Protein AF-A0A1F6R7C8-F1 (afdb_monomer_lite)

Structure (mmCIF, N/CA/C/O backbone):
data_AF-A0A1F6R7C8-F1
#
_entry.id   AF-A0A1F6R7C8-F1
#
loop_
_atom_site.group_PDB
_atom_site.id
_atom_site.type_symbol
_atom_site.label_atom_id
_atom_site.label_alt_id
_atom_site.label_comp_id
_atom_site.label_asym_id
_atom_site.label_entity_id
_atom_site.label_seq_id
_atom_site.pdbx_PDB_ins_code
_atom_site.Cartn_x
_atom_site.Cartn_y
_atom_site.Cartn_z
_atom_site.occupancy
_atom_site.B_iso_or_equiv
_atom_site.auth_seq_id
_atom_site.auth_comp_id
_atom_site.auth_asym_id
_atom_site.auth_atom_id
_atom_site.pdbx_PDB_model_num
ATOM 1 N N . MET A 1 1 ? 16.970 -2.599 -56.575 1.00 34.81 1 MET A N 1
ATOM 2 C CA . MET A 1 1 ? 16.380 -3.506 -55.554 1.00 34.81 1 MET A CA 1
ATOM 3 C C . MET A 1 1 ? 17.234 -3.767 -54.294 1.00 34.81 1 MET A C 1
ATOM 5 O O . MET A 1 1 ? 16.655 -4.199 -53.307 1.00 34.81 1 MET A O 1
ATOM 9 N N . LYS A 1 2 ? 18.556 -3.491 -54.240 1.00 45.31 2 LYS A N 1
ATOM 10 C CA . LYS A 1 2 ? 19.384 -3.733 -53.025 1.00 45.31 2 LYS A CA 1
ATOM 11 C C . LYS A 1 2 ? 19.257 -2.685 -51.891 1.00 45.31 2 LYS A C 1
ATOM 13 O O . LYS A 1 2 ? 19.550 -3.031 -50.755 1.00 45.31 2 LYS A O 1
ATOM 18 N N . ASN A 1 3 ? 18.783 -1.458 -52.154 1.00 55.34 3 ASN A N 1
ATOM 19 C CA . ASN A 1 3 ? 18.704 -0.394 -51.128 1.00 55.34 3 ASN A CA 1
ATOM 20 C C . ASN A 1 3 ? 17.418 -0.420 -50.272 1.00 55.34 3 ASN A C 1
ATOM 22 O O . ASN A 1 3 ? 17.473 -0.060 -49.101 1.00 55.34 3 ASN A O 1
ATOM 26 N N . GLY A 1 4 ? 16.285 -0.903 -50.800 1.00 58.88 4 GLY A N 1
ATOM 27 C CA . GLY A 1 4 ? 14.993 -0.869 -50.088 1.00 58.88 4 GLY A CA 1
ATOM 28 C C . GLY A 1 4 ? 14.919 -1.769 -48.846 1.00 58.88 4 GLY A C 1
ATOM 29 O O . GLY A 1 4 ? 14.375 -1.360 -47.825 1.00 58.88 4 GLY A O 1
ATOM 30 N N . LYS A 1 5 ? 15.539 -2.961 -48.884 1.00 62.66 5 LYS A N 1
ATOM 31 C CA . LYS A 1 5 ? 15.574 -3.886 -47.730 1.00 62.66 5 LYS A CA 1
ATOM 32 C C . LYS A 1 5 ? 16.331 -3.306 -46.528 1.00 62.66 5 LYS A C 1
ATOM 34 O O . LYS A 1 5 ? 15.938 -3.544 -45.393 1.00 62.66 5 LYS A O 1
ATOM 39 N N . ASN A 1 6 ? 17.377 -2.515 -46.773 1.00 72.88 6 ASN A N 1
ATOM 40 C CA . ASN A 1 6 ? 18.147 -1.873 -45.705 1.00 72.88 6 ASN A CA 1
ATOM 41 C C . ASN A 1 6 ? 17.373 -0.713 -45.059 1.00 72.88 6 ASN A C 1
ATOM 43 O O . ASN A 1 6 ? 17.533 -0.483 -43.867 1.00 72.88 6 ASN A O 1
ATOM 47 N N . ILE A 1 7 ? 16.526 -0.007 -45.819 1.00 78.56 7 ILE A N 1
ATOM 48 C CA . ILE A 1 7 ? 15.705 1.101 -45.305 1.00 78.56 7 ILE A CA 1
ATOM 49 C C . ILE A 1 7 ? 14.616 0.573 -44.368 1.00 78.56 7 ILE A C 1
ATOM 51 O O . ILE A 1 7 ? 14.528 1.035 -43.238 1.00 78.56 7 ILE A O 1
ATOM 55 N N . ILE A 1 8 ? 13.861 -0.450 -44.789 1.00 81.56 8 ILE A N 1
ATOM 56 C CA . ILE A 1 8 ? 12.821 -1.071 -43.946 1.00 81.56 8 ILE A CA 1
ATOM 57 C C . ILE A 1 8 ? 13.423 -1.610 -42.642 1.00 81.56 8 ILE A C 1
ATOM 59 O O . ILE A 1 8 ? 12.839 -1.471 -41.572 1.00 81.56 8 ILE A O 1
ATOM 63 N N . PHE A 1 9 ? 14.615 -2.202 -42.715 1.00 81.62 9 PHE A N 1
ATOM 64 C CA . PHE A 1 9 ? 15.298 -2.716 -41.534 1.00 81.62 9 PHE A CA 1
ATOM 65 C C . PHE A 1 9 ? 15.759 -1.601 -40.578 1.00 81.62 9 PHE A C 1
ATOM 67 O O . PHE A 1 9 ? 15.599 -1.734 -39.367 1.00 81.62 9 PHE A O 1
ATOM 74 N N . LEU A 1 10 ? 16.282 -0.484 -41.101 1.00 80.62 10 LEU A N 1
ATOM 75 C CA . LEU A 1 10 ? 16.611 0.698 -40.292 1.00 80.62 10 LEU A CA 1
ATOM 76 C C . LEU A 1 10 ? 15.367 1.296 -39.621 1.00 80.62 10 LEU A C 1
ATOM 78 O O . LEU A 1 10 ? 15.449 1.701 -38.464 1.00 80.62 10 LEU A O 1
ATOM 82 N N . ASP A 1 11 ? 14.234 1.312 -40.326 1.00 86.75 11 ASP A N 1
ATOM 83 C CA . ASP A 1 11 ? 12.948 1.785 -39.805 1.00 86.75 11 ASP A CA 1
ATOM 84 C C . ASP A 1 11 ? 12.442 0.865 -38.674 1.00 86.75 11 ASP A C 1
ATOM 86 O O . ASP A 1 11 ? 12.014 1.349 -37.626 1.00 86.75 11 ASP A O 1
ATOM 90 N N . LEU A 1 12 ? 12.595 -0.459 -38.815 1.00 87.38 12 LEU A N 1
ATOM 91 C CA . LEU A 1 12 ? 12.278 -1.434 -37.763 1.00 87.38 12 LEU A CA 1
ATOM 92 C C . LEU A 1 12 ? 13.180 -1.284 -36.527 1.00 87.38 12 LEU A C 1
ATOM 94 O O . LEU A 1 12 ? 12.698 -1.329 -35.398 1.00 87.38 12 LEU A O 1
ATOM 98 N N . ILE A 1 13 ? 14.487 -1.084 -36.716 1.00 86.56 13 ILE A N 1
ATOM 99 C CA . ILE A 1 13 ? 15.416 -0.835 -35.601 1.00 86.56 13 ILE A CA 1
ATOM 100 C C . ILE A 1 13 ? 15.059 0.460 -34.882 1.00 86.56 13 ILE A C 1
ATOM 102 O O . ILE A 1 13 ? 15.081 0.504 -33.655 1.00 86.56 13 ILE A O 1
ATOM 106 N N . ALA A 1 14 ? 14.739 1.515 -35.633 1.00 87.50 14 ALA A N 1
ATOM 107 C CA . ALA A 1 14 ? 14.318 2.780 -35.053 1.00 87.50 14 ALA A CA 1
ATOM 108 C C . ALA A 1 14 ? 13.045 2.605 -34.217 1.00 87.50 14 ALA A C 1
ATOM 110 O O . ALA A 1 14 ? 12.989 3.122 -33.104 1.00 87.50 14 ALA A O 1
ATOM 111 N N . ALA A 1 15 ? 12.084 1.805 -34.694 1.00 91.06 15 ALA A N 1
ATOM 112 C CA . ALA A 1 15 ? 10.897 1.435 -33.930 1.00 91.06 15 ALA A CA 1
ATOM 113 C C . ALA A 1 15 ? 11.253 0.707 -32.620 1.00 91.06 15 ALA A C 1
ATOM 115 O O . ALA A 1 15 ? 10.794 1.119 -31.558 1.00 91.06 15 ALA A O 1
ATOM 116 N N . LEU A 1 16 ? 12.104 -0.326 -32.670 1.00 89.88 16 LEU A N 1
ATOM 117 C CA . LEU A 1 16 ? 12.508 -1.097 -31.484 1.00 89.88 16 LEU A CA 1
ATOM 118 C C . LEU A 1 16 ? 13.255 -0.244 -30.450 1.00 89.88 16 LEU A C 1
ATOM 120 O O . LEU A 1 16 ? 12.971 -0.327 -29.259 1.00 89.88 16 LEU A O 1
ATOM 124 N N . LEU A 1 17 ? 14.182 0.608 -30.894 1.00 88.50 17 LEU A N 1
ATOM 125 C CA . LEU A 1 17 ? 14.954 1.462 -29.989 1.00 88.50 17 LEU A CA 1
ATOM 126 C C . LEU A 1 17 ? 14.107 2.598 -29.407 1.00 88.50 17 LEU A C 1
ATOM 128 O O . LEU A 1 17 ? 14.253 2.906 -28.224 1.00 88.50 17 LEU A O 1
ATOM 132 N N . ALA A 1 18 ? 13.188 3.171 -30.193 1.00 90.00 18 ALA A N 1
ATOM 133 C CA . ALA A 1 18 ? 12.216 4.140 -29.695 1.00 90.00 18 ALA A CA 1
ATOM 134 C C . ALA A 1 18 ? 11.273 3.507 -28.658 1.00 90.00 18 ALA A C 1
ATOM 136 O O . ALA A 1 18 ? 11.035 4.110 -27.611 1.00 90.00 18 ALA A O 1
ATOM 137 N N . ALA A 1 19 ? 10.807 2.277 -28.910 1.00 90.94 19 ALA A N 1
ATOM 138 C CA . ALA A 1 19 ? 10.017 1.494 -27.963 1.00 90.94 19 ALA A CA 1
ATOM 139 C C . ALA A 1 19 ? 10.780 1.293 -26.648 1.00 90.94 19 ALA A C 1
ATOM 141 O O . ALA A 1 19 ? 10.290 1.656 -25.583 1.00 90.94 19 ALA A O 1
ATOM 142 N N . GLY A 1 20 ? 12.010 0.778 -26.725 1.00 88.12 20 GLY A N 1
ATOM 143 C CA . GLY A 1 20 ? 12.835 0.512 -25.552 1.00 88.12 20 GLY A CA 1
ATOM 144 C C . GLY A 1 20 ? 13.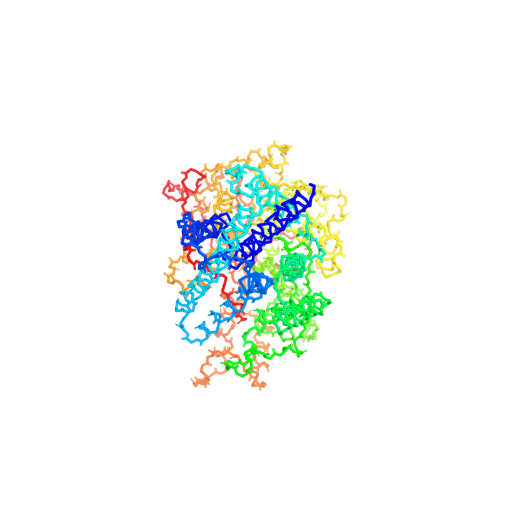146 1.770 -24.739 1.00 88.12 20 GLY A C 1
ATOM 145 O O . GLY A 1 20 ? 13.044 1.739 -23.518 1.00 88.12 20 GLY A O 1
ATOM 146 N N . GLY A 1 21 ? 13.453 2.893 -25.398 1.00 88.94 21 GLY A N 1
ATOM 147 C CA . GLY A 1 21 ? 13.678 4.172 -24.725 1.00 88.94 21 GLY A CA 1
ATOM 148 C C . GLY A 1 21 ? 12.482 4.615 -23.875 1.00 88.94 21 GLY A C 1
ATOM 149 O O . GLY A 1 21 ? 12.674 5.041 -22.737 1.00 88.94 21 GLY A O 1
ATOM 150 N N . LEU A 1 22 ? 11.262 4.489 -24.405 1.00 90.69 22 LEU A N 1
ATOM 151 C CA . LEU A 1 22 ? 10.054 4.859 -23.672 1.00 90.69 22 LEU A CA 1
ATOM 152 C C . LEU A 1 22 ? 9.699 3.835 -22.589 1.00 90.69 22 LEU A C 1
ATOM 154 O O . LEU A 1 22 ? 9.314 4.237 -21.496 1.00 90.69 22 LEU A O 1
ATOM 158 N N . ILE A 1 23 ? 9.891 2.536 -22.848 1.00 92.81 23 ILE A N 1
ATOM 159 C CA . ILE A 1 23 ? 9.735 1.483 -21.832 1.00 92.81 23 ILE A CA 1
ATOM 160 C C . ILE A 1 23 ? 10.614 1.794 -20.616 1.00 92.81 23 ILE A C 1
ATOM 162 O O . ILE A 1 23 ? 10.137 1.715 -19.491 1.00 92.81 23 ILE A O 1
ATOM 166 N N . TYR A 1 24 ? 11.868 2.212 -20.815 1.00 93.31 24 TYR A N 1
ATOM 167 C CA . TYR A 1 24 ? 12.746 2.581 -19.702 1.00 93.31 24 TYR A CA 1
ATOM 168 C C . TYR A 1 24 ? 12.238 3.782 -18.906 1.00 93.31 24 TYR A C 1
ATOM 170 O O . TYR A 1 24 ? 12.345 3.772 -17.681 1.00 93.31 24 TYR A O 1
ATOM 178 N N . ALA A 1 25 ? 11.680 4.794 -19.575 1.00 92.12 25 ALA A N 1
ATOM 179 C CA . ALA A 1 25 ? 11.094 5.952 -18.907 1.00 92.12 25 ALA A CA 1
ATOM 180 C C . ALA A 1 25 ? 9.835 5.575 -18.111 1.00 92.12 25 ALA A C 1
ATOM 182 O O . ALA A 1 25 ? 9.688 6.018 -16.977 1.00 92.12 25 ALA A O 1
ATOM 183 N N . LEU A 1 26 ? 8.966 4.723 -18.666 1.00 91.00 26 LEU A N 1
ATOM 184 C CA . LEU A 1 26 ? 7.762 4.230 -17.988 1.00 91.00 26 LEU A CA 1
ATOM 185 C C . LEU A 1 26 ? 8.093 3.305 -16.811 1.00 91.00 26 LEU A C 1
ATOM 187 O O . LEU A 1 26 ? 7.489 3.432 -15.751 1.00 91.00 26 LEU A O 1
ATOM 191 N N . LEU A 1 27 ? 9.090 2.428 -16.964 1.00 90.69 27 LEU A N 1
ATOM 192 C CA . LEU A 1 27 ? 9.627 1.607 -15.875 1.00 90.69 27 LEU A CA 1
ATOM 193 C C . LEU A 1 27 ? 10.150 2.473 -14.734 1.00 90.69 27 LEU A C 1
ATOM 195 O O . LEU A 1 27 ? 9.844 2.226 -13.570 1.00 90.69 27 LEU A O 1
ATOM 199 N N . PHE A 1 28 ? 10.937 3.494 -15.079 1.00 91.75 28 PHE A N 1
ATOM 200 C CA . PHE A 1 28 ? 11.466 4.433 -14.105 1.00 91.75 28 PHE A CA 1
ATOM 201 C C . PHE A 1 28 ? 10.329 5.194 -13.419 1.00 91.75 28 PHE A C 1
ATOM 203 O O . PHE A 1 28 ? 10.332 5.283 -12.200 1.00 91.75 28 PHE A O 1
ATOM 210 N N . ALA A 1 29 ? 9.332 5.664 -14.175 1.00 89.81 29 ALA A N 1
ATOM 211 C CA . ALA A 1 29 ? 8.160 6.361 -13.652 1.00 89.81 29 ALA A CA 1
ATOM 212 C C . ALA A 1 29 ? 7.364 5.503 -12.662 1.00 89.81 29 ALA A C 1
ATOM 214 O O . ALA A 1 29 ? 7.159 5.916 -11.525 1.00 89.81 29 ALA A O 1
ATOM 215 N N . GLY A 1 30 ? 7.005 4.275 -13.045 1.00 86.25 30 GLY A N 1
ATOM 216 C CA . GLY A 1 30 ? 6.262 3.360 -12.180 1.00 86.25 30 GLY A CA 1
ATOM 217 C C . GLY A 1 30 ? 7.023 2.999 -10.902 1.00 86.25 30 GLY A C 1
ATOM 218 O O . GLY A 1 30 ? 6.440 2.958 -9.820 1.00 86.25 30 GLY A O 1
ATOM 219 N N . ALA A 1 31 ? 8.336 2.780 -10.995 1.00 86.94 31 ALA A N 1
ATOM 220 C CA . ALA A 1 31 ? 9.156 2.505 -9.820 1.00 86.94 31 ALA A CA 1
ATOM 221 C C . ALA A 1 31 ? 9.351 3.755 -8.934 1.00 86.94 31 ALA A C 1
ATOM 223 O O . ALA A 1 31 ? 9.376 3.639 -7.710 1.00 86.94 31 ALA A O 1
ATOM 224 N N . PHE A 1 32 ? 9.456 4.948 -9.529 1.00 89.31 32 PHE A N 1
ATOM 225 C CA . PHE A 1 32 ? 9.627 6.227 -8.827 1.00 89.31 32 PHE A CA 1
ATOM 226 C C . PHE A 1 32 ? 8.377 6.620 -8.046 1.00 89.31 32 PHE A C 1
ATOM 228 O O . PHE A 1 32 ? 8.451 7.047 -6.893 1.00 89.31 32 PHE A O 1
ATOM 235 N N . SER A 1 33 ? 7.223 6.423 -8.668 1.00 83.38 33 SER A N 1
ATOM 236 C CA . SER A 1 33 ? 5.910 6.682 -8.096 1.00 83.38 33 SER A CA 1
ATOM 237 C C . SER A 1 33 ? 5.654 5.837 -6.844 1.00 83.38 33 SER A C 1
ATOM 239 O O . SER A 1 33 ? 5.277 6.387 -5.816 1.00 83.38 33 SER A O 1
ATOM 241 N N . ARG A 1 34 ? 6.044 4.551 -6.826 1.00 79.00 34 ARG A N 1
ATOM 242 C CA . ARG A 1 34 ? 5.927 3.710 -5.611 1.00 79.00 34 ARG A CA 1
ATOM 243 C C . ARG A 1 34 ? 6.709 4.226 -4.413 1.00 79.00 34 ARG A C 1
ATOM 245 O O . ARG A 1 34 ? 6.298 4.018 -3.274 1.00 79.00 34 ARG A O 1
ATOM 252 N N . VAL A 1 35 ? 7.836 4.871 -4.678 1.00 81.62 35 VAL A N 1
ATOM 253 C CA . VAL A 1 35 ? 8.726 5.408 -3.650 1.00 81.62 35 VAL A CA 1
ATOM 254 C C . VAL A 1 35 ? 8.255 6.781 -3.163 1.00 81.62 35 VAL A C 1
ATOM 256 O O . VAL A 1 35 ? 8.504 7.146 -2.018 1.00 81.62 35 VAL A O 1
ATOM 259 N N . THR A 1 36 ? 7.562 7.543 -4.007 1.00 79.69 36 THR A N 1
ATOM 260 C CA . THR A 1 36 ? 7.114 8.913 -3.708 1.00 79.69 36 THR A CA 1
ATOM 261 C C . THR A 1 36 ? 5.630 9.036 -3.360 1.00 79.69 36 THR A C 1
ATOM 263 O O . THR A 1 36 ? 5.227 10.068 -2.839 1.00 79.69 36 THR A O 1
ATOM 266 N N . GLY A 1 37 ? 4.814 8.014 -3.628 1.00 71.62 37 GLY A N 1
ATOM 267 C CA . GLY A 1 37 ? 3.376 7.978 -3.332 1.00 71.62 37 GLY A CA 1
ATOM 268 C C . GLY A 1 37 ? 2.500 8.882 -4.212 1.00 71.62 37 GLY A C 1
ATOM 269 O O . GLY A 1 37 ? 1.294 8.930 -4.008 1.00 71.62 37 GLY A O 1
ATOM 270 N N . LYS A 1 38 ? 3.070 9.613 -5.187 1.00 72.00 38 LYS A N 1
ATOM 271 C CA . LYS A 1 38 ? 2.341 10.561 -6.059 1.00 72.00 38 LYS A CA 1
ATOM 272 C C . LYS A 1 38 ? 2.381 10.141 -7.530 1.00 72.00 38 LYS A C 1
ATOM 274 O O . LYS A 1 38 ? 3.012 10.802 -8.358 1.00 72.00 38 LYS A O 1
ATOM 279 N N . ASP A 1 39 ? 1.672 9.060 -7.849 1.00 73.31 39 ASP A N 1
ATOM 280 C CA . ASP A 1 39 ? 1.712 8.388 -9.153 1.00 73.31 39 ASP A CA 1
ATOM 281 C C . ASP A 1 39 ? 1.445 9.317 -10.341 1.00 73.31 39 ASP A C 1
ATOM 283 O O . ASP A 1 39 ? 2.270 9.432 -11.249 1.00 73.31 39 ASP A O 1
ATOM 287 N N . PHE A 1 40 ? 0.313 10.024 -10.345 1.00 79.12 40 PHE A N 1
ATOM 288 C CA . PHE A 1 40 ? -0.070 10.870 -11.478 1.00 79.12 40 PHE A CA 1
ATOM 289 C C . PHE A 1 40 ? 0.930 12.010 -11.724 1.00 79.12 40 PHE A C 1
ATOM 291 O O . PHE A 1 40 ? 1.372 12.227 -12.855 1.00 79.12 40 PHE A O 1
ATOM 298 N N . PHE A 1 41 ? 1.321 12.715 -10.660 1.00 83.44 41 PHE A N 1
ATOM 299 C CA . PHE A 1 41 ? 2.213 13.868 -10.748 1.00 83.44 41 PHE A CA 1
ATOM 300 C C . PHE A 1 41 ? 3.603 13.472 -11.261 1.00 83.44 41 PHE A C 1
ATOM 302 O O . PHE A 1 41 ? 4.110 14.061 -12.221 1.00 83.44 41 PHE A O 1
ATOM 309 N N . TRP A 1 42 ? 4.213 12.442 -10.667 1.00 86.88 42 TRP A N 1
ATOM 310 C CA . TRP A 1 42 ? 5.568 12.042 -11.035 1.00 86.88 42 TRP A CA 1
ATOM 311 C C . TRP A 1 42 ? 5.644 11.357 -12.391 1.00 86.88 42 TRP A C 1
ATOM 313 O O . TRP A 1 42 ? 6.604 11.603 -13.125 1.00 86.88 42 TRP A O 1
ATOM 323 N N . ASN A 1 43 ? 4.616 10.601 -12.783 1.00 88.12 43 ASN A N 1
ATOM 324 C CA . ASN A 1 43 ? 4.540 10.040 -14.129 1.00 88.12 43 ASN A CA 1
ATOM 325 C C . ASN A 1 43 ? 4.597 11.144 -15.202 1.00 88.12 43 ASN A C 1
ATOM 327 O O . ASN A 1 43 ? 5.347 11.010 -16.172 1.00 88.12 43 ASN A O 1
ATOM 331 N N . ILE A 1 44 ? 3.890 12.267 -15.011 1.00 90.62 44 ILE A N 1
ATOM 332 C CA . ILE A 1 44 ? 3.924 13.407 -15.946 1.00 90.62 44 ILE A CA 1
ATOM 333 C C . ILE A 1 44 ? 5.317 14.034 -16.008 1.00 90.62 44 ILE A C 1
ATOM 335 O O . ILE A 1 44 ? 5.852 14.239 -17.101 1.00 90.62 44 ILE A O 1
ATOM 339 N N . ILE A 1 45 ? 5.920 14.337 -14.856 1.00 92.81 45 ILE A N 1
ATOM 340 C CA . ILE A 1 45 ? 7.235 14.991 -14.799 1.00 92.81 45 ILE A CA 1
ATOM 341 C C . ILE A 1 45 ? 8.319 14.106 -15.424 1.00 92.81 45 ILE A C 1
ATOM 343 O O . ILE A 1 45 ? 9.116 14.586 -16.231 1.00 92.81 45 ILE A O 1
ATOM 347 N N . ILE A 1 46 ? 8.325 12.809 -15.116 1.00 93.50 46 ILE A N 1
ATOM 348 C CA . ILE A 1 46 ? 9.318 11.857 -15.625 1.00 93.50 46 ILE A CA 1
ATOM 349 C C . ILE A 1 46 ? 9.201 11.713 -17.144 1.00 93.50 46 ILE A C 1
ATOM 351 O O . ILE A 1 46 ? 10.188 11.871 -17.869 1.00 93.50 46 ILE A O 1
ATOM 355 N N . VAL A 1 47 ? 7.990 11.504 -17.663 1.00 92.31 47 VAL A N 1
ATOM 356 C CA . VAL A 1 47 ? 7.780 11.440 -19.116 1.00 92.31 47 VAL A CA 1
ATOM 357 C C . VAL A 1 47 ? 8.175 12.764 -19.784 1.00 92.31 47 VAL A C 1
ATOM 359 O O . VAL A 1 47 ? 8.813 12.751 -20.837 1.00 92.31 47 VAL A O 1
ATOM 362 N N . SER A 1 48 ? 7.904 13.907 -19.148 1.00 95.31 48 SER A N 1
ATOM 363 C CA . SER A 1 48 ? 8.279 15.230 -19.669 1.00 95.31 48 SER A CA 1
ATOM 364 C C . SER A 1 48 ? 9.796 15.434 -19.741 1.00 95.31 48 SER A C 1
ATOM 366 O O . SER A 1 48 ? 10.299 15.879 -20.773 1.00 95.31 48 SER A O 1
ATOM 368 N N . ILE A 1 49 ? 10.551 15.063 -18.700 1.00 96.12 49 ILE A N 1
ATOM 369 C CA . ILE A 1 49 ? 12.027 15.127 -18.695 1.00 96.12 49 ILE A CA 1
ATOM 370 C C . ILE A 1 49 ? 12.607 14.222 -19.788 1.00 96.12 49 ILE A C 1
ATOM 372 O O . ILE A 1 49 ? 13.537 14.608 -20.507 1.00 96.12 49 ILE A O 1
ATOM 376 N N . TYR A 1 50 ? 12.048 13.023 -19.948 1.00 95.69 50 TYR A N 1
ATOM 377 C CA . TYR A 1 50 ? 12.457 12.091 -20.993 1.00 95.69 50 TYR A CA 1
ATOM 378 C C . TYR A 1 50 ? 12.210 12.654 -22.405 1.00 95.69 50 TYR A C 1
ATOM 380 O O . TYR A 1 50 ? 13.109 12.624 -23.251 1.00 95.69 50 TYR A O 1
ATOM 388 N N . ILE A 1 51 ? 11.026 13.218 -22.667 1.00 94.94 51 ILE A N 1
ATOM 389 C CA . ILE A 1 51 ? 10.695 13.830 -23.964 1.00 94.94 51 ILE A CA 1
ATOM 390 C C . ILE A 1 51 ? 11.588 15.047 -24.230 1.00 94.94 51 ILE A C 1
ATOM 392 O O . ILE A 1 51 ? 12.157 15.161 -25.317 1.00 94.94 51 ILE A O 1
ATOM 396 N N . LEU A 1 52 ? 11.766 15.924 -23.236 1.00 97.12 52 LEU A N 1
ATOM 397 C CA . LEU A 1 52 ? 12.604 17.118 -23.346 1.00 97.12 52 LEU A CA 1
ATOM 398 C C . LEU A 1 52 ? 14.055 16.756 -23.689 1.00 97.12 52 LEU A C 1
ATOM 400 O O . LEU A 1 52 ? 14.620 17.290 -24.642 1.00 97.12 52 LEU A O 1
ATOM 404 N N . SER A 1 53 ? 14.653 15.818 -22.953 1.00 96.81 53 SER A N 1
ATOM 405 C CA . SER A 1 53 ? 16.033 15.369 -23.193 1.00 96.81 53 SER A CA 1
ATOM 406 C C . S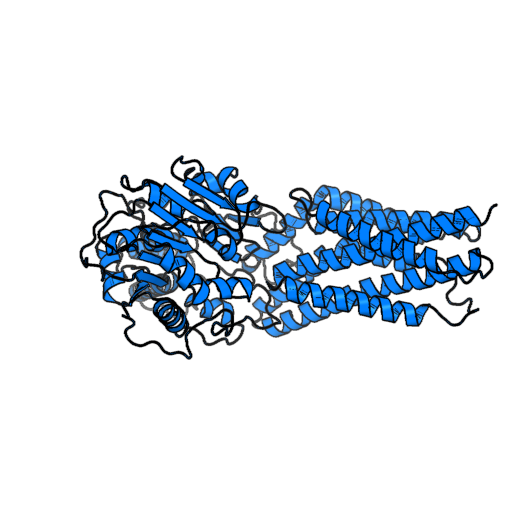ER A 1 53 ? 16.203 14.678 -24.549 1.00 96.81 53 SER A C 1
ATOM 408 O O . SER A 1 53 ? 17.206 14.903 -25.234 1.00 96.81 53 SER A O 1
ATOM 410 N N . THR A 1 54 ? 15.199 13.910 -24.986 1.00 94.38 54 THR A N 1
ATOM 411 C CA . THR A 1 54 ? 15.146 13.332 -26.337 1.00 94.38 54 THR A CA 1
ATOM 412 C C . THR A 1 54 ? 15.130 14.431 -27.402 1.00 94.38 54 THR A C 1
ATOM 414 O O . THR A 1 54 ? 15.906 14.366 -28.356 1.00 94.38 54 THR A O 1
ATOM 417 N N . GLY A 1 55 ? 14.305 15.468 -27.224 1.00 93.44 55 GLY A N 1
ATOM 418 C CA . GLY A 1 55 ? 14.224 16.625 -28.121 1.00 93.44 55 GLY A CA 1
ATOM 419 C C . GLY A 1 55 ? 15.536 17.408 -28.211 1.00 93.44 55 GLY A C 1
ATOM 420 O O . GLY A 1 55 ? 16.024 17.663 -29.310 1.00 93.44 55 GLY A O 1
ATOM 421 N N . ILE A 1 56 ? 16.162 17.706 -27.067 1.00 95.06 56 ILE A N 1
ATOM 422 C CA . ILE A 1 56 ? 17.468 18.384 -27.006 1.00 95.06 56 ILE A CA 1
ATOM 423 C C . ILE A 1 56 ? 18.533 17.580 -27.762 1.00 95.06 56 ILE A C 1
ATOM 425 O O . ILE A 1 56 ? 19.293 18.133 -28.556 1.00 95.06 56 ILE A O 1
ATOM 429 N N . ALA A 1 57 ? 18.594 16.263 -27.552 1.00 92.94 57 ALA A N 1
ATOM 430 C CA . ALA A 1 57 ? 19.551 15.420 -28.258 1.00 92.94 57 ALA A CA 1
ATOM 431 C C . ALA A 1 57 ? 19.272 15.341 -29.765 1.00 92.94 57 ALA A C 1
ATOM 433 O O . ALA A 1 57 ? 20.215 15.352 -30.560 1.00 92.94 57 ALA A O 1
ATOM 434 N N . LEU A 1 58 ? 18.002 15.276 -30.175 1.00 89.50 58 LEU A N 1
ATOM 435 C CA . LEU A 1 58 ? 17.631 15.329 -31.588 1.00 89.50 58 LEU A CA 1
ATOM 436 C C . LEU A 1 58 ? 18.143 16.616 -32.234 1.00 89.50 58 LEU A C 1
ATOM 438 O O . LEU A 1 58 ? 18.774 16.533 -33.285 1.00 89.50 58 LEU A O 1
ATOM 442 N N . GLU A 1 59 ? 17.957 17.770 -31.598 1.00 88.62 59 GLU A N 1
ATOM 443 C CA . GLU A 1 59 ? 18.444 19.052 -32.118 1.00 88.62 59 GLU A CA 1
ATOM 444 C C . GLU A 1 59 ? 19.978 19.069 -32.235 1.00 88.62 59 GLU A C 1
ATOM 446 O O . GLU A 1 59 ? 20.535 19.319 -33.305 1.00 88.62 59 GLU A O 1
ATOM 451 N N . LEU A 1 60 ? 20.680 18.682 -31.166 1.00 88.31 60 LEU A N 1
ATOM 452 C CA . LEU A 1 60 ? 22.146 18.702 -31.118 1.00 88.31 60 LEU A CA 1
ATOM 453 C C . LEU A 1 60 ? 22.813 17.728 -32.102 1.00 88.31 60 LEU A C 1
ATOM 455 O O . LEU A 1 60 ? 23.926 17.987 -32.567 1.00 88.31 60 LEU A O 1
ATOM 459 N N . PHE A 1 61 ? 22.178 16.591 -32.404 1.00 85.56 61 PHE A N 1
ATOM 460 C CA . PHE A 1 61 ? 22.776 15.528 -33.221 1.00 85.56 61 PHE A CA 1
ATOM 461 C C . PHE A 1 61 ? 22.153 15.357 -34.608 1.00 85.56 61 PHE A C 1
ATOM 463 O O . PHE A 1 61 ? 22.664 14.542 -35.384 1.00 85.56 61 PHE A O 1
ATOM 470 N N . SER A 1 62 ? 21.113 16.119 -34.961 1.00 75.19 62 SER A N 1
ATOM 471 C CA . SER A 1 62 ? 20.567 16.109 -36.326 1.00 75.19 62 SER A CA 1
ATOM 472 C C . SER A 1 62 ? 21.566 16.684 -37.338 1.00 75.19 62 SER A C 1
ATOM 474 O O . SER A 1 62 ? 21.682 16.157 -38.447 1.00 75.19 62 SER A O 1
ATOM 476 N N . GLY A 1 63 ? 22.378 17.668 -36.926 1.00 65.31 63 GLY A N 1
ATOM 477 C CA . GLY A 1 63 ? 23.416 18.310 -37.741 1.00 65.31 63 GLY A CA 1
ATOM 478 C C . GLY A 1 63 ? 22.874 19.027 -38.989 1.00 65.31 63 GLY A C 1
ATOM 479 O O . GLY A 1 63 ? 21.774 18.758 -39.470 1.00 65.31 63 GLY A O 1
ATOM 480 N N . LYS A 1 64 ? 23.664 19.934 -39.577 1.00 60.12 64 LYS A N 1
ATOM 481 C CA . LYS A 1 64 ? 23.329 20.496 -40.897 1.00 60.12 64 LYS A CA 1
ATOM 482 C C . LYS A 1 64 ? 23.509 19.426 -41.988 1.00 60.12 64 LYS A C 1
ATOM 484 O O . LYS A 1 64 ? 24.335 18.511 -41.863 1.00 60.12 64 LYS A O 1
ATOM 489 N N . HIS A 1 65 ? 22.714 19.523 -43.058 1.00 55.00 65 HIS A N 1
ATOM 490 C CA . HIS A 1 65 ? 22.781 18.605 -44.202 1.00 55.00 65 HIS A CA 1
ATOM 491 C C . HIS A 1 65 ? 24.230 18.526 -44.730 1.00 55.00 65 HIS A C 1
ATOM 493 O O . HIS A 1 65 ? 24.816 19.548 -45.067 1.00 55.00 65 HIS A O 1
ATOM 499 N N . GLY A 1 66 ? 24.812 17.319 -44.789 1.00 51.59 66 GLY A N 1
ATOM 500 C CA . GLY A 1 66 ? 26.140 17.071 -45.380 1.00 51.59 66 GLY A CA 1
ATOM 501 C C . GLY A 1 66 ? 27.307 16.801 -44.414 1.00 51.59 66 GLY A C 1
ATOM 502 O O . GLY A 1 66 ? 28.346 16.313 -44.855 1.00 51.59 66 GLY A O 1
ATOM 503 N N . GLU A 1 67 ? 27.171 17.021 -43.100 1.00 58.97 67 GLU A N 1
ATOM 504 C CA . GLU A 1 67 ? 28.295 16.784 -42.172 1.00 58.97 67 GLU A CA 1
ATOM 505 C C . GLU A 1 67 ? 28.587 15.289 -41.918 1.00 58.97 67 GLU A C 1
ATOM 507 O O . GLU A 1 67 ? 27.817 14.593 -41.248 1.00 58.97 67 GLU A O 1
ATOM 512 N N . LYS A 1 68 ? 29.755 14.797 -42.361 1.00 60.16 68 LYS A N 1
ATOM 513 C CA . LYS A 1 68 ? 30.228 13.416 -42.108 1.00 60.16 68 LYS A CA 1
ATOM 514 C C . LYS A 1 68 ? 30.554 13.116 -40.635 1.00 60.16 68 LYS A C 1
ATOM 516 O O . LYS A 1 68 ? 30.566 11.956 -40.239 1.00 60.16 68 LYS A O 1
ATOM 521 N N . LYS A 1 69 ? 30.768 14.132 -39.788 1.00 58.38 69 LYS A N 1
ATOM 522 C CA . LYS A 1 69 ? 31.136 13.963 -38.362 1.00 58.38 69 LYS A CA 1
ATOM 523 C C . LYS A 1 69 ? 30.101 13.166 -37.547 1.00 58.38 69 LYS A C 1
ATOM 525 O O . LYS A 1 69 ? 30.444 12.547 -36.544 1.00 58.38 69 LYS A O 1
ATOM 530 N N . TYR A 1 70 ? 28.847 13.153 -38.001 1.00 59.75 70 TYR A N 1
ATOM 531 C CA . TYR A 1 70 ? 27.726 12.480 -37.336 1.00 59.75 70 TYR A CA 1
ATOM 532 C C . TYR A 1 70 ? 27.125 11.328 -38.161 1.00 59.75 70 TYR A C 1
ATOM 534 O O . TYR A 1 70 ? 26.029 10.869 -37.849 1.00 59.75 70 TYR A O 1
ATOM 542 N N . SER A 1 71 ? 27.804 10.863 -39.218 1.00 60.03 71 SER A N 1
ATOM 543 C CA . SER A 1 71 ? 27.359 9.705 -40.008 1.00 60.03 71 SER A CA 1
ATOM 544 C C . SER A 1 71 ? 27.846 8.388 -39.397 1.00 60.03 71 SER A C 1
ATOM 546 O O . SER A 1 71 ? 29.028 8.267 -39.084 1.00 60.03 71 SER A O 1
ATOM 548 N N . GLY A 1 72 ? 26.957 7.399 -39.263 1.00 72.00 72 GLY A N 1
ATOM 549 C CA . GLY A 1 72 ? 27.286 6.051 -38.786 1.00 72.00 72 GLY A CA 1
ATOM 550 C C . GLY A 1 72 ? 26.342 5.545 -37.695 1.00 72.00 72 GLY A C 1
ATOM 551 O O . GLY A 1 72 ? 25.679 6.327 -37.009 1.00 72.00 72 GLY A O 1
ATOM 552 N N . PHE A 1 73 ? 26.297 4.220 -37.528 1.00 78.44 73 PHE A N 1
ATOM 553 C CA . PHE A 1 73 ? 25.442 3.586 -36.530 1.00 78.44 73 PHE A CA 1
ATOM 554 C C . PHE A 1 73 ? 25.883 3.968 -35.100 1.00 78.44 73 PHE A C 1
ATOM 556 O O . PHE A 1 73 ? 27.067 3.853 -34.764 1.00 78.44 73 PHE A O 1
ATOM 563 N N . PRO A 1 74 ? 24.970 4.440 -34.230 1.00 83.12 74 PRO A N 1
ATOM 564 C CA . PRO A 1 74 ? 25.289 4.885 -32.873 1.00 83.12 74 PRO A CA 1
ATOM 565 C C . PRO A 1 74 ? 25.533 3.735 -31.878 1.00 83.12 74 PRO A C 1
ATOM 567 O O . PRO A 1 74 ? 25.040 3.805 -30.757 1.00 83.12 74 PRO A O 1
ATOM 570 N N . PHE A 1 75 ? 26.333 2.720 -32.233 1.00 87.19 75 PHE A N 1
ATOM 571 C CA . PHE A 1 75 ? 26.504 1.487 -31.446 1.00 87.19 75 PHE A CA 1
ATOM 572 C C . PHE A 1 75 ? 26.737 1.732 -29.952 1.00 87.19 75 PHE A C 1
ATOM 574 O O . PHE A 1 75 ? 26.017 1.212 -29.112 1.00 87.19 75 PHE A O 1
ATOM 581 N N . SER A 1 76 ? 27.728 2.562 -29.608 1.00 88.06 76 SER A N 1
ATOM 582 C CA . SER A 1 76 ? 28.085 2.819 -28.208 1.00 88.06 76 SER A CA 1
ATOM 583 C C . SER A 1 76 ? 26.966 3.528 -27.444 1.00 88.06 76 SER A C 1
ATOM 585 O O . SER A 1 76 ? 26.720 3.198 -26.294 1.00 88.06 76 SER A O 1
ATOM 587 N N . SER A 1 77 ? 26.266 4.474 -28.077 1.00 89.50 77 SER A N 1
ATOM 588 C CA . SER A 1 77 ? 25.125 5.151 -27.449 1.00 89.50 77 SER A CA 1
ATOM 589 C C . SER A 1 77 ? 23.949 4.195 -27.267 1.00 89.50 77 SER A C 1
ATOM 591 O O . SER A 1 77 ? 23.326 4.218 -26.213 1.00 89.50 77 SER A O 1
ATOM 593 N N . GLY A 1 78 ? 23.711 3.319 -28.249 1.00 91.25 78 GLY A N 1
ATOM 594 C CA . GLY A 1 78 ? 22.755 2.222 -28.142 1.00 91.25 78 GLY A CA 1
ATOM 595 C C . GLY A 1 78 ? 23.072 1.315 -26.963 1.00 91.25 78 GLY A C 1
ATOM 596 O O . GLY A 1 78 ? 22.217 1.115 -26.109 1.00 91.25 78 GLY A O 1
ATOM 597 N N . LEU A 1 79 ? 24.298 0.790 -26.892 1.00 93.81 79 LEU A N 1
ATOM 598 C CA . LEU A 1 79 ? 24.683 -0.162 -25.850 1.00 93.81 79 LEU A CA 1
ATOM 599 C C . LEU A 1 79 ? 24.582 0.464 -24.454 1.00 93.81 79 LEU A C 1
ATOM 601 O O . LEU A 1 79 ? 24.041 -0.163 -23.550 1.00 93.81 79 LEU A O 1
ATOM 605 N N . ILE A 1 80 ? 25.033 1.713 -24.288 1.00 94.44 80 ILE A N 1
ATOM 606 C CA . ILE A 1 80 ? 24.898 2.434 -23.014 1.00 94.44 80 ILE A CA 1
ATOM 607 C C . ILE A 1 80 ? 23.420 2.626 -22.662 1.00 94.44 80 ILE A C 1
ATOM 609 O O . ILE A 1 80 ? 23.053 2.391 -21.519 1.00 94.44 80 ILE A O 1
ATOM 613 N N . MET A 1 81 ? 22.564 3.001 -23.619 1.00 94.50 81 MET A N 1
ATOM 614 C CA . MET A 1 81 ? 21.128 3.154 -23.366 1.00 94.50 81 MET A CA 1
ATOM 615 C C . MET A 1 81 ? 20.474 1.827 -22.979 1.00 94.50 81 MET A C 1
ATOM 617 O O . MET A 1 81 ? 19.669 1.802 -22.059 1.00 94.50 81 MET A O 1
ATOM 621 N N . ALA A 1 82 ? 20.823 0.731 -23.655 1.00 94.94 82 ALA A N 1
ATOM 622 C CA . ALA A 1 82 ? 20.266 -0.583 -23.365 1.00 94.94 82 ALA A CA 1
ATOM 623 C C . ALA A 1 82 ? 20.669 -1.078 -21.970 1.00 94.94 82 ALA A C 1
ATOM 625 O O . ALA A 1 82 ? 19.840 -1.622 -21.245 1.00 94.94 82 ALA A O 1
ATOM 626 N N . VAL A 1 83 ? 21.925 -0.841 -21.572 1.00 95.75 83 VAL A N 1
ATOM 627 C CA . VAL A 1 83 ? 22.424 -1.213 -20.243 1.00 95.75 83 VAL A CA 1
ATOM 628 C C . VAL A 1 83 ? 21.856 -0.298 -19.155 1.00 95.75 83 VAL A C 1
ATOM 630 O O . VAL A 1 83 ? 21.303 -0.791 -18.179 1.00 95.75 83 VAL A O 1
ATOM 633 N N . ALA A 1 84 ? 21.953 1.025 -19.321 1.00 94.75 84 ALA A N 1
ATOM 634 C CA . ALA A 1 84 ? 21.439 1.989 -18.347 1.00 94.75 84 ALA A CA 1
ATOM 635 C C . ALA A 1 84 ? 19.918 1.864 -18.200 1.00 94.75 84 ALA A C 1
ATOM 637 O O . ALA A 1 84 ? 19.405 1.740 -17.095 1.00 94.75 84 ALA A O 1
ATOM 638 N N . GLY A 1 85 ? 19.200 1.816 -19.318 1.00 93.56 85 GLY A N 1
ATOM 639 C CA . GLY A 1 85 ? 17.760 1.622 -19.336 1.00 93.56 85 GLY A CA 1
ATOM 640 C C . GLY A 1 85 ? 17.332 0.276 -18.759 1.00 93.56 85 GLY A C 1
ATOM 641 O O . GLY A 1 85 ? 16.397 0.231 -17.966 1.00 93.56 85 GLY A O 1
ATOM 642 N N . GLY A 1 86 ? 18.038 -0.813 -19.082 1.00 94.31 86 GLY A N 1
ATOM 643 C CA . GLY A 1 86 ? 17.714 -2.132 -18.537 1.00 94.31 86 GLY A CA 1
ATOM 644 C C . GLY A 1 86 ? 17.961 -2.267 -17.032 1.00 94.31 86 GLY A C 1
ATOM 645 O O . GLY A 1 86 ? 17.301 -3.062 -16.371 1.00 94.31 86 GLY A O 1
ATOM 646 N N . LEU A 1 87 ? 18.857 -1.447 -16.477 1.00 94.50 87 LEU A N 1
ATOM 647 C CA . LEU A 1 87 ? 19.126 -1.348 -15.041 1.00 94.50 87 LEU A CA 1
ATOM 648 C C . LEU A 1 87 ? 18.385 -0.179 -14.370 1.00 94.50 87 LEU A C 1
ATOM 650 O O . LEU A 1 87 ? 18.685 0.147 -13.224 1.00 94.50 87 LEU A O 1
ATOM 654 N N . SER A 1 88 ? 17.428 0.469 -15.039 1.00 92.94 88 SER A N 1
ATOM 655 C CA . SER A 1 88 ? 16.811 1.706 -14.542 1.00 92.94 88 SER A CA 1
ATOM 656 C C . SER A 1 88 ? 16.122 1.536 -13.184 1.00 92.94 88 SER A C 1
ATOM 658 O O . SER A 1 88 ? 16.349 2.336 -12.277 1.00 92.94 88 SER A O 1
ATOM 660 N N . ALA A 1 89 ? 15.358 0.455 -13.008 1.00 91.25 89 ALA A N 1
ATOM 661 C CA . ALA A 1 89 ? 14.707 0.118 -11.742 1.00 91.25 89 ALA A CA 1
ATOM 662 C C . ALA A 1 89 ? 15.722 -0.182 -10.622 1.00 91.25 89 ALA A C 1
ATOM 664 O O . ALA A 1 89 ? 15.515 0.205 -9.472 1.00 91.25 89 ALA A O 1
ATOM 665 N N . VAL A 1 90 ? 16.842 -0.828 -10.965 1.00 92.75 90 VAL A N 1
ATOM 666 C CA . VAL A 1 90 ? 17.941 -1.134 -10.034 1.00 92.75 90 VAL A CA 1
ATOM 667 C C . VAL A 1 90 ? 18.616 0.157 -9.571 1.00 92.75 90 VAL A C 1
ATOM 669 O O . VAL A 1 90 ? 18.810 0.349 -8.373 1.00 92.75 90 VAL A O 1
ATOM 672 N N . PHE A 1 91 ? 18.933 1.068 -10.497 1.00 93.19 91 PHE A N 1
ATOM 673 C CA . PHE A 1 91 ? 19.539 2.360 -10.169 1.00 93.19 91 PHE A CA 1
ATOM 674 C C . PHE A 1 91 ? 18.620 3.232 -9.325 1.00 93.19 91 PHE A C 1
ATOM 676 O O . PHE A 1 91 ? 19.084 3.828 -8.360 1.00 93.19 91 PHE A O 1
ATOM 683 N N . LEU A 1 92 ? 17.322 3.267 -9.627 1.00 92.94 92 LEU A N 1
ATOM 684 C CA . LEU A 1 92 ? 16.370 4.003 -8.806 1.00 92.94 92 LEU A CA 1
ATOM 685 C C . LEU A 1 92 ? 16.328 3.466 -7.367 1.00 92.94 92 LEU A C 1
ATOM 687 O O . LEU A 1 92 ? 16.438 4.247 -6.421 1.00 92.94 92 LEU A O 1
ATOM 691 N N . LYS A 1 93 ? 16.210 2.142 -7.195 1.00 90.00 93 LYS A N 1
ATOM 692 C CA . LYS A 1 93 ? 16.242 1.506 -5.869 1.00 90.00 93 LYS A CA 1
ATOM 693 C C . LYS A 1 93 ? 17.565 1.776 -5.149 1.00 90.00 93 LYS A C 1
ATOM 695 O O . LYS A 1 93 ? 17.561 2.035 -3.951 1.00 90.00 93 LYS A O 1
ATOM 700 N N . LEU A 1 94 ? 18.684 1.795 -5.874 1.00 90.19 94 LEU A N 1
ATOM 701 C CA . LEU A 1 94 ? 19.988 2.169 -5.330 1.00 90.19 94 LEU A CA 1
ATOM 702 C C . LEU A 1 94 ? 20.018 3.633 -4.866 1.00 90.19 94 LEU A C 1
ATOM 704 O O . LEU A 1 94 ? 20.475 3.898 -3.760 1.00 90.19 94 LEU A O 1
ATOM 708 N N . PHE A 1 95 ? 19.515 4.581 -5.662 1.00 91.44 95 PHE A N 1
ATOM 709 C CA . PHE A 1 95 ? 19.446 5.996 -5.275 1.00 91.44 95 PHE A CA 1
ATOM 710 C C . PHE A 1 95 ? 18.556 6.201 -4.049 1.00 91.44 95 PHE A C 1
ATOM 712 O O . PHE A 1 95 ? 18.908 6.974 -3.159 1.00 91.44 95 PHE A O 1
ATOM 719 N N . PHE A 1 96 ? 17.433 5.485 -3.975 1.00 87.81 96 PHE A N 1
ATOM 720 C CA . PHE A 1 96 ? 16.557 5.514 -2.808 1.00 87.81 96 PHE A CA 1
ATOM 721 C C . PHE A 1 96 ? 17.240 4.929 -1.564 1.00 87.81 96 PHE A C 1
ATOM 723 O O . PHE A 1 96 ? 17.209 5.534 -0.496 1.00 87.81 96 PHE A O 1
ATOM 730 N N . MET A 1 97 ? 17.950 3.809 -1.711 1.00 84.69 97 MET A N 1
ATOM 731 C CA . MET A 1 97 ? 18.744 3.214 -0.633 1.00 84.69 97 MET A CA 1
ATOM 732 C C . MET A 1 97 ? 19.862 4.153 -0.154 1.00 84.69 97 MET A C 1
ATOM 734 O O . MET A 1 97 ? 20.091 4.272 1.047 1.00 84.69 97 MET A O 1
ATOM 738 N N . ILE A 1 98 ? 20.526 4.870 -1.071 1.00 84.44 98 ILE A N 1
ATOM 739 C CA . ILE A 1 98 ? 21.515 5.904 -0.727 1.00 84.44 98 ILE A CA 1
ATOM 740 C C . ILE A 1 98 ? 20.846 7.026 0.069 1.00 84.44 98 ILE A C 1
ATOM 742 O O . ILE A 1 98 ? 21.366 7.397 1.115 1.00 84.44 98 ILE A O 1
ATOM 746 N N . ARG A 1 99 ? 19.683 7.537 -0.362 1.00 85.88 99 ARG A N 1
ATOM 747 C CA . ARG A 1 99 ? 18.915 8.529 0.413 1.00 85.88 99 ARG A CA 1
ATOM 748 C C . ARG A 1 99 ? 18.635 8.040 1.830 1.00 85.88 99 ARG A C 1
ATOM 750 O O . ARG A 1 99 ? 18.829 8.803 2.773 1.00 85.88 99 ARG A O 1
ATOM 757 N N . ASN A 1 100 ? 18.211 6.789 1.982 1.00 79.88 100 ASN A N 1
ATOM 758 C CA . ASN A 1 100 ? 17.891 6.217 3.289 1.00 79.88 100 ASN A CA 1
ATOM 759 C C . ASN A 1 100 ? 19.132 6.101 4.191 1.00 79.88 100 ASN A C 1
ATOM 761 O O . ASN A 1 100 ? 19.006 6.161 5.407 1.00 79.88 100 ASN A O 1
ATOM 765 N N . ASN A 1 101 ? 20.342 6.053 3.629 1.00 79.00 101 ASN A N 1
ATOM 766 C CA . ASN A 1 101 ? 21.580 6.149 4.403 1.00 79.00 101 ASN A CA 1
ATOM 767 C C . ASN A 1 101 ? 21.818 7.532 5.014 1.00 79.00 101 ASN A C 1
ATOM 769 O O . ASN A 1 101 ? 22.298 7.619 6.139 1.00 79.00 101 ASN A O 1
ATOM 773 N N . PHE A 1 102 ? 21.382 8.606 4.355 1.00 76.62 102 PHE A N 1
ATOM 774 C CA . PHE A 1 102 ? 21.430 9.953 4.935 1.00 76.62 102 PHE A CA 1
ATOM 775 C C . PHE A 1 102 ? 20.429 10.155 6.078 1.00 76.62 102 PHE A C 1
ATOM 777 O O . PHE A 1 102 ? 20.651 11.028 6.917 1.00 76.62 102 PHE A O 1
ATOM 784 N N . PHE A 1 103 ? 19.357 9.353 6.142 1.00 70.50 103 PHE A N 1
ATOM 785 C CA . PHE A 1 103 ? 18.440 9.350 7.287 1.00 70.50 103 PHE A CA 1
ATOM 786 C C . PHE A 1 103 ? 19.180 9.032 8.590 1.00 70.50 103 PHE A C 1
ATOM 788 O O . PHE A 1 103 ? 18.937 9.653 9.612 1.00 70.50 103 PHE A O 1
ATOM 795 N N . THR A 1 104 ? 20.149 8.116 8.532 1.00 63.22 104 THR A N 1
ATOM 796 C CA . THR A 1 104 ? 20.949 7.680 9.683 1.00 63.22 104 THR A CA 1
ATOM 797 C C . THR A 1 104 ? 21.870 8.770 10.252 1.00 63.22 104 THR A C 1
ATOM 799 O O . THR A 1 104 ? 22.356 8.628 11.369 1.00 63.22 104 THR A O 1
ATOM 802 N N . TYR A 1 105 ? 22.114 9.846 9.500 1.00 65.06 105 TYR A N 1
ATOM 803 C CA . TYR A 1 105 ? 22.984 10.964 9.883 1.00 65.06 105 TYR A CA 1
ATOM 804 C C . TYR A 1 105 ? 22.199 12.270 10.097 1.00 65.06 105 TYR A C 1
ATOM 806 O O . TYR A 1 105 ? 22.741 13.350 9.852 1.00 65.06 105 TYR A O 1
ATOM 814 N N . ASP A 1 106 ? 20.903 12.184 10.429 1.00 70.75 106 ASP A N 1
ATOM 815 C CA . ASP A 1 106 ? 19.983 13.327 10.586 1.00 70.75 106 ASP A CA 1
ATOM 816 C C . ASP A 1 106 ? 19.997 14.303 9.391 1.00 70.75 106 ASP A C 1
ATOM 818 O O . ASP A 1 106 ? 19.713 15.493 9.498 1.00 70.75 106 ASP A O 1
ATOM 822 N N . SER A 1 107 ? 20.335 13.786 8.204 1.00 78.38 107 SER A N 1
ATOM 823 C CA . SER A 1 107 ? 20.583 14.560 6.983 1.00 78.38 107 SER A CA 1
ATOM 824 C C . SER A 1 107 ? 19.639 14.148 5.848 1.00 78.38 107 SER A C 1
ATOM 826 O O . SER A 1 107 ? 19.983 14.239 4.665 1.00 78.38 107 SER A O 1
ATOM 828 N N . LEU A 1 108 ? 18.422 13.699 6.187 1.00 78.19 108 LEU A N 1
ATOM 829 C CA . LEU A 1 108 ? 17.430 13.190 5.229 1.00 78.19 108 LEU A CA 1
ATOM 830 C C . LEU A 1 108 ? 17.118 14.189 4.107 1.00 78.19 108 LEU A C 1
ATOM 832 O O . LEU A 1 108 ? 16.912 13.784 2.961 1.00 78.19 108 LEU A O 1
ATOM 836 N N . ALA A 1 109 ? 17.117 15.490 4.407 1.00 81.75 109 ALA A N 1
ATOM 837 C CA . ALA A 1 109 ? 16.909 16.537 3.411 1.00 81.75 109 ALA A CA 1
ATOM 838 C C . ALA A 1 109 ? 17.978 16.490 2.304 1.00 81.75 109 ALA A C 1
ATOM 840 O O . ALA A 1 109 ? 17.639 16.482 1.120 1.00 81.75 109 ALA A O 1
ATOM 841 N N . ALA A 1 110 ? 19.258 16.367 2.672 1.00 84.75 110 ALA A N 1
ATOM 842 C CA . ALA A 1 110 ? 20.360 16.258 1.715 1.00 84.75 110 ALA A CA 1
ATOM 843 C C . ALA A 1 110 ? 20.263 14.968 0.888 1.00 84.75 110 ALA A C 1
ATOM 845 O O . ALA A 1 110 ? 20.378 15.006 -0.339 1.00 84.75 110 ALA A O 1
ATOM 846 N N . GLY A 1 111 ? 19.963 13.839 1.540 1.00 86.88 111 GLY A N 1
ATOM 847 C CA . GLY A 1 111 ? 19.717 12.568 0.854 1.00 86.88 111 GLY A CA 1
ATOM 848 C C . GLY A 1 111 ? 18.557 12.648 -0.140 1.00 86.88 111 GLY A C 1
ATOM 849 O O . GLY A 1 111 ? 18.641 12.113 -1.243 1.00 86.88 111 GLY A O 1
ATOM 850 N N . THR A 1 112 ? 17.492 13.366 0.219 1.00 87.88 112 THR A N 1
ATOM 851 C CA . THR A 1 112 ? 16.322 13.579 -0.641 1.00 87.88 112 THR A CA 1
ATOM 852 C C . THR A 1 112 ? 16.687 14.417 -1.865 1.00 87.88 112 THR A C 1
ATOM 854 O O . THR A 1 112 ? 16.378 14.013 -2.984 1.00 87.88 112 THR A O 1
ATOM 857 N N . VAL A 1 113 ? 17.427 15.518 -1.696 1.00 90.31 113 VAL A N 1
ATOM 858 C CA . VAL A 1 113 ? 17.922 16.329 -2.825 1.00 90.31 113 VAL A CA 1
ATOM 859 C C . VAL A 1 113 ? 18.777 15.489 -3.778 1.00 90.31 113 VAL A C 1
ATOM 861 O O . VAL A 1 113 ? 18.562 15.532 -4.989 1.00 90.31 113 VAL A O 1
ATOM 864 N N . LEU A 1 114 ? 19.707 14.687 -3.248 1.00 91.38 114 LEU A N 1
ATOM 865 C CA . LEU A 1 114 ? 20.554 13.806 -4.058 1.00 91.38 114 LEU A CA 1
ATOM 866 C C . LEU A 1 114 ? 19.742 12.740 -4.800 1.00 91.38 114 LEU A C 1
ATOM 868 O O . LEU A 1 114 ? 20.009 12.485 -5.973 1.00 91.38 114 LEU A O 1
ATOM 872 N N . PHE A 1 115 ? 18.733 12.152 -4.155 1.00 92.88 115 PHE A N 1
ATOM 873 C CA . PHE A 1 115 ? 17.842 11.182 -4.787 1.00 92.88 115 PHE A CA 1
ATOM 874 C C . PHE A 1 115 ? 17.128 11.768 -6.007 1.00 92.88 115 PHE A C 1
ATOM 876 O O . PHE A 1 115 ? 17.201 11.181 -7.089 1.00 92.88 115 PHE A O 1
ATOM 883 N N . PHE A 1 116 ? 16.489 12.935 -5.866 1.00 93.81 116 PHE A N 1
ATOM 884 C CA . PHE A 1 116 ? 15.809 13.598 -6.982 1.00 93.81 116 PHE A CA 1
ATOM 885 C C . PHE A 1 116 ? 16.800 14.017 -8.075 1.00 93.81 116 PHE A C 1
ATOM 887 O O . PHE A 1 116 ? 16.566 13.751 -9.254 1.00 93.81 116 PHE A O 1
ATOM 894 N N . LEU A 1 117 ? 17.941 14.601 -7.693 1.00 94.81 117 LEU A N 1
ATOM 895 C CA . LEU A 1 117 ? 18.978 15.030 -8.629 1.00 94.81 117 LEU A CA 1
ATOM 896 C C . LEU A 1 117 ? 19.509 13.862 -9.471 1.00 94.81 117 LEU A C 1
ATOM 898 O O . LEU A 1 117 ? 19.503 13.938 -10.700 1.00 94.81 117 LEU A O 1
ATOM 902 N N . PHE A 1 118 ? 19.949 12.773 -8.834 1.00 95.56 118 PHE A N 1
ATOM 903 C CA . PHE A 1 118 ? 20.479 11.611 -9.548 1.00 95.56 118 PHE A CA 1
ATOM 904 C C . PHE A 1 118 ? 19.411 10.919 -10.387 1.00 95.56 118 PHE A C 1
ATOM 906 O O . PHE A 1 118 ? 19.696 10.530 -11.520 1.00 95.56 118 PHE A O 1
ATOM 913 N N . SER A 1 119 ? 18.175 10.845 -9.892 1.00 95.44 119 SER A N 1
ATOM 914 C CA . SER A 1 119 ? 17.052 10.285 -10.643 1.00 95.44 119 SER A CA 1
ATOM 915 C C . SER A 1 119 ? 16.776 11.063 -11.931 1.00 95.44 119 SER A C 1
ATOM 917 O O . SER A 1 119 ? 16.684 10.470 -13.007 1.00 95.44 119 SER A O 1
ATOM 919 N N . PHE A 1 120 ? 16.712 12.395 -11.860 1.00 96.06 120 PHE A N 1
ATOM 920 C CA . PHE A 1 120 ? 16.453 13.231 -13.033 1.00 96.06 120 PHE A CA 1
ATOM 921 C C . PHE A 1 120 ? 17.633 13.276 -14.002 1.00 96.06 120 PHE A C 1
ATOM 923 O O . PHE A 1 120 ? 17.416 13.232 -15.211 1.00 96.06 120 PHE A O 1
ATOM 930 N N . LEU A 1 121 ? 18.876 13.298 -13.509 1.00 96.31 121 LEU A N 1
ATOM 931 C CA . LEU A 1 121 ? 20.065 13.206 -14.363 1.00 96.31 121 LEU A CA 1
ATOM 932 C C . LEU A 1 121 ? 20.126 11.868 -15.105 1.00 96.31 121 LEU A C 1
ATOM 934 O O . LEU A 1 121 ? 20.445 11.831 -16.295 1.00 96.31 121 LEU A O 1
ATOM 938 N N . PHE A 1 122 ? 19.798 10.772 -14.423 1.00 96.00 122 PHE A N 1
ATOM 939 C CA . PHE A 1 122 ? 19.775 9.440 -15.015 1.00 96.00 122 PHE A CA 1
ATOM 940 C C . PHE A 1 122 ? 18.690 9.311 -16.091 1.00 96.00 122 PHE A C 1
ATOM 942 O O . PHE A 1 122 ? 18.937 8.808 -17.188 1.00 96.00 122 PHE A O 1
ATOM 949 N N . LEU A 1 123 ? 17.502 9.843 -15.820 1.00 95.38 123 LEU A N 1
ATOM 950 C CA . LEU A 1 123 ? 16.410 9.894 -16.783 1.00 95.38 123 LEU A CA 1
ATOM 951 C C . LEU A 1 123 ? 16.737 10.781 -17.992 1.00 95.38 123 LEU A C 1
ATOM 953 O O . LEU A 1 123 ? 16.500 10.386 -19.137 1.00 95.38 123 LEU A O 1
ATOM 957 N N . PHE A 1 124 ? 17.333 11.952 -17.748 1.00 96.75 124 PHE A N 1
ATOM 958 C CA . PHE A 1 124 ? 17.821 12.839 -18.799 1.00 96.75 124 PHE A CA 1
ATOM 959 C C . PHE A 1 124 ? 18.852 12.122 -19.676 1.00 96.75 124 PHE A C 1
ATOM 961 O O . PHE A 1 124 ? 18.790 12.224 -20.898 1.00 96.75 124 PHE A O 1
ATOM 968 N N . LEU A 1 125 ? 19.769 11.348 -19.083 1.00 95.56 125 LEU A N 1
ATOM 969 C CA . LEU A 1 125 ? 20.743 10.542 -19.820 1.00 95.56 125 LEU A CA 1
ATOM 970 C C . LEU A 1 125 ? 20.056 9.530 -20.750 1.00 95.56 125 LEU A C 1
ATOM 972 O O . LEU A 1 125 ? 20.449 9.427 -21.913 1.00 95.56 125 LEU A O 1
ATOM 976 N N . ILE A 1 126 ? 19.032 8.810 -20.277 1.00 95.06 126 ILE A N 1
ATOM 977 C CA . ILE A 1 126 ? 18.288 7.838 -21.097 1.00 95.06 126 ILE A CA 1
ATOM 978 C C . ILE A 1 126 ? 17.630 8.530 -22.297 1.00 95.06 126 ILE A C 1
ATOM 980 O O . ILE A 1 126 ? 17.835 8.098 -23.436 1.00 95.06 126 ILE A O 1
ATOM 984 N N . GLY A 1 127 ? 16.881 9.615 -22.072 1.00 95.38 127 GLY A N 1
ATOM 985 C CA . GLY A 1 127 ? 16.221 10.341 -23.161 1.00 95.38 127 GLY A CA 1
ATOM 986 C C . GLY A 1 127 ? 17.222 10.985 -24.123 1.00 95.38 127 GLY A C 1
ATOM 987 O O . GLY A 1 127 ? 17.096 10.854 -25.341 1.00 95.38 127 GLY A O 1
ATOM 988 N N . PHE A 1 128 ? 18.305 11.566 -23.605 1.00 95.50 128 PHE A N 1
ATOM 989 C CA . PHE A 1 128 ? 19.378 12.136 -24.419 1.00 95.50 128 PHE A CA 1
ATOM 990 C C . PHE A 1 128 ? 20.068 11.084 -25.304 1.00 95.50 128 PHE A C 1
ATOM 992 O O . PHE A 1 128 ? 20.332 11.322 -26.488 1.00 95.50 128 PHE A O 1
ATOM 999 N N . LEU A 1 129 ? 20.349 9.892 -24.766 1.00 94.19 129 LEU A N 1
ATOM 1000 C CA . LEU A 1 129 ? 20.903 8.785 -25.547 1.00 94.19 129 LEU A CA 1
ATOM 1001 C C . LEU A 1 129 ? 19.920 8.313 -26.620 1.00 94.19 129 LEU A C 1
ATOM 1003 O O . LEU A 1 129 ? 20.346 8.111 -27.761 1.00 94.19 129 LEU A O 1
ATOM 1007 N N . ASN A 1 130 ? 18.629 8.209 -26.294 1.00 92.94 130 ASN A N 1
ATOM 1008 C CA . ASN A 1 130 ? 17.598 7.835 -27.258 1.00 92.94 130 ASN A CA 1
ATOM 1009 C C . ASN A 1 130 ? 17.500 8.845 -28.411 1.00 92.94 130 ASN A C 1
ATOM 1011 O O . ASN A 1 130 ? 17.595 8.471 -29.580 1.00 92.94 130 ASN A O 1
ATOM 1015 N N . GLY A 1 131 ? 17.418 10.143 -28.104 1.00 92.31 131 GLY A N 1
ATOM 1016 C CA . GLY A 1 131 ? 17.368 11.195 -29.123 1.00 92.31 131 GLY A CA 1
ATOM 1017 C C . GLY A 1 131 ? 18.612 11.203 -30.014 1.00 92.31 131 GLY A C 1
ATOM 1018 O O . GLY A 1 131 ? 18.512 11.293 -31.239 1.00 92.31 131 GLY A O 1
ATOM 1019 N N . ARG A 1 132 ? 19.799 10.984 -29.432 1.00 91.12 132 ARG A N 1
ATOM 1020 C CA . ARG A 1 132 ? 21.051 10.837 -30.189 1.00 91.12 132 ARG A CA 1
ATOM 1021 C C . ARG A 1 132 ? 21.040 9.615 -31.113 1.00 91.12 132 ARG A C 1
ATOM 1023 O O . ARG A 1 132 ? 21.600 9.684 -32.212 1.00 91.12 132 ARG A O 1
ATOM 1030 N N . ILE A 1 133 ? 20.457 8.498 -30.678 1.00 89.62 133 ILE A N 1
ATOM 1031 C CA . ILE A 1 133 ? 20.321 7.285 -31.494 1.00 89.62 133 ILE A CA 1
ATOM 1032 C C . ILE A 1 133 ? 19.398 7.557 -32.681 1.00 89.62 133 ILE A C 1
ATOM 1034 O O . ILE A 1 133 ? 19.801 7.329 -33.825 1.00 89.62 133 ILE A O 1
ATOM 1038 N N . ILE A 1 134 ? 18.207 8.103 -32.422 1.00 89.44 134 ILE A N 1
ATOM 1039 C CA . ILE A 1 134 ? 17.203 8.412 -33.447 1.00 89.44 134 ILE A CA 1
ATOM 1040 C C . ILE A 1 134 ? 17.771 9.401 -34.475 1.00 89.44 134 ILE A C 1
ATOM 1042 O O . ILE A 1 134 ? 17.672 9.144 -35.675 1.00 89.44 134 ILE A O 1
ATOM 1046 N N . ALA A 1 135 ? 18.449 10.472 -34.041 1.00 88.19 135 ALA A N 1
ATOM 1047 C CA . ALA A 1 135 ? 19.073 11.449 -34.941 1.00 88.19 135 ALA A CA 1
ATOM 1048 C C . ALA A 1 135 ? 20.077 10.799 -35.910 1.00 88.19 135 ALA A C 1
ATOM 1050 O O . ALA A 1 135 ? 20.070 11.049 -37.119 1.00 88.19 135 ALA A O 1
ATOM 1051 N N . ARG A 1 136 ? 20.937 9.913 -35.394 1.00 86.00 136 ARG A N 1
ATOM 1052 C CA . ARG A 1 136 ? 21.964 9.235 -36.199 1.00 86.00 136 ARG A CA 1
ATOM 1053 C C . ARG A 1 136 ? 21.386 8.157 -37.108 1.00 86.00 136 ARG A C 1
ATOM 1055 O O . ARG A 1 136 ? 21.868 7.999 -38.233 1.00 86.00 136 ARG A O 1
ATOM 1062 N N . LEU A 1 137 ? 20.352 7.444 -36.665 1.00 85.19 137 LEU A N 1
ATOM 1063 C CA . LEU A 1 137 ? 19.618 6.495 -37.505 1.00 85.19 137 LEU A CA 1
ATOM 1064 C C . LEU A 1 137 ? 18.915 7.207 -38.654 1.00 85.19 137 LEU A C 1
ATOM 1066 O O . LEU A 1 137 ? 19.096 6.806 -39.803 1.00 85.19 137 LEU A O 1
ATOM 1070 N N . LYS A 1 138 ? 18.226 8.315 -38.368 1.00 85.62 138 LYS A N 1
ATOM 1071 C CA . LYS A 1 138 ? 17.593 9.169 -39.376 1.00 85.62 138 LYS A CA 1
ATOM 1072 C C . LYS A 1 138 ? 18.598 9.601 -40.444 1.00 85.62 138 LYS A C 1
ATOM 1074 O O . LYS A 1 138 ? 18.364 9.426 -41.637 1.00 85.62 138 LYS A O 1
ATOM 1079 N N . LYS A 1 139 ? 19.768 10.088 -40.024 1.00 81.12 139 LYS A N 1
ATOM 1080 C CA . LYS A 1 139 ? 20.840 10.489 -40.945 1.00 81.12 139 LYS A CA 1
ATOM 1081 C C . LYS A 1 139 ? 21.387 9.317 -41.763 1.00 81.12 139 LYS A C 1
ATOM 1083 O O . LYS A 1 139 ? 21.609 9.452 -42.963 1.00 81.12 139 LYS A O 1
ATOM 1088 N N . THR A 1 140 ? 21.589 8.162 -41.133 1.00 80.19 140 THR A N 1
ATOM 1089 C CA . THR A 1 140 ? 22.069 6.944 -41.809 1.00 80.19 140 THR A CA 1
ATOM 1090 C C . THR A 1 140 ? 21.063 6.460 -42.854 1.00 80.19 140 THR A C 1
ATOM 1092 O O . THR A 1 140 ? 21.454 6.093 -43.962 1.00 80.19 140 THR A O 1
ATOM 1095 N N . ARG A 1 141 ? 19.767 6.537 -42.541 1.00 81.19 141 ARG A N 1
ATOM 1096 C CA . ARG A 1 141 ? 18.671 6.237 -43.462 1.00 81.19 141 ARG A CA 1
ATOM 1097 C C . ARG A 1 141 ? 18.632 7.202 -44.646 1.00 81.19 141 ARG A C 1
ATOM 1099 O O . ARG A 1 141 ? 18.569 6.732 -45.775 1.00 81.19 141 ARG A O 1
ATOM 1106 N N . LEU A 1 142 ? 18.736 8.512 -44.408 1.00 79.81 142 LEU A N 1
ATOM 1107 C CA . LEU A 1 142 ? 18.785 9.534 -45.467 1.00 79.81 142 LEU A CA 1
ATOM 1108 C C . LEU A 1 142 ? 19.949 9.304 -46.445 1.00 79.81 142 LEU A C 1
ATOM 1110 O O . LEU A 1 142 ? 19.794 9.438 -47.658 1.00 79.81 142 LEU A O 1
ATOM 1114 N N . LEU A 1 143 ? 21.119 8.910 -45.931 1.00 76.94 143 LEU A N 1
ATOM 1115 C CA . LEU A 1 143 ? 22.266 8.545 -46.769 1.00 76.94 143 LEU A CA 1
ATOM 1116 C C . LEU A 1 143 ? 22.010 7.256 -47.571 1.00 76.94 143 LEU A C 1
ATOM 1118 O O . LEU A 1 143 ? 22.497 7.126 -48.693 1.00 76.94 143 LEU A O 1
ATOM 1122 N N . ALA A 1 144 ? 21.247 6.308 -47.020 1.00 76.25 144 ALA A N 1
ATOM 1123 C CA . ALA A 1 144 ? 20.882 5.062 -47.693 1.00 76.25 144 ALA A CA 1
ATOM 1124 C C . ALA A 1 144 ? 19.768 5.236 -48.745 1.00 76.25 144 ALA A C 1
ATOM 1126 O O . ALA A 1 144 ? 19.749 4.487 -49.724 1.00 76.25 144 ALA A O 1
ATOM 1127 N N . SER A 1 145 ? 18.880 6.224 -48.584 1.00 74.56 145 SER A N 1
ATOM 1128 C CA . SER A 1 145 ? 17.798 6.549 -49.527 1.00 74.56 145 SER A CA 1
ATOM 1129 C C . SER A 1 145 ? 18.232 7.466 -50.680 1.00 74.56 145 SER A C 1
ATOM 1131 O O . SER A 1 145 ? 17.389 8.014 -51.380 1.00 74.56 145 SER A O 1
ATOM 1133 N N . ALA A 1 146 ? 19.543 7.647 -50.894 1.00 71.25 146 ALA A N 1
ATOM 1134 C CA . ALA A 1 146 ? 20.100 8.580 -51.881 1.00 71.25 146 ALA A CA 1
ATOM 1135 C C . ALA A 1 146 ? 19.598 10.033 -51.712 1.00 71.25 146 ALA A C 1
ATOM 1137 O O . ALA A 1 146 ? 19.503 10.779 -52.683 1.00 71.25 146 ALA A O 1
ATOM 1138 N N . GLY A 1 147 ? 19.305 10.449 -50.474 1.00 63.53 147 GLY A N 1
ATOM 1139 C CA . GLY A 1 147 ? 18.872 11.813 -50.165 1.00 63.53 147 GLY A CA 1
ATOM 1140 C C . GLY A 1 147 ? 17.373 12.066 -50.337 1.00 63.53 147 GLY A C 1
ATOM 1141 O O . GLY A 1 147 ? 16.952 13.222 -50.276 1.00 63.53 147 GLY A O 1
ATOM 1142 N N . GLU A 1 148 ? 16.559 11.022 -50.525 1.00 65.81 148 GLU A N 1
ATOM 1143 C CA . GLU A 1 148 ? 15.103 11.148 -50.521 1.00 65.81 148 GLU A CA 1
ATOM 1144 C C . GLU A 1 148 ? 14.631 11.687 -49.159 1.00 65.81 148 GLU A C 1
ATOM 1146 O O . GLU A 1 148 ? 14.743 11.010 -48.136 1.00 65.81 148 GLU A O 1
ATOM 1151 N N . LYS A 1 149 ? 14.113 12.924 -49.151 1.00 62.22 149 LYS A N 1
ATOM 1152 C CA . LYS A 1 149 ? 13.749 13.689 -47.941 1.00 62.22 149 LYS A CA 1
ATOM 1153 C C . LYS A 1 149 ? 12.467 13.210 -47.247 1.00 62.22 149 LYS A C 1
ATOM 1155 O O . LYS A 1 149 ? 11.997 13.855 -46.311 1.00 62.22 149 LYS A O 1
ATOM 1160 N N . ASN A 1 150 ? 11.845 12.131 -47.723 1.00 68.75 150 ASN A N 1
ATOM 1161 C CA . ASN A 1 150 ? 10.588 11.659 -47.159 1.00 68.75 150 ASN A CA 1
ATOM 1162 C C . ASN A 1 150 ? 10.830 10.876 -45.855 1.00 68.75 150 ASN A C 1
ATOM 1164 O O . ASN A 1 150 ? 11.004 9.653 -45.841 1.00 68.75 150 ASN A O 1
ATOM 1168 N N . ASP A 1 151 ? 10.827 11.616 -44.748 1.00 73.00 151 ASP A N 1
ATOM 1169 C CA . ASP A 1 151 ? 11.019 11.099 -43.389 1.00 73.00 151 ASP A CA 1
ATOM 1170 C C . ASP A 1 151 ? 9.724 10.576 -42.746 1.00 73.00 151 ASP A C 1
ATOM 1172 O O . ASP A 1 151 ? 9.763 10.059 -41.628 1.00 73.00 151 ASP A O 1
ATOM 1176 N N . LYS A 1 152 ? 8.574 10.693 -43.429 1.00 81.50 152 LYS A N 1
ATOM 1177 C CA . LYS A 1 152 ? 7.258 10.350 -42.862 1.00 81.50 152 LYS A CA 1
ATOM 1178 C C . LYS A 1 152 ? 7.207 8.908 -42.361 1.00 81.50 152 LYS A C 1
ATOM 1180 O O . LYS A 1 152 ? 6.745 8.668 -41.253 1.00 81.50 152 LYS A O 1
ATOM 1185 N N . TYR A 1 153 ? 7.734 7.967 -43.143 1.00 82.00 153 TYR A N 1
ATOM 1186 C CA . TYR A 1 153 ? 7.744 6.548 -42.777 1.00 82.00 153 TYR A CA 1
ATOM 1187 C C . TYR A 1 153 ? 8.689 6.239 -41.613 1.00 82.00 153 TYR A C 1
ATOM 1189 O O . TYR A 1 153 ? 8.333 5.448 -40.750 1.00 82.00 153 TYR A O 1
ATOM 1197 N N . PHE A 1 154 ? 9.842 6.912 -41.532 1.00 86.69 154 PHE A N 1
ATOM 1198 C CA . PHE A 1 154 ? 10.765 6.752 -40.405 1.00 86.69 154 PHE A CA 1
ATOM 1199 C C . PHE A 1 154 ? 10.122 7.207 -39.092 1.00 86.69 154 PHE A C 1
ATOM 1201 O O . PHE A 1 154 ? 10.141 6.485 -38.099 1.00 86.69 154 PHE A O 1
ATOM 1208 N N . LEU A 1 155 ? 9.511 8.397 -39.100 1.00 85.81 155 LEU A N 1
ATOM 1209 C CA . LEU A 1 155 ? 8.803 8.925 -37.934 1.00 85.81 155 LEU A CA 1
ATOM 1210 C C . LEU A 1 155 ? 7.619 8.034 -37.553 1.00 85.81 155 LEU A C 1
ATOM 1212 O O . LEU A 1 155 ? 7.451 7.724 -36.376 1.00 85.81 155 LEU A O 1
ATOM 1216 N N . LEU A 1 156 ? 6.839 7.579 -38.538 1.00 88.81 156 LEU A N 1
ATOM 1217 C CA . LEU A 1 156 ? 5.731 6.655 -38.315 1.00 88.81 156 LEU A CA 1
ATOM 1218 C C . LEU A 1 156 ? 6.202 5.361 -37.640 1.00 88.81 156 LEU A C 1
ATOM 1220 O O . LEU A 1 156 ? 5.574 4.924 -36.681 1.00 88.81 156 LEU A O 1
ATOM 1224 N N . SER A 1 157 ? 7.322 4.781 -38.079 1.00 89.44 157 SER A N 1
ATOM 1225 C CA . SER A 1 157 ? 7.902 3.594 -37.443 1.00 89.44 157 SER A CA 1
ATOM 1226 C C . SER A 1 157 ? 8.323 3.854 -35.996 1.00 89.44 157 SER A C 1
ATOM 1228 O O . SER A 1 157 ? 8.042 3.022 -35.138 1.00 89.44 157 SER A O 1
ATOM 1230 N N . CYS A 1 158 ? 8.920 5.010 -35.687 1.00 91.00 158 CYS A N 1
ATOM 1231 C CA . CYS A 1 158 ? 9.239 5.382 -34.305 1.00 91.00 158 CYS A CA 1
ATOM 1232 C C . CYS A 1 158 ? 7.980 5.484 -33.427 1.00 91.00 158 CYS A C 1
ATOM 1234 O O . CYS A 1 158 ? 7.960 4.920 -32.335 1.00 91.00 158 CYS A O 1
ATOM 1236 N N . TYR A 1 159 ? 6.924 6.158 -33.900 1.00 92.69 159 TYR A N 1
ATOM 1237 C CA . TYR A 1 159 ? 5.658 6.270 -33.162 1.00 92.69 159 TYR A CA 1
ATOM 1238 C C . TYR A 1 159 ? 4.955 4.921 -32.994 1.00 92.69 159 TYR A C 1
ATOM 1240 O O . TYR A 1 159 ? 4.416 4.633 -31.929 1.00 92.69 159 TYR A O 1
ATOM 1248 N N . PHE A 1 160 ? 4.998 4.072 -34.019 1.00 92.94 160 PHE A N 1
ATOM 1249 C CA . PHE A 1 160 ? 4.451 2.723 -33.948 1.00 92.94 160 PHE A CA 1
ATOM 1250 C C . PHE A 1 160 ? 5.219 1.852 -32.947 1.00 92.94 160 PHE A C 1
ATOM 1252 O O . PHE A 1 160 ? 4.612 1.150 -32.145 1.00 92.94 160 PHE A O 1
ATOM 1259 N N . GLY A 1 161 ? 6.552 1.950 -32.938 1.00 91.75 161 GLY A N 1
ATOM 1260 C CA . GLY A 1 161 ? 7.395 1.310 -31.932 1.00 91.75 161 GLY A CA 1
ATOM 1261 C C . GLY A 1 161 ? 7.062 1.781 -30.519 1.00 91.75 161 GLY A C 1
ATOM 1262 O O . GLY A 1 161 ? 6.868 0.956 -29.635 1.00 91.75 161 GLY A O 1
ATOM 1263 N N . ILE A 1 162 ? 6.913 3.093 -30.320 1.00 91.88 162 ILE A N 1
ATOM 1264 C CA . ILE A 1 162 ? 6.465 3.690 -29.055 1.00 91.88 162 ILE A CA 1
ATOM 1265 C C . ILE A 1 162 ? 5.131 3.089 -28.594 1.00 91.88 162 ILE A C 1
ATOM 1267 O O . ILE A 1 162 ? 5.057 2.619 -27.464 1.00 91.88 162 ILE A O 1
ATOM 1271 N N . LEU A 1 163 ? 4.117 3.042 -29.464 1.00 92.69 163 LEU A N 1
ATOM 1272 C CA . LEU A 1 163 ? 2.803 2.472 -29.146 1.00 92.69 163 LEU A CA 1
ATOM 1273 C C . LEU A 1 163 ? 2.890 0.989 -28.763 1.00 92.69 163 LEU A C 1
ATOM 1275 O O . LEU A 1 163 ? 2.307 0.564 -27.770 1.00 92.69 163 LEU A O 1
ATOM 1279 N N . LEU A 1 164 ? 3.625 0.188 -29.538 1.00 90.06 164 LEU A N 1
ATOM 1280 C CA . LEU A 1 164 ? 3.822 -1.224 -29.214 1.00 90.06 164 LEU A CA 1
ATOM 1281 C C . LEU A 1 164 ? 4.592 -1.401 -27.906 1.00 90.06 164 LEU A C 1
ATOM 1283 O O . LEU A 1 164 ? 4.276 -2.296 -27.130 1.00 90.06 164 LEU A O 1
ATOM 1287 N N . GLY A 1 165 ? 5.583 -0.547 -27.654 1.00 88.38 165 GLY A N 1
ATOM 1288 C CA . GLY A 1 165 ? 6.372 -0.563 -26.433 1.00 88.38 165 GLY A CA 1
ATOM 1289 C C . GLY A 1 165 ? 5.544 -0.231 -25.197 1.00 88.38 165 GLY A C 1
ATOM 1290 O O . GLY A 1 165 ? 5.665 -0.929 -24.194 1.00 88.38 165 GLY A O 1
ATOM 1291 N N . THR A 1 166 ? 4.673 0.780 -25.265 1.00 88.19 166 THR A N 1
ATOM 1292 C CA . THR A 1 166 ? 3.785 1.127 -24.145 1.00 88.19 166 THR A CA 1
ATOM 1293 C C . THR A 1 166 ? 2.760 0.033 -23.873 1.00 88.19 166 THR A C 1
ATOM 1295 O O . THR A 1 166 ? 2.591 -0.352 -22.721 1.00 88.19 166 THR A O 1
ATOM 1298 N N . LEU A 1 167 ? 2.140 -0.530 -24.914 1.00 88.62 167 LEU A N 1
ATOM 1299 C CA . LEU A 1 167 ? 1.210 -1.655 -24.775 1.00 88.62 167 LEU A CA 1
ATOM 1300 C C . LEU A 1 167 ? 1.906 -2.893 -24.198 1.00 88.62 167 LEU A C 1
ATOM 1302 O O . LEU A 1 167 ? 1.395 -3.512 -23.268 1.00 88.62 167 LEU A O 1
ATOM 1306 N N . ALA A 1 168 ? 3.090 -3.233 -24.714 1.00 84.06 168 ALA A N 1
ATOM 1307 C CA . ALA A 1 168 ? 3.881 -4.346 -24.205 1.00 84.06 168 ALA A CA 1
ATOM 1308 C C . ALA A 1 168 ? 4.281 -4.123 -22.745 1.00 84.06 168 ALA A C 1
ATOM 1310 O O . ALA A 1 168 ? 4.178 -5.052 -21.957 1.00 84.06 168 ALA A O 1
ATOM 1311 N N . PHE A 1 169 ? 4.686 -2.909 -22.362 1.00 84.25 169 PHE A N 1
ATOM 1312 C CA . PHE A 1 169 ? 4.975 -2.573 -20.969 1.00 84.25 169 PHE A CA 1
ATOM 1313 C C . PHE A 1 169 ? 3.757 -2.804 -20.068 1.00 84.25 169 PHE A C 1
ATOM 1315 O O . PHE A 1 169 ? 3.885 -3.498 -19.064 1.00 84.25 169 PHE A O 1
ATOM 1322 N N . SER A 1 170 ? 2.579 -2.303 -20.451 1.00 79.31 170 SER A N 1
ATOM 1323 C CA . SER A 1 170 ? 1.346 -2.492 -19.678 1.00 79.31 170 SER A CA 1
ATOM 1324 C C . SER A 1 170 ? 0.943 -3.962 -19.538 1.00 79.31 170 SER A C 1
ATOM 1326 O O . SER A 1 170 ? 0.479 -4.356 -18.477 1.00 79.31 170 SER A O 1
ATOM 1328 N N . ILE A 1 171 ? 1.135 -4.782 -20.578 1.00 81.31 171 ILE A N 1
ATOM 1329 C CA . ILE A 1 171 ? 0.804 -6.218 -20.547 1.00 81.31 171 ILE A CA 1
ATOM 1330 C C . ILE A 1 171 ? 1.846 -7.019 -19.756 1.00 81.31 171 ILE A C 1
ATOM 1332 O O . ILE A 1 171 ? 1.501 -7.936 -19.012 1.00 81.31 171 ILE A O 1
ATOM 1336 N N . LEU A 1 172 ? 3.133 -6.707 -19.937 1.00 79.25 172 LEU A N 1
ATOM 1337 C CA . LEU A 1 172 ? 4.229 -7.407 -19.267 1.00 79.25 172 LEU A CA 1
ATOM 1338 C C . LEU A 1 172 ? 4.264 -7.106 -17.772 1.00 79.25 172 LEU A C 1
ATOM 1340 O O . LEU A 1 172 ? 4.636 -7.994 -17.004 1.00 79.25 172 LEU A O 1
ATOM 1344 N N . LEU A 1 173 ? 3.845 -5.901 -17.370 1.00 73.62 173 LEU A N 1
ATOM 1345 C CA . LEU A 1 173 ? 3.613 -5.524 -15.979 1.00 73.62 173 LEU A CA 1
ATOM 1346 C C . LEU A 1 173 ? 2.386 -6.271 -15.438 1.00 73.62 173 LEU A C 1
ATOM 1348 O O . LEU A 1 173 ? 1.298 -5.734 -15.272 1.00 73.62 173 LEU A O 1
ATOM 1352 N N . SER A 1 174 ? 2.593 -7.558 -15.199 1.00 67.44 174 SER A N 1
ATOM 1353 C CA . SER A 1 174 ? 1.614 -8.526 -14.720 1.00 67.44 174 SER A CA 1
ATOM 1354 C C . SER A 1 174 ? 2.087 -9.116 -13.390 1.00 67.44 174 SER A C 1
ATOM 1356 O O . SER A 1 174 ? 3.174 -8.794 -12.904 1.00 67.44 174 SER A O 1
ATOM 1358 N N . LYS A 1 175 ? 1.308 -10.035 -12.808 1.00 61.50 175 LYS A N 1
ATOM 1359 C CA . LYS A 1 175 ? 1.684 -10.797 -11.600 1.00 61.50 175 LYS A CA 1
ATOM 1360 C C . LYS A 1 175 ? 3.051 -11.503 -11.722 1.00 61.50 175 LYS A C 1
ATOM 1362 O O . LYS A 1 175 ? 3.688 -11.763 -10.711 1.00 61.50 175 LYS A O 1
ATOM 1367 N N . ASN A 1 176 ? 3.525 -11.771 -12.944 1.00 68.38 176 ASN A N 1
ATOM 1368 C CA . ASN A 1 176 ? 4.686 -12.634 -13.192 1.00 68.38 176 ASN A CA 1
ATOM 1369 C C . ASN A 1 176 ? 6.026 -11.903 -13.368 1.00 68.38 176 ASN A C 1
ATOM 1371 O O . ASN A 1 176 ? 7.069 -12.528 -13.190 1.00 68.38 176 ASN A O 1
ATOM 1375 N N . PHE A 1 177 ? 6.028 -10.618 -13.744 1.00 81.25 177 PHE A N 1
ATOM 1376 C CA . PHE A 1 177 ? 7.268 -9.880 -14.011 1.00 81.25 177 PHE A CA 1
ATOM 1377 C C . PHE A 1 177 ? 7.276 -8.522 -13.319 1.00 81.25 177 PHE A C 1
ATOM 1379 O O . PHE A 1 177 ? 6.418 -7.677 -13.577 1.00 81.25 177 PHE A O 1
ATOM 1386 N N . GLY A 1 178 ? 8.285 -8.306 -12.476 1.00 84.44 178 GLY A N 1
ATOM 1387 C CA . GLY A 1 178 ? 8.519 -7.025 -11.828 1.00 84.44 178 GLY A CA 1
ATOM 1388 C C . GLY A 1 178 ? 9.325 -6.052 -12.670 1.00 84.44 178 GLY A C 1
ATOM 1389 O O . GLY A 1 178 ? 9.808 -6.362 -13.763 1.00 84.44 178 GLY A O 1
ATOM 1390 N N . TYR A 1 179 ? 9.493 -4.836 -12.149 1.00 88.81 179 TYR A N 1
ATOM 1391 C CA . TYR A 1 179 ? 10.188 -3.762 -12.861 1.00 88.81 179 TYR A CA 1
ATOM 1392 C C . TYR A 1 179 ? 11.637 -4.118 -13.220 1.00 88.81 179 TYR A C 1
ATOM 1394 O O . TYR A 1 179 ? 12.123 -3.703 -14.273 1.00 88.81 179 TYR A O 1
ATOM 1402 N N . ILE A 1 180 ? 12.325 -4.906 -12.383 1.00 91.94 180 ILE A N 1
ATOM 1403 C CA . ILE A 1 180 ? 13.695 -5.355 -12.668 1.00 91.94 180 ILE A CA 1
ATOM 1404 C C . ILE A 1 180 ? 13.687 -6.323 -13.856 1.00 91.94 180 ILE A C 1
ATOM 1406 O O . ILE A 1 180 ? 14.434 -6.120 -14.812 1.00 91.94 180 ILE A O 1
ATOM 1410 N N . ALA A 1 181 ? 12.809 -7.331 -13.840 1.00 92.56 181 ALA A N 1
ATOM 1411 C CA . ALA A 1 181 ? 12.696 -8.305 -14.924 1.00 92.56 181 ALA A CA 1
ATOM 1412 C C . ALA A 1 181 ? 12.350 -7.637 -16.267 1.00 92.56 181 ALA A C 1
ATOM 1414 O O . ALA A 1 181 ? 13.027 -7.874 -17.268 1.00 92.56 181 ALA A O 1
ATOM 1415 N N . ILE A 1 182 ? 11.358 -6.739 -16.283 1.00 91.62 182 ILE A N 1
ATOM 1416 C CA . ILE A 1 182 ? 10.939 -6.027 -17.502 1.00 91.62 182 ILE A CA 1
ATOM 1417 C C . ILE A 1 182 ? 12.068 -5.129 -18.026 1.00 91.62 182 ILE A C 1
ATOM 1419 O O . ILE A 1 182 ? 12.323 -5.102 -19.233 1.00 91.62 182 ILE A O 1
ATOM 1423 N N . GLY A 1 183 ? 12.791 -4.440 -17.134 1.00 93.25 183 GLY A N 1
ATOM 1424 C CA . GLY A 1 183 ? 13.981 -3.669 -17.494 1.00 93.25 183 GLY A CA 1
ATOM 1425 C C . GLY A 1 183 ? 15.034 -4.532 -18.186 1.00 93.25 183 GLY A C 1
ATOM 1426 O O . GLY A 1 183 ? 15.462 -4.214 -19.298 1.00 93.25 183 GLY A O 1
ATOM 1427 N N . LEU A 1 184 ? 15.387 -5.672 -17.590 1.00 95.12 184 LEU A N 1
ATOM 1428 C CA . LEU A 1 184 ? 16.361 -6.608 -18.155 1.00 95.12 184 LEU A CA 1
ATOM 1429 C C . LEU A 1 184 ? 15.902 -7.175 -19.508 1.00 95.12 184 LEU A C 1
ATOM 1431 O O . LEU A 1 184 ? 16.698 -7.207 -20.447 1.00 95.12 184 LEU A O 1
ATOM 1435 N N . MET A 1 185 ? 14.624 -7.544 -19.654 1.00 93.00 185 MET A N 1
ATOM 1436 C CA . MET A 1 185 ? 14.045 -8.007 -20.925 1.00 93.00 185 MET A CA 1
ATOM 1437 C C . MET A 1 185 ? 14.149 -6.942 -22.023 1.00 93.00 185 MET A C 1
ATOM 1439 O O . MET A 1 185 ? 14.628 -7.230 -23.123 1.00 93.00 185 MET A O 1
ATOM 1443 N N . ALA A 1 186 ? 13.761 -5.699 -21.723 1.00 92.69 186 ALA A N 1
ATOM 1444 C CA . ALA A 1 186 ? 13.882 -4.580 -22.655 1.00 92.69 186 ALA A CA 1
ATOM 1445 C C . ALA A 1 186 ? 15.355 -4.274 -22.985 1.00 92.69 186 ALA A C 1
ATOM 1447 O O . ALA A 1 186 ? 15.695 -3.979 -24.130 1.00 92.69 186 ALA A O 1
ATOM 1448 N N . GLY A 1 187 ? 16.251 -4.391 -22.000 1.00 95.00 187 GLY A N 1
ATOM 1449 C CA . GLY A 1 187 ? 17.707 -4.349 -22.160 1.00 95.00 187 GLY A CA 1
ATOM 1450 C C . GLY A 1 187 ? 18.226 -5.365 -23.175 1.00 95.00 187 GLY A C 1
ATOM 1451 O O . GLY A 1 187 ? 18.896 -4.986 -24.136 1.00 95.00 187 GLY A O 1
ATOM 1452 N N . ILE A 1 188 ? 17.873 -6.641 -23.005 1.00 95.06 188 ILE A N 1
ATOM 1453 C CA . ILE A 1 188 ? 18.256 -7.734 -23.912 1.00 95.06 188 ILE A CA 1
ATOM 1454 C C . ILE A 1 188 ? 17.726 -7.468 -25.324 1.00 95.06 188 ILE A C 1
ATOM 1456 O O . ILE A 1 188 ? 18.492 -7.535 -26.287 1.00 95.06 188 ILE A O 1
ATOM 1460 N N . ALA A 1 189 ? 16.444 -7.114 -25.454 1.00 92.19 189 ALA A N 1
ATOM 1461 C CA . ALA A 1 189 ? 15.826 -6.815 -26.744 1.00 92.19 189 ALA A CA 1
ATOM 1462 C C . ALA A 1 189 ? 16.550 -5.670 -27.474 1.00 92.19 189 ALA A C 1
ATOM 1464 O O . ALA A 1 189 ? 16.867 -5.786 -28.661 1.00 92.19 189 ALA A O 1
ATOM 1465 N N . ASN A 1 190 ? 16.898 -4.600 -26.755 1.00 93.06 190 ASN A N 1
ATOM 1466 C CA . ASN A 1 190 ? 17.655 -3.487 -27.318 1.00 93.06 190 ASN A CA 1
ATOM 1467 C C . ASN A 1 190 ? 19.085 -3.882 -27.697 1.00 93.06 190 ASN A C 1
ATOM 1469 O O . ASN A 1 190 ? 19.540 -3.505 -28.776 1.00 93.06 190 ASN A O 1
ATOM 1473 N N . ILE A 1 191 ? 19.791 -4.664 -26.872 1.00 94.44 191 ILE A N 1
ATOM 1474 C CA . ILE A 1 191 ? 21.132 -5.178 -27.201 1.00 94.44 191 ILE A CA 1
ATOM 1475 C C . ILE A 1 191 ? 21.088 -5.990 -28.502 1.00 94.44 191 ILE A C 1
ATOM 1477 O O . ILE A 1 191 ? 21.914 -5.764 -29.389 1.00 94.44 191 ILE A O 1
ATOM 1481 N N . ILE A 1 192 ? 20.096 -6.872 -28.661 1.00 91.88 192 ILE A N 1
ATOM 1482 C CA . ILE A 1 192 ? 19.888 -7.651 -29.891 1.00 91.88 192 ILE A CA 1
ATOM 1483 C C . ILE A 1 192 ? 19.633 -6.720 -31.083 1.00 91.88 192 ILE A C 1
ATOM 1485 O O . ILE A 1 192 ? 20.261 -6.887 -32.132 1.00 91.88 192 ILE A O 1
ATOM 1489 N N . ALA A 1 193 ? 18.772 -5.710 -30.925 1.00 89.25 193 ALA A N 1
ATOM 1490 C CA . ALA A 1 193 ? 18.489 -4.733 -31.976 1.00 89.25 193 ALA A CA 1
ATOM 1491 C C . ALA A 1 193 ? 19.752 -3.961 -32.399 1.00 89.25 193 ALA A C 1
ATOM 1493 O O . ALA A 1 193 ? 19.995 -3.772 -33.591 1.00 89.25 193 ALA A O 1
ATOM 1494 N N . ILE A 1 194 ? 20.593 -3.566 -31.439 1.00 90.00 194 ILE A N 1
ATOM 1495 C CA . ILE A 1 194 ? 21.847 -2.840 -31.680 1.00 90.00 194 ILE A CA 1
ATOM 1496 C C . ILE A 1 194 ? 22.862 -3.718 -32.409 1.00 90.00 194 ILE A C 1
ATOM 1498 O O . ILE A 1 194 ? 23.482 -3.264 -33.370 1.00 90.00 194 ILE A O 1
ATOM 1502 N N . ILE A 1 195 ? 23.020 -4.972 -31.983 1.00 88.38 195 ILE A N 1
ATOM 1503 C CA . ILE A 1 195 ? 23.910 -5.935 -32.637 1.00 88.38 195 ILE A CA 1
ATOM 1504 C C . ILE A 1 195 ? 23.445 -6.199 -34.075 1.00 88.38 195 ILE A C 1
ATOM 1506 O O . ILE A 1 195 ? 24.247 -6.123 -35.006 1.00 88.38 195 ILE A O 1
ATOM 1510 N N . GLY A 1 196 ? 22.151 -6.468 -34.272 1.00 83.88 196 GLY A N 1
ATOM 1511 C CA . GLY A 1 196 ? 21.577 -6.711 -35.596 1.00 83.88 196 GLY A CA 1
ATOM 1512 C C . GLY A 1 196 ? 21.751 -5.516 -36.536 1.00 83.88 196 GLY A C 1
ATOM 1513 O O . GLY A 1 196 ? 22.124 -5.683 -37.699 1.00 83.88 196 GLY A O 1
ATOM 1514 N N . ALA A 1 197 ? 21.553 -4.304 -36.017 1.00 81.25 197 ALA A N 1
ATOM 1515 C CA . ALA A 1 197 ? 21.786 -3.064 -36.744 1.00 81.25 197 ALA A CA 1
ATOM 1516 C C . ALA A 1 197 ? 23.245 -2.894 -37.167 1.00 81.25 197 ALA A C 1
ATOM 1518 O O . ALA A 1 197 ? 23.513 -2.615 -38.338 1.00 81.25 197 ALA A O 1
ATOM 1519 N N . ASP A 1 198 ? 24.184 -3.106 -36.244 1.00 81.19 198 ASP A N 1
ATOM 1520 C CA . ASP A 1 198 ? 25.610 -2.984 -36.531 1.00 81.19 198 ASP A CA 1
ATOM 1521 C C . ASP A 1 198 ? 26.044 -3.992 -37.590 1.00 81.19 198 ASP A C 1
ATOM 1523 O O . ASP A 1 198 ? 26.642 -3.596 -38.578 1.00 81.19 198 ASP A O 1
ATOM 1527 N N . LEU A 1 199 ? 25.655 -5.266 -37.477 1.00 79.56 199 LEU A N 1
ATOM 1528 C CA . LEU A 1 199 ? 26.016 -6.304 -38.452 1.00 79.56 199 LEU A CA 1
ATOM 1529 C C . LEU A 1 199 ? 25.519 -6.003 -39.873 1.00 79.56 199 LEU A C 1
ATOM 1531 O O . LEU A 1 199 ? 26.179 -6.357 -40.853 1.00 79.56 199 LEU A O 1
ATOM 1535 N N . ILE A 1 200 ? 24.360 -5.358 -40.006 1.00 74.75 200 ILE A N 1
ATOM 1536 C CA . ILE A 1 200 ? 23.771 -5.037 -41.310 1.00 74.75 200 ILE A CA 1
ATOM 1537 C C . ILE A 1 200 ? 24.374 -3.756 -41.897 1.00 74.75 200 ILE A C 1
ATOM 1539 O O . ILE A 1 200 ? 24.650 -3.709 -43.099 1.00 74.75 200 ILE A O 1
ATOM 1543 N N . ILE A 1 201 ? 24.659 -2.751 -41.065 1.00 71.38 201 ILE A N 1
ATOM 1544 C CA . ILE A 1 201 ? 25.271 -1.481 -41.488 1.00 71.38 201 ILE A CA 1
ATOM 1545 C C . ILE A 1 201 ? 26.784 -1.650 -41.738 1.00 71.38 201 ILE A C 1
ATOM 1547 O O . ILE A 1 201 ? 27.317 -1.132 -42.723 1.00 71.38 201 ILE A O 1
ATOM 1551 N N . ALA A 1 202 ? 27.471 -2.438 -40.908 1.00 62.75 202 ALA A N 1
ATOM 1552 C CA . ALA A 1 202 ? 28.904 -2.734 -40.967 1.00 62.75 202 ALA A CA 1
ATOM 1553 C C . ALA A 1 202 ? 29.305 -3.645 -42.139 1.00 62.75 202 ALA A C 1
ATOM 1555 O O . ALA A 1 202 ? 30.492 -3.841 -42.384 1.00 62.75 202 ALA A O 1
ATOM 1556 N N . ARG A 1 203 ? 28.376 -4.113 -42.986 1.00 57.22 203 ARG A N 1
ATOM 1557 C CA . ARG A 1 203 ? 28.744 -4.757 -44.268 1.00 57.22 203 ARG A CA 1
ATOM 1558 C C . ARG A 1 203 ? 29.606 -3.862 -45.185 1.00 57.22 203 ARG A C 1
ATOM 1560 O O . ARG A 1 203 ? 30.119 -4.353 -46.185 1.00 57.22 203 ARG A O 1
ATOM 1567 N N . LYS A 1 204 ? 29.795 -2.575 -44.847 1.00 52.97 204 LYS A N 1
ATOM 1568 C CA . LYS A 1 204 ? 30.737 -1.638 -45.491 1.00 52.97 204 LYS A CA 1
ATOM 1569 C C . LYS A 1 204 ? 31.945 -1.202 -44.629 1.00 52.97 204 LYS A C 1
ATOM 1571 O O . LYS A 1 204 ? 32.839 -0.562 -45.172 1.00 52.97 204 LYS A O 1
ATOM 1576 N N . SER A 1 205 ? 32.017 -1.530 -43.333 1.00 54.75 205 SER A N 1
ATOM 1577 C CA . SER A 1 205 ? 33.145 -1.190 -42.438 1.00 54.75 205 SER A CA 1
ATOM 1578 C C . SER A 1 205 ? 33.394 -2.307 -41.423 1.00 54.75 205 SER A C 1
ATOM 1580 O O . SER A 1 205 ? 32.437 -2.770 -40.820 1.00 54.75 205 SER A O 1
ATOM 1582 N N . LYS A 1 206 ? 34.647 -2.710 -41.168 1.00 66.00 206 LYS A N 1
ATOM 1583 C CA . LYS A 1 206 ? 34.963 -3.782 -40.198 1.00 66.00 206 LYS A CA 1
ATOM 1584 C C . LYS A 1 206 ? 34.228 -3.574 -38.859 1.00 66.00 206 LYS A C 1
ATOM 1586 O O . LYS A 1 206 ? 34.375 -2.519 -38.242 1.00 66.00 206 LYS A O 1
ATOM 1591 N N . VAL A 1 207 ? 33.465 -4.584 -38.424 1.00 70.25 207 VAL A N 1
ATOM 1592 C CA . VAL A 1 207 ? 32.825 -4.623 -37.097 1.00 70.25 207 VAL A CA 1
ATOM 1593 C C . VAL A 1 207 ? 33.905 -4.458 -36.033 1.00 70.25 207 VAL A C 1
ATOM 1595 O O . VAL A 1 207 ? 34.959 -5.096 -36.097 1.00 70.25 207 VAL A O 1
ATOM 1598 N N . ASN A 1 208 ? 33.656 -3.606 -35.042 1.00 81.19 208 ASN A N 1
ATOM 1599 C CA . ASN A 1 208 ? 34.562 -3.485 -33.910 1.00 81.19 208 ASN A CA 1
ATOM 1600 C C . ASN A 1 208 ? 34.329 -4.669 -32.958 1.00 81.19 208 ASN A C 1
ATOM 1602 O O . ASN A 1 208 ? 33.382 -4.662 -32.173 1.00 81.19 208 ASN A O 1
ATOM 1606 N N . ILE A 1 209 ? 35.204 -5.673 -33.041 1.00 83.88 209 ILE A N 1
ATOM 1607 C CA . ILE A 1 209 ? 35.106 -6.930 -32.282 1.00 83.88 209 ILE A CA 1
ATOM 1608 C C . ILE A 1 209 ? 34.995 -6.673 -30.775 1.00 83.88 209 ILE A C 1
ATOM 1610 O O . ILE A 1 209 ? 34.185 -7.314 -30.115 1.00 83.88 209 ILE A O 1
ATOM 1614 N N . ALA A 1 210 ? 35.736 -5.702 -30.232 1.00 85.12 210 ALA A N 1
ATOM 1615 C CA . ALA A 1 210 ? 35.673 -5.379 -28.807 1.00 85.12 210 ALA A CA 1
ATOM 1616 C C . ALA A 1 210 ? 34.284 -4.859 -28.401 1.00 85.12 210 ALA A C 1
ATOM 1618 O O . ALA A 1 210 ? 33.720 -5.297 -27.403 1.00 85.12 210 ALA A O 1
ATOM 1619 N N . LYS A 1 211 ? 33.688 -3.967 -29.203 1.00 84.69 211 LYS A N 1
ATOM 1620 C CA . LYS A 1 211 ? 32.331 -3.452 -28.953 1.00 84.69 211 LYS A CA 1
ATOM 1621 C C . LYS A 1 211 ? 31.266 -4.540 -29.074 1.00 84.69 211 LYS A C 1
ATOM 1623 O O . LYS A 1 211 ? 30.347 -4.583 -28.261 1.00 84.69 211 LYS A O 1
ATOM 1628 N N . PHE A 1 212 ? 31.408 -5.420 -30.061 1.00 87.56 212 PHE A N 1
ATOM 1629 C CA . PHE A 1 212 ? 30.524 -6.567 -30.240 1.00 87.56 212 PHE A CA 1
ATOM 1630 C C . PHE A 1 212 ? 30.615 -7.533 -29.052 1.00 87.56 212 PHE A C 1
ATOM 1632 O O . PHE A 1 212 ? 29.590 -7.904 -28.488 1.00 87.56 212 PHE A O 1
ATOM 1639 N N . ALA A 1 213 ? 31.831 -7.871 -28.612 1.00 89.81 213 ALA A N 1
ATOM 1640 C CA . ALA A 1 213 ? 32.059 -8.716 -27.444 1.00 89.81 213 ALA A CA 1
ATOM 1641 C C . ALA A 1 213 ? 31.440 -8.111 -26.175 1.00 89.81 213 ALA A C 1
ATOM 1643 O O . ALA A 1 213 ? 30.752 -8.819 -25.448 1.00 89.81 213 ALA A O 1
ATOM 1644 N N . LEU A 1 214 ? 31.593 -6.800 -25.948 1.00 91.75 214 LEU A N 1
ATOM 1645 C CA . LEU A 1 214 ? 30.952 -6.108 -24.821 1.00 91.75 214 LEU A CA 1
ATOM 1646 C C . LEU A 1 214 ? 29.423 -6.210 -24.862 1.00 91.75 214 LEU A C 1
ATOM 1648 O O . LEU A 1 214 ? 28.805 -6.430 -23.824 1.00 91.75 214 LEU A O 1
ATOM 1652 N N . ALA A 1 215 ? 28.807 -6.077 -26.039 1.00 92.81 215 ALA A N 1
ATOM 1653 C CA . ALA A 1 215 ? 27.359 -6.210 -26.176 1.00 92.81 215 ALA A CA 1
ATOM 1654 C C . ALA A 1 215 ? 26.880 -7.645 -25.914 1.00 92.81 215 ALA A C 1
ATOM 1656 O O . ALA A 1 215 ? 25.877 -7.836 -25.231 1.00 92.81 215 ALA A O 1
ATOM 1657 N N . VAL A 1 216 ? 27.617 -8.652 -26.393 1.00 94.00 216 VAL A N 1
ATOM 1658 C CA . VAL A 1 216 ? 27.320 -10.064 -26.109 1.00 94.00 216 VAL A CA 1
ATOM 1659 C C . VAL A 1 216 ? 27.458 -10.360 -24.616 1.00 94.00 216 VAL A C 1
ATOM 1661 O O . VAL A 1 216 ? 26.555 -10.960 -24.039 1.00 94.00 216 VAL A O 1
ATOM 1664 N N . ILE A 1 217 ? 28.537 -9.894 -23.978 1.00 96.00 217 ILE A N 1
ATOM 1665 C CA . ILE A 1 217 ? 28.744 -10.039 -22.532 1.00 96.00 217 ILE A CA 1
ATOM 1666 C C . ILE A 1 217 ? 27.583 -9.395 -21.771 1.00 96.00 217 ILE A C 1
ATOM 1668 O O . ILE A 1 217 ? 26.979 -10.056 -20.935 1.00 96.00 217 ILE A O 1
ATOM 1672 N N . ALA A 1 218 ? 27.210 -8.156 -22.107 1.00 94.69 218 ALA A N 1
ATOM 1673 C CA . ALA A 1 218 ? 26.088 -7.469 -21.470 1.00 94.69 218 ALA A CA 1
ATOM 1674 C C . ALA A 1 218 ? 24.762 -8.235 -21.633 1.00 94.69 218 ALA A C 1
ATOM 1676 O O . ALA A 1 218 ? 24.030 -8.403 -20.661 1.00 94.69 218 ALA A O 1
ATOM 1677 N N . GLY A 1 219 ? 24.473 -8.747 -22.835 1.00 95.50 219 GLY A N 1
ATOM 1678 C CA . GLY A 1 219 ? 23.268 -9.535 -23.100 1.00 95.50 219 GLY A CA 1
ATOM 1679 C C . GLY A 1 219 ? 23.226 -10.841 -22.304 1.00 95.50 219 GLY A C 1
ATOM 1680 O O . GLY A 1 219 ? 22.202 -11.166 -21.709 1.00 95.50 219 GLY A O 1
ATOM 1681 N N . VAL A 1 220 ? 24.350 -11.561 -22.232 1.00 96.31 220 VAL A N 1
ATOM 1682 C CA . VAL A 1 220 ? 24.475 -12.792 -21.435 1.00 96.31 220 VAL A CA 1
ATOM 1683 C C . VAL A 1 220 ? 24.341 -12.488 -19.941 1.00 96.31 220 VAL A C 1
ATOM 1685 O O . VAL A 1 220 ? 23.611 -13.188 -19.243 1.00 96.31 220 VAL A O 1
ATOM 1688 N N . SER A 1 221 ? 24.975 -11.422 -19.443 1.00 95.88 221 SER A N 1
ATOM 1689 C CA . SER A 1 221 ? 24.831 -10.981 -18.051 1.00 95.88 221 SER A CA 1
ATOM 1690 C C . SER A 1 221 ? 23.382 -10.636 -17.709 1.00 95.88 221 SER A C 1
ATOM 1692 O O . SER A 1 221 ? 22.896 -11.053 -16.662 1.00 95.88 221 SER A O 1
ATOM 1694 N N . PHE A 1 222 ? 22.668 -9.934 -18.594 1.00 96.56 222 PHE A N 1
ATOM 1695 C CA . PHE A 1 222 ? 21.251 -9.623 -18.391 1.00 96.56 222 PHE A CA 1
ATOM 1696 C C . PHE A 1 222 ? 20.380 -10.874 -18.419 1.00 96.56 222 PHE A C 1
ATOM 1698 O O . PHE A 1 222 ? 19.449 -10.966 -17.631 1.00 96.56 222 PHE A O 1
ATOM 1705 N N . PHE A 1 223 ? 20.688 -11.852 -19.271 1.00 95.94 223 PHE A N 1
ATOM 1706 C CA . PHE A 1 223 ? 19.968 -13.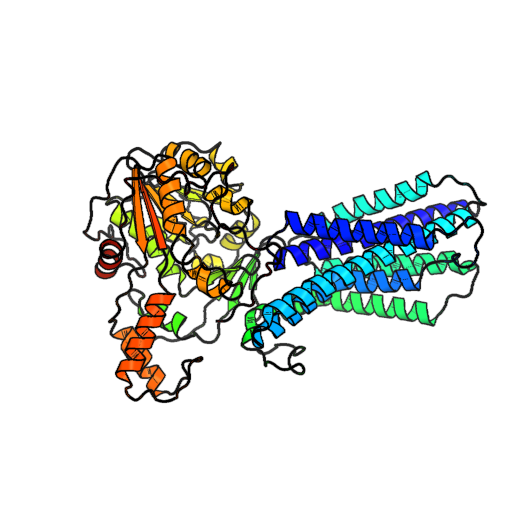123 -19.294 1.00 95.94 223 PHE A CA 1
ATOM 1707 C C . PHE A 1 223 ? 20.117 -13.893 -17.972 1.00 95.94 223 PHE A C 1
ATOM 1709 O O . PHE A 1 223 ? 19.128 -14.383 -17.429 1.00 95.94 223 PHE A O 1
ATOM 1716 N N . TYR A 1 224 ? 21.329 -13.949 -17.408 1.00 94.75 224 TYR A N 1
ATOM 1717 C CA . TYR A 1 224 ? 21.544 -14.546 -16.086 1.00 94.75 224 TYR A CA 1
ATOM 1718 C C . TYR A 1 224 ? 20.848 -13.757 -14.971 1.00 94.75 224 TYR A C 1
ATOM 1720 O O . TYR A 1 224 ? 20.192 -14.363 -14.129 1.00 94.75 224 TYR A O 1
ATOM 1728 N N . ALA A 1 225 ? 20.934 -12.424 -14.993 1.00 93.69 225 ALA A N 1
ATOM 1729 C CA . ALA A 1 225 ? 20.244 -11.570 -14.028 1.00 93.69 225 ALA A CA 1
ATOM 1730 C C . ALA A 1 225 ? 18.714 -11.688 -14.131 1.00 93.69 225 ALA A C 1
ATOM 1732 O O . ALA A 1 225 ? 18.031 -11.621 -13.119 1.00 93.69 225 ALA A O 1
ATOM 1733 N N . LEU A 1 226 ? 18.172 -11.900 -15.335 1.00 94.31 226 LEU A N 1
ATOM 1734 C CA . LEU A 1 226 ? 16.742 -12.103 -15.560 1.00 94.31 226 LEU A CA 1
ATOM 1735 C C . LEU A 1 226 ? 16.272 -13.433 -14.965 1.00 94.31 226 LEU A C 1
ATOM 1737 O O . LEU A 1 226 ? 15.192 -13.496 -14.391 1.00 94.31 226 LEU A O 1
ATOM 1741 N N . LYS A 1 227 ? 17.092 -14.488 -15.055 1.00 93.19 227 LYS A N 1
ATOM 1742 C CA . LYS A 1 227 ? 16.795 -15.784 -14.427 1.00 93.19 227 LYS A CA 1
ATOM 1743 C C . LYS A 1 227 ? 16.729 -15.691 -12.895 1.00 93.19 227 LYS A C 1
ATOM 1745 O O . LYS A 1 227 ? 15.979 -16.444 -12.286 1.00 93.19 227 LYS A O 1
ATOM 1750 N N . ASP A 1 228 ? 17.499 -14.782 -12.299 1.00 90.94 228 ASP A N 1
ATOM 1751 C CA . ASP A 1 228 ? 17.550 -14.526 -10.853 1.00 90.94 228 ASP A CA 1
ATOM 1752 C C . ASP A 1 228 ? 16.913 -13.175 -10.466 1.00 90.94 228 ASP A C 1
ATOM 1754 O O . ASP A 1 228 ? 17.248 -12.571 -9.445 1.00 90.94 228 ASP A O 1
ATOM 1758 N N . SER A 1 229 ? 15.984 -12.654 -11.279 1.00 90.81 229 SER A N 1
ATOM 1759 C CA . SER A 1 229 ? 15.400 -11.330 -11.023 1.00 90.81 229 SER A CA 1
ATOM 1760 C C . SER A 1 229 ? 14.642 -11.285 -9.696 1.00 90.81 229 SER A C 1
ATOM 1762 O O . SER A 1 229 ? 14.683 -10.269 -9.010 1.00 90.81 229 SER A O 1
ATOM 1764 N N . GLY A 1 230 ? 14.022 -12.401 -9.294 1.00 88.44 230 GLY A N 1
ATOM 1765 C CA . GLY A 1 230 ? 13.377 -12.534 -7.986 1.00 88.44 230 GLY A CA 1
ATOM 1766 C C . GLY A 1 230 ? 14.364 -12.438 -6.817 1.00 88.44 230 GLY A C 1
ATOM 1767 O O . GLY A 1 230 ? 14.058 -11.801 -5.811 1.00 88.44 230 GLY A O 1
ATOM 1768 N N . GLY A 1 231 ? 15.576 -12.989 -6.958 1.00 89.94 231 GLY A N 1
ATOM 1769 C CA . GLY A 1 231 ? 16.642 -12.845 -5.962 1.00 89.94 231 GLY A CA 1
ATOM 1770 C C . GLY A 1 231 ? 17.118 -11.396 -5.827 1.00 89.94 231 GLY A C 1
ATOM 1771 O O . GLY A 1 231 ? 17.309 -10.901 -4.715 1.00 89.94 231 GLY A O 1
ATOM 1772 N N . LEU A 1 232 ? 17.231 -10.679 -6.951 1.00 89.38 232 LEU A N 1
ATOM 1773 C CA . LEU A 1 232 ? 17.542 -9.244 -6.964 1.00 89.38 232 LEU A CA 1
ATOM 1774 C C . LEU A 1 232 ? 16.431 -8.400 -6.325 1.00 89.38 232 LEU A C 1
ATOM 1776 O O . LEU A 1 232 ? 16.722 -7.455 -5.592 1.00 89.38 232 LEU A O 1
ATOM 1780 N N . GLU A 1 233 ? 15.164 -8.732 -6.568 1.00 88.94 233 GLU A N 1
ATOM 1781 C CA . GLU A 1 233 ? 14.029 -8.057 -5.932 1.00 88.94 233 GLU A CA 1
ATOM 1782 C C . GLU A 1 233 ? 14.025 -8.281 -4.416 1.00 88.94 233 GLU A C 1
ATOM 1784 O O . GLU A 1 233 ? 13.950 -7.308 -3.663 1.00 88.94 233 GLU A O 1
ATOM 1789 N N . GLN A 1 234 ? 14.218 -9.524 -3.961 1.00 89.69 234 GLN A N 1
ATOM 1790 C CA . GLN A 1 234 ? 14.341 -9.848 -2.536 1.00 89.69 234 GLN A CA 1
ATOM 1791 C C . GLN A 1 234 ? 15.530 -9.147 -1.877 1.00 89.69 234 GLN A C 1
ATOM 1793 O O . GLN A 1 234 ? 15.406 -8.675 -0.750 1.00 89.69 234 GLN A O 1
ATOM 1798 N N . TYR A 1 235 ? 16.665 -9.008 -2.568 1.00 89.25 235 TYR A N 1
ATOM 1799 C CA . TYR A 1 235 ? 17.800 -8.235 -2.060 1.00 89.25 235 TYR A CA 1
ATOM 1800 C C . TYR A 1 235 ? 17.393 -6.796 -1.708 1.00 89.25 235 TYR A C 1
ATOM 1802 O O . TYR A 1 235 ? 17.670 -6.331 -0.599 1.00 89.25 235 TYR A O 1
ATOM 1810 N N . PHE A 1 236 ? 16.702 -6.101 -2.617 1.00 87.25 236 PHE A N 1
ATOM 1811 C CA . PHE A 1 236 ? 16.260 -4.731 -2.362 1.00 87.25 236 PHE A CA 1
ATOM 1812 C C . PHE A 1 236 ? 15.156 -4.657 -1.307 1.00 87.25 236 PHE A C 1
ATOM 1814 O O . PHE A 1 236 ? 15.214 -3.764 -0.471 1.00 87.25 236 PHE A O 1
ATOM 1821 N N . LEU A 1 237 ? 14.202 -5.595 -1.295 1.00 87.12 237 LEU A N 1
ATOM 1822 C CA . LEU A 1 237 ? 13.162 -5.647 -0.261 1.00 87.12 237 LEU A CA 1
ATOM 1823 C C . LEU A 1 237 ? 13.770 -5.860 1.131 1.00 87.12 237 LEU A C 1
ATOM 1825 O O . LEU A 1 237 ? 13.439 -5.140 2.067 1.00 87.12 237 LEU A O 1
ATOM 1829 N N . ARG A 1 238 ? 14.729 -6.782 1.281 1.00 87.44 238 ARG A N 1
ATOM 1830 C CA . ARG A 1 238 ? 15.435 -6.980 2.558 1.00 87.44 238 ARG A CA 1
ATOM 1831 C C . ARG A 1 238 ? 16.175 -5.719 2.989 1.00 87.44 238 ARG A C 1
ATOM 1833 O O . ARG A 1 238 ? 16.143 -5.371 4.163 1.00 87.44 238 ARG A O 1
ATOM 1840 N N . LYS A 1 239 ? 16.829 -5.029 2.052 1.00 83.81 239 LYS A N 1
ATOM 1841 C CA . LYS A 1 239 ? 17.492 -3.748 2.330 1.00 83.81 239 LYS A CA 1
ATOM 1842 C C . LYS A 1 239 ? 16.512 -2.645 2.705 1.00 83.81 239 LYS A C 1
ATOM 1844 O O . LYS A 1 239 ? 16.900 -1.774 3.463 1.00 83.81 239 LYS A O 1
ATOM 1849 N N . GLU A 1 240 ? 15.293 -2.669 2.186 1.00 81.44 240 GLU A N 1
ATOM 1850 C CA . GLU A 1 240 ? 14.250 -1.686 2.475 1.00 81.44 240 GLU A CA 1
ATOM 1851 C C . GLU A 1 240 ? 13.633 -1.901 3.865 1.00 81.44 240 GLU A C 1
ATOM 1853 O O . GLU A 1 240 ? 13.566 -0.958 4.651 1.00 81.44 240 GLU A O 1
ATOM 1858 N N . TYR A 1 241 ? 13.265 -3.141 4.203 1.00 81.75 241 TYR A N 1
ATOM 1859 C CA . TYR A 1 241 ? 12.560 -3.466 5.451 1.00 81.75 241 TYR A CA 1
ATOM 1860 C C . TYR A 1 241 ? 13.463 -3.775 6.646 1.00 81.75 241 TYR A C 1
ATOM 1862 O O . TYR A 1 241 ? 13.064 -3.548 7.783 1.00 81.75 241 TYR A O 1
ATOM 1870 N N . PHE A 1 242 ? 14.672 -4.287 6.412 1.00 79.38 242 PHE A N 1
ATOM 1871 C CA . PHE A 1 242 ? 15.660 -4.566 7.462 1.00 79.38 242 PHE A CA 1
ATOM 1872 C C . PHE A 1 242 ? 16.826 -3.573 7.405 1.00 79.38 242 PHE A C 1
ATOM 1874 O O . PHE A 1 242 ? 17.952 -3.892 7.789 1.00 79.38 242 PHE A O 1
ATOM 1881 N N . TYR A 1 243 ? 16.568 -2.367 6.885 1.00 72.62 243 TYR A N 1
ATOM 1882 C CA . TYR A 1 243 ? 17.579 -1.324 6.743 1.00 72.62 243 TYR A CA 1
ATOM 1883 C C . TYR A 1 243 ? 18.212 -0.957 8.092 1.00 72.62 243 TYR A C 1
ATOM 1885 O O . TYR A 1 243 ? 19.436 -0.912 8.205 1.00 72.62 243 TYR A O 1
ATOM 1893 N N . SER A 1 244 ? 17.380 -0.739 9.114 1.00 65.12 244 SER A N 1
ATOM 1894 C CA . SER A 1 244 ? 17.789 -0.360 10.474 1.00 65.12 244 SER A CA 1
ATOM 1895 C C . SER A 1 244 ? 18.645 -1.425 11.167 1.00 65.12 244 SER A C 1
ATOM 1897 O O . SER A 1 244 ? 19.559 -1.083 11.913 1.00 65.12 244 SER A O 1
ATOM 1899 N N . GLU A 1 245 ? 18.385 -2.700 10.866 1.00 67.06 245 GLU A N 1
ATOM 1900 C CA . GLU A 1 245 ? 19.118 -3.868 11.372 1.00 67.06 245 GLU A CA 1
ATOM 1901 C C . GLU A 1 245 ? 20.420 -4.124 10.578 1.00 67.06 245 GLU A C 1
ATOM 1903 O O . GLU A 1 245 ? 21.250 -4.955 10.954 1.00 67.06 245 GLU A O 1
ATOM 1908 N N . SER A 1 246 ? 20.627 -3.413 9.463 1.00 63.38 246 SER A N 1
ATOM 1909 C CA . SER A 1 246 ? 21.844 -3.499 8.660 1.00 63.38 246 SER A CA 1
ATOM 1910 C C . SER A 1 246 ? 22.904 -2.506 9.149 1.00 63.38 246 SER A C 1
ATOM 1912 O O . SER A 1 246 ? 22.614 -1.363 9.496 1.00 63.38 246 SER A O 1
ATOM 1914 N N . SER A 1 247 ? 24.161 -2.956 9.206 1.00 57.00 247 SER A N 1
ATOM 1915 C CA . SER A 1 247 ? 25.283 -2.126 9.655 1.00 57.00 247 SER A CA 1
ATOM 1916 C C . SER A 1 247 ? 25.382 -0.818 8.847 1.00 57.00 247 SER A C 1
ATOM 1918 O O . SER A 1 247 ? 25.172 -0.786 7.636 1.00 57.00 247 SER A O 1
ATOM 1920 N N . ARG A 1 248 ? 25.706 0.277 9.541 1.00 64.56 248 ARG A N 1
ATOM 1921 C CA . ARG A 1 248 ? 25.597 1.665 9.055 1.00 64.56 248 ARG A CA 1
ATOM 1922 C C . ARG A 1 248 ? 26.808 2.140 8.239 1.00 64.56 248 ARG A C 1
ATOM 1924 O O . ARG A 1 248 ? 27.034 3.340 8.123 1.00 64.56 248 ARG A O 1
ATOM 1931 N N . ASP A 1 249 ? 27.613 1.225 7.699 1.00 65.19 249 ASP A N 1
ATOM 1932 C CA . ASP A 1 249 ? 28.836 1.551 6.960 1.00 65.19 249 ASP A CA 1
ATOM 1933 C C . ASP A 1 249 ? 28.756 1.196 5.462 1.00 65.19 249 ASP A C 1
ATOM 1935 O O . ASP A 1 249 ? 27.999 0.331 5.017 1.00 65.19 249 ASP A O 1
ATOM 1939 N N . LEU A 1 250 ? 29.584 1.860 4.648 1.00 63.88 250 LEU A N 1
ATOM 1940 C CA . LEU A 1 250 ? 29.650 1.618 3.199 1.00 63.88 250 LEU A CA 1
ATOM 1941 C C . LEU A 1 250 ? 30.064 0.178 2.843 1.00 63.88 250 LEU A C 1
ATOM 1943 O O . LEU A 1 250 ? 29.746 -0.294 1.752 1.00 63.88 250 LEU A O 1
ATOM 1947 N N . LYS A 1 251 ? 30.764 -0.534 3.740 1.00 66.75 251 LYS A N 1
ATOM 1948 C CA . LYS A 1 251 ? 31.209 -1.919 3.506 1.00 66.75 251 LYS A CA 1
ATOM 1949 C C . LYS A 1 251 ? 30.043 -2.903 3.552 1.00 66.75 251 LYS A C 1
ATOM 1951 O O . LYS A 1 251 ? 30.000 -3.846 2.766 1.00 66.75 251 LYS A O 1
ATOM 1956 N N . THR A 1 252 ? 29.088 -2.679 4.445 1.00 68.44 252 THR A N 1
ATOM 1957 C CA . THR A 1 252 ? 27.891 -3.513 4.608 1.00 68.44 252 THR A CA 1
ATOM 1958 C C . THR A 1 252 ? 26.701 -3.023 3.784 1.00 68.44 252 THR A C 1
ATOM 1960 O O . THR A 1 252 ? 25.743 -3.776 3.592 1.00 68.44 252 THR A O 1
ATOM 1963 N N . PHE A 1 253 ? 26.793 -1.833 3.181 1.00 71.38 253 PHE A N 1
ATOM 1964 C CA . PHE A 1 253 ? 25.800 -1.293 2.247 1.00 71.38 253 PHE A CA 1
ATOM 1965 C C . PHE A 1 253 ? 25.435 -2.280 1.123 1.00 71.38 253 PHE A C 1
ATOM 1967 O O . PHE A 1 253 ? 24.254 -2.501 0.863 1.00 71.38 253 PHE A O 1
ATOM 1974 N N . PHE A 1 254 ? 26.427 -2.968 0.542 1.00 77.69 254 PHE A N 1
ATOM 1975 C CA . PHE A 1 254 ? 26.238 -3.984 -0.509 1.00 77.69 254 PHE A CA 1
ATOM 1976 C C . PHE A 1 254 ? 26.190 -5.434 0.009 1.00 77.69 254 PHE A C 1
ATOM 1978 O O . PHE A 1 254 ? 26.308 -6.382 -0.770 1.00 77.69 254 PHE A O 1
ATOM 1985 N N . SER A 1 255 ? 26.047 -5.643 1.323 1.00 79.44 255 SER A N 1
ATOM 1986 C CA . SER A 1 255 ? 25.957 -6.992 1.892 1.00 79.44 255 SER A CA 1
ATOM 1987 C C . SER A 1 255 ? 24.716 -7.729 1.383 1.00 79.44 255 SER A C 1
ATOM 1989 O O . SER A 1 255 ? 23.640 -7.147 1.268 1.00 79.44 255 SER A O 1
ATOM 1991 N N . ALA A 1 256 ? 24.843 -9.035 1.143 1.00 73.12 256 ALA A N 1
ATOM 1992 C CA . ALA A 1 256 ? 23.772 -9.855 0.572 1.00 73.12 256 ALA A CA 1
ATOM 1993 C C . ALA A 1 256 ? 22.560 -10.086 1.504 1.00 73.12 256 ALA A C 1
ATOM 1995 O O . ALA A 1 256 ? 21.608 -10.735 1.085 1.00 73.12 256 ALA A O 1
ATOM 1996 N N . MET A 1 257 ? 22.592 -9.613 2.761 1.00 77.50 257 MET A N 1
ATOM 1997 C CA . MET A 1 257 ? 21.488 -9.726 3.736 1.00 77.50 257 MET A CA 1
ATOM 1998 C C . MET A 1 257 ? 20.937 -11.160 3.907 1.00 77.50 257 MET A C 1
ATOM 2000 O O . MET A 1 257 ? 19.757 -11.352 4.200 1.00 77.50 257 MET A O 1
ATOM 2004 N N . LYS A 1 258 ? 21.782 -12.191 3.735 1.00 78.69 258 LYS A N 1
ATOM 2005 C CA . LYS A 1 258 ? 21.358 -13.608 3.737 1.00 78.69 258 LYS A CA 1
ATOM 2006 C C . LYS A 1 258 ? 20.752 -14.076 5.064 1.00 78.69 258 LYS A C 1
ATOM 2008 O O . LYS A 1 258 ? 19.978 -15.023 5.059 1.00 78.69 258 LYS A O 1
ATOM 2013 N N . ASN A 1 259 ? 21.085 -13.402 6.163 1.00 80.19 259 ASN A N 1
ATOM 2014 C CA . ASN A 1 259 ? 20.603 -13.738 7.505 1.00 80.19 259 ASN A CA 1
ATOM 2015 C C . ASN A 1 259 ? 19.154 -13.283 7.756 1.00 80.19 259 ASN A C 1
ATOM 2017 O O . ASN A 1 259 ? 18.550 -13.707 8.736 1.00 80.19 259 ASN A O 1
ATOM 2021 N N . PHE A 1 260 ? 18.596 -12.442 6.883 1.00 82.62 260 PHE A N 1
ATOM 2022 C CA . PHE A 1 260 ? 17.216 -11.975 6.986 1.00 82.62 260 PHE A CA 1
ATOM 2023 C C . PHE A 1 260 ? 16.262 -12.909 6.232 1.00 82.62 260 PHE A C 1
ATOM 2025 O O . PHE A 1 260 ? 16.652 -13.470 5.203 1.00 82.62 260 PHE A O 1
ATOM 2032 N N . PRO A 1 261 ? 15.025 -13.106 6.716 1.00 87.56 261 PRO A N 1
ATOM 2033 C CA . PRO A 1 261 ? 14.031 -13.892 5.997 1.00 87.56 261 PRO A CA 1
ATOM 2034 C C . PRO A 1 261 ? 13.605 -13.186 4.703 1.00 87.56 261 PRO A C 1
ATOM 2036 O O . PRO A 1 261 ? 13.659 -11.960 4.603 1.00 87.56 261 PRO A O 1
ATOM 2039 N N . ASP A 1 262 ? 13.156 -13.967 3.721 1.00 90.19 262 ASP A N 1
ATOM 2040 C CA . ASP A 1 262 ? 12.501 -13.414 2.535 1.00 90.19 262 ASP A CA 1
ATOM 2041 C C . ASP A 1 262 ? 11.187 -12.723 2.899 1.00 90.19 262 ASP A C 1
ATOM 2043 O O . ASP A 1 262 ? 10.436 -13.182 3.769 1.00 90.19 262 ASP A O 1
ATOM 2047 N N . ILE A 1 263 ? 10.903 -11.633 2.187 1.00 91.00 263 ILE A N 1
ATOM 2048 C CA . ILE A 1 263 ? 9.644 -10.910 2.293 1.00 91.00 263 ILE A CA 1
ATOM 2049 C C . ILE A 1 263 ? 8.639 -11.649 1.420 1.00 91.00 263 ILE A C 1
ATOM 2051 O O . ILE A 1 263 ? 8.834 -11.796 0.210 1.00 91.00 263 ILE A O 1
ATOM 2055 N N . LYS A 1 264 ? 7.553 -12.125 2.031 1.00 91.81 264 LYS A N 1
ATOM 2056 C CA . LYS A 1 264 ? 6.461 -12.749 1.285 1.00 91.81 264 LYS A CA 1
ATOM 2057 C C . LYS A 1 264 ? 5.609 -11.643 0.676 1.00 91.81 264 LYS A C 1
ATOM 2059 O O . LYS A 1 264 ? 5.138 -10.779 1.401 1.00 91.81 264 LYS A O 1
ATOM 2064 N N . VAL A 1 265 ? 5.406 -11.674 -0.634 1.00 90.06 265 VAL A N 1
ATOM 2065 C CA . VAL A 1 265 ? 4.611 -10.670 -1.352 1.00 90.06 265 VAL A CA 1
ATOM 2066 C C . VAL A 1 265 ? 3.404 -11.362 -1.972 1.00 90.06 265 VAL A C 1
ATOM 2068 O O . VAL A 1 265 ? 3.549 -12.422 -2.583 1.00 90.06 265 VAL A O 1
ATOM 2071 N N . ALA A 1 266 ? 2.220 -10.786 -1.794 1.00 89.56 266 ALA A N 1
ATOM 2072 C CA . ALA A 1 266 ? 0.983 -11.241 -2.419 1.00 89.56 266 ALA A CA 1
ATOM 2073 C C . ALA A 1 266 ? 0.294 -10.068 -3.135 1.00 89.56 266 ALA A C 1
ATOM 2075 O O . ALA A 1 266 ? 0.416 -8.930 -2.696 1.00 89.56 266 ALA A O 1
ATOM 2076 N N . GLY A 1 267 ? -0.412 -10.339 -4.233 1.00 84.75 267 GLY A N 1
ATOM 2077 C CA . GLY A 1 267 ? -0.993 -9.309 -5.105 1.00 84.75 267 GLY A CA 1
ATOM 2078 C C . GLY A 1 267 ? -0.226 -9.150 -6.420 1.00 84.75 267 GLY A C 1
ATOM 2079 O O . GLY A 1 267 ? 0.480 -10.066 -6.855 1.00 84.75 267 GLY A O 1
ATOM 2080 N N . SER A 1 268 ? -0.397 -8.005 -7.080 1.00 78.88 268 SER A N 1
ATOM 2081 C CA . SER A 1 268 ? 0.332 -7.666 -8.306 1.00 78.88 268 SER A CA 1
ATOM 2082 C C . SER A 1 268 ? 1.502 -6.743 -8.003 1.00 78.88 268 SER A C 1
ATOM 2084 O O . SER A 1 268 ? 1.672 -6.276 -6.887 1.00 78.88 268 SER A O 1
ATOM 2086 N N . HIS A 1 269 ? 2.304 -6.425 -9.018 1.00 72.44 269 HIS A N 1
ATOM 2087 C CA . HIS A 1 269 ? 3.330 -5.411 -8.836 1.00 72.44 269 HIS A CA 1
ATOM 2088 C C . HIS A 1 269 ? 2.709 -4.063 -8.456 1.00 72.44 269 HIS A C 1
ATOM 2090 O O . HIS A 1 269 ? 3.234 -3.411 -7.565 1.00 72.44 269 HIS A O 1
ATOM 2096 N N . ASN A 1 270 ? 1.633 -3.630 -9.117 1.00 70.31 270 ASN A N 1
ATOM 2097 C CA . ASN A 1 270 ? 1.068 -2.291 -8.906 1.00 70.31 270 ASN A CA 1
ATOM 2098 C C . ASN A 1 270 ? 0.359 -2.133 -7.569 1.00 70.31 270 ASN A C 1
ATOM 2100 O O . ASN A 1 270 ? 0.294 -1.016 -7.067 1.00 70.31 270 ASN A O 1
ATOM 2104 N N . ASP A 1 271 ? -0.135 -3.236 -7.024 1.00 81.12 271 ASP A N 1
ATOM 2105 C CA . ASP A 1 271 ? -0.766 -3.259 -5.723 1.00 81.12 271 ASP A CA 1
ATOM 2106 C C . ASP A 1 271 ? -0.489 -4.599 -5.039 1.00 81.12 271 ASP A C 1
ATOM 2108 O O . ASP A 1 271 ? -1.033 -5.641 -5.428 1.00 81.12 271 ASP A O 1
ATOM 2112 N N . SER A 1 272 ? 0.408 -4.561 -4.055 1.00 86.69 272 SER A N 1
ATOM 2113 C CA . SER A 1 272 ? 0.856 -5.724 -3.295 1.00 86.69 272 SER A CA 1
ATOM 2114 C C . SER A 1 272 ? 0.739 -5.523 -1.796 1.00 86.69 272 SER A C 1
ATOM 2116 O O . SER A 1 272 ? 0.888 -4.414 -1.289 1.00 86.69 272 SER A O 1
ATOM 2118 N N . ILE A 1 273 ? 0.540 -6.637 -1.089 1.00 90.00 273 ILE A N 1
ATOM 2119 C CA . ILE A 1 273 ? 0.780 -6.751 0.345 1.00 90.00 273 ILE A CA 1
ATOM 2120 C C . ILE A 1 273 ? 2.121 -7.446 0.571 1.00 90.00 273 ILE A C 1
ATOM 2122 O O . ILE A 1 273 ? 2.319 -8.602 0.178 1.00 90.00 273 ILE A O 1
ATOM 2126 N N . GLU A 1 274 ? 3.033 -6.753 1.244 1.00 91.19 274 GLU A N 1
ATOM 2127 C CA . GLU A 1 274 ? 4.291 -7.298 1.728 1.00 91.19 274 GLU A CA 1
ATOM 2128 C C . GLU A 1 274 ? 4.146 -7.772 3.180 1.00 91.19 274 GLU A C 1
ATOM 2130 O O . GLU A 1 274 ? 3.754 -7.026 4.075 1.00 91.19 274 GLU A O 1
ATOM 2135 N N . MET A 1 275 ? 4.493 -9.031 3.423 1.00 92.06 275 MET A N 1
ATOM 2136 C CA . MET A 1 275 ? 4.452 -9.696 4.720 1.00 92.06 275 MET A CA 1
ATOM 2137 C C . MET A 1 275 ? 5.877 -9.899 5.217 1.00 92.06 275 MET A C 1
ATOM 2139 O O . MET A 1 275 ?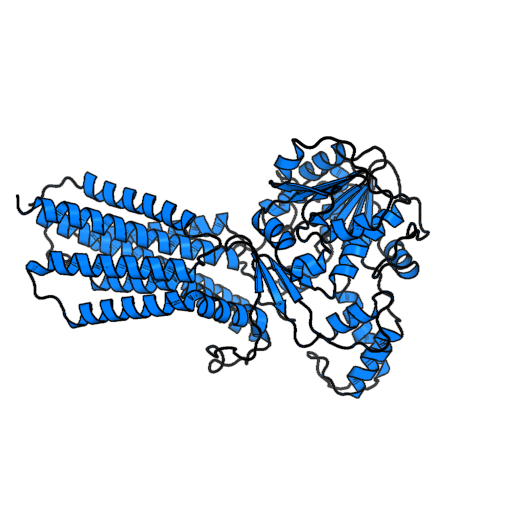 6.597 -10.815 4.796 1.00 92.06 275 MET A O 1
ATOM 2143 N N . VAL A 1 276 ? 6.282 -9.034 6.138 1.00 89.44 276 VAL A N 1
ATOM 2144 C CA . VAL A 1 276 ? 7.630 -8.999 6.696 1.00 89.44 276 VAL A CA 1
ATOM 2145 C C . VAL A 1 276 ? 7.626 -9.724 8.028 1.00 89.44 276 VAL A C 1
ATOM 2147 O O . VAL A 1 276 ? 6.986 -9.294 8.988 1.00 89.44 276 VAL A O 1
ATOM 2150 N N . LYS A 1 277 ? 8.350 -10.840 8.096 1.00 86.81 277 LYS A N 1
ATOM 2151 C CA . LYS A 1 277 ? 8.490 -11.592 9.340 1.00 86.81 277 LYS A CA 1
ATOM 2152 C C . LYS A 1 277 ? 9.357 -10.803 10.321 1.00 86.81 277 LYS A C 1
ATOM 2154 O O . LYS A 1 277 ? 10.477 -10.433 9.975 1.00 86.81 277 LYS A O 1
ATOM 2159 N N . TYR A 1 278 ? 8.873 -10.598 11.542 1.00 76.75 278 TYR A N 1
ATOM 2160 C CA . TYR A 1 278 ? 9.703 -10.095 12.637 1.00 76.75 278 TYR A CA 1
ATOM 2161 C C . TYR A 1 278 ? 10.202 -11.275 13.486 1.00 76.75 278 TYR A C 1
ATOM 2163 O O . TYR A 1 278 ? 9.423 -12.154 13.865 1.00 76.75 278 TYR A O 1
ATOM 2171 N N . ASN A 1 279 ? 11.520 -11.329 13.713 1.00 58.03 279 ASN A N 1
ATOM 2172 C CA . ASN A 1 279 ? 12.180 -12.419 14.446 1.00 58.03 279 ASN A CA 1
ATOM 2173 C C . ASN A 1 279 ? 12.232 -12.159 15.957 1.00 58.03 279 ASN A C 1
ATOM 2175 O O . ASN A 1 279 ? 12.004 -13.092 16.720 1.00 58.03 279 ASN A O 1
ATOM 2179 N N . ASP A 1 280 ? 12.425 -10.903 16.359 1.00 57.97 280 ASP A N 1
ATOM 2180 C CA . ASP A 1 280 ? 12.317 -10.459 17.745 1.00 57.97 280 ASP A CA 1
ATOM 2181 C C . ASP A 1 280 ? 11.079 -9.578 17.874 1.00 57.97 280 ASP A C 1
ATOM 2183 O O . ASP A 1 280 ? 10.885 -8.621 17.114 1.00 57.97 280 ASP A O 1
ATOM 2187 N N . ALA A 1 281 ? 10.199 -9.913 18.813 1.00 55.81 281 ALA A N 1
ATOM 2188 C CA . ALA A 1 281 ? 9.156 -8.983 19.192 1.00 55.81 281 ALA A CA 1
ATOM 2189 C C . ALA A 1 281 ? 9.834 -7.860 19.968 1.00 55.81 281 ALA A C 1
ATOM 2191 O O . ALA A 1 281 ? 10.153 -8.013 21.147 1.00 55.81 281 ALA A O 1
ATOM 2192 N N . GLY A 1 282 ? 10.059 -6.736 19.288 1.00 66.19 282 GLY A N 1
ATOM 2193 C CA . GLY A 1 282 ? 10.359 -5.488 19.972 1.00 66.19 282 GLY A CA 1
ATOM 2194 C C . GLY A 1 282 ? 9.376 -5.292 21.128 1.00 66.19 282 GLY A C 1
ATOM 2195 O O . GLY A 1 282 ? 8.242 -5.783 21.085 1.00 66.19 282 GLY A O 1
ATOM 2196 N N . ILE A 1 283 ? 9.819 -4.591 22.169 1.00 73.88 283 ILE A N 1
ATOM 2197 C CA . ILE A 1 283 ? 9.094 -4.463 23.441 1.00 73.88 283 ILE A CA 1
ATOM 2198 C C . ILE A 1 283 ? 7.628 -4.053 23.225 1.00 73.88 283 ILE A C 1
ATOM 2200 O O . ILE A 1 283 ? 6.749 -4.564 23.911 1.00 73.88 283 ILE A O 1
ATOM 2204 N N . SER A 1 284 ? 7.335 -3.235 22.208 1.00 75.75 284 SER A N 1
ATOM 2205 C CA . SER A 1 284 ? 5.959 -2.877 21.840 1.00 75.75 284 SER A CA 1
ATOM 2206 C C . SER A 1 284 ? 5.088 -4.080 21.447 1.00 75.75 284 SER A C 1
ATOM 2208 O O . SER A 1 284 ? 4.027 -4.269 22.030 1.00 75.75 284 SER A O 1
ATOM 2210 N N . ASN A 1 285 ? 5.543 -4.945 20.530 1.00 76.06 285 ASN A N 1
ATOM 2211 C CA . ASN A 1 285 ? 4.789 -6.136 20.093 1.00 76.06 285 ASN A CA 1
ATOM 2212 C C . ASN A 1 285 ? 4.554 -7.129 21.237 1.00 76.06 285 ASN A C 1
ATOM 2214 O O . ASN A 1 285 ? 3.594 -7.904 21.235 1.00 76.06 285 ASN A O 1
ATOM 2218 N N . LEU A 1 286 ? 5.496 -7.149 22.174 1.00 77.88 286 LEU A N 1
ATOM 2219 C CA . LEU A 1 286 ? 5.434 -7.917 23.401 1.00 77.88 286 LEU A CA 1
ATOM 2220 C C . LEU A 1 286 ? 4.340 -7.405 24.326 1.00 77.88 286 LEU A C 1
ATOM 2222 O O . LEU A 1 286 ? 3.487 -8.170 24.777 1.00 77.88 286 LEU A O 1
ATOM 2226 N N . LEU A 1 287 ? 4.369 -6.100 24.577 1.00 81.94 287 LEU A N 1
ATOM 2227 C CA . LEU A 1 287 ? 3.394 -5.432 25.411 1.00 81.94 287 LEU A CA 1
ATOM 2228 C C . LEU A 1 287 ? 1.994 -5.566 24.812 1.00 81.94 287 LEU A C 1
ATOM 2230 O O . LEU A 1 287 ? 1.119 -6.037 25.532 1.00 81.94 287 LEU A O 1
ATOM 2234 N N . ASP A 1 288 ? 1.788 -5.324 23.514 1.00 83.06 288 ASP A N 1
ATOM 2235 C CA . ASP A 1 288 ? 0.483 -5.489 22.845 1.00 83.06 288 ASP A CA 1
ATOM 2236 C C . ASP A 1 288 ? -0.166 -6.849 23.162 1.00 83.06 288 ASP A C 1
ATOM 2238 O O . ASP A 1 288 ? -1.340 -6.934 23.536 1.00 83.06 288 ASP A O 1
ATOM 2242 N N . GLN A 1 289 ? 0.623 -7.927 23.111 1.00 79.94 289 GLN A N 1
ATOM 2243 C CA . GLN A 1 289 ? 0.146 -9.276 23.413 1.00 79.94 289 GLN A CA 1
ATOM 2244 C C . GLN A 1 289 ? -0.225 -9.472 24.886 1.00 79.94 289 GLN A C 1
ATOM 2246 O O . GLN A 1 289 ? -1.185 -10.189 25.172 1.00 79.94 289 GLN A O 1
ATOM 2251 N N . THR A 1 290 ? 0.473 -8.826 25.828 1.00 83.88 290 THR A N 1
ATOM 2252 C CA . THR A 1 290 ? 0.133 -8.900 27.266 1.00 83.88 290 THR A CA 1
ATOM 2253 C C . THR A 1 290 ? -1.238 -8.305 27.578 1.00 83.88 290 THR A C 1
ATOM 2255 O O . THR A 1 290 ? -1.882 -8.699 28.557 1.00 83.88 290 THR A O 1
ATOM 2258 N N . TYR A 1 291 ? -1.704 -7.368 26.749 1.00 86.06 291 TYR A N 1
ATOM 2259 C CA . TYR A 1 291 ? -3.018 -6.768 26.916 1.00 86.06 291 TYR A CA 1
ATOM 2260 C C . TYR A 1 291 ? -4.137 -7.631 26.325 1.00 86.06 291 TYR A C 1
ATOM 2262 O O . TYR A 1 291 ? -5.282 -7.449 26.735 1.00 86.06 291 TYR A O 1
ATOM 2270 N N . LEU A 1 292 ? -3.856 -8.611 25.459 1.00 86.56 292 LEU A N 1
ATOM 2271 C CA . LEU A 1 292 ? -4.896 -9.480 24.903 1.00 86.56 292 LEU A CA 1
ATOM 2272 C C . LEU A 1 292 ? -5.603 -10.317 25.989 1.00 86.56 292 LEU A C 1
ATOM 2274 O O . LEU A 1 292 ? -5.012 -10.815 26.962 1.00 86.56 292 LEU A O 1
ATOM 2278 N N . ASN A 1 293 ? -6.908 -10.492 25.802 1.00 81.31 293 ASN A N 1
ATOM 2279 C CA . ASN A 1 293 ? -7.766 -11.309 26.644 1.00 81.31 293 ASN A CA 1
ATOM 2280 C C . ASN A 1 293 ? -7.398 -12.789 26.462 1.00 81.31 293 ASN A C 1
ATOM 2282 O O . ASN A 1 293 ? -7.476 -13.341 25.365 1.00 81.31 293 ASN A O 1
ATOM 2286 N N . GLY A 1 294 ? -7.012 -13.455 27.552 1.00 72.94 294 GLY A N 1
ATOM 2287 C CA . GLY A 1 294 ? -6.565 -14.850 27.508 1.00 72.94 294 GLY A CA 1
ATOM 2288 C C . GLY A 1 294 ? -5.144 -15.050 26.973 1.00 72.94 294 GLY A C 1
ATOM 2289 O O . GLY A 1 294 ? -4.818 -16.161 26.561 1.00 72.94 294 GLY A O 1
ATOM 2290 N N . ALA A 1 295 ? -4.305 -14.004 26.970 1.00 71.62 295 ALA A N 1
ATOM 2291 C CA . ALA A 1 295 ? -2.874 -14.164 26.715 1.00 71.62 295 ALA A CA 1
ATOM 2292 C C . ALA A 1 295 ? -2.252 -15.180 27.702 1.00 71.62 295 ALA A C 1
ATOM 2294 O O . ALA A 1 295 ? -2.596 -15.134 28.889 1.00 71.62 295 ALA A O 1
ATOM 2295 N N . PRO A 1 296 ? -1.379 -16.091 27.229 1.00 66.12 296 PRO A N 1
ATOM 2296 C CA . PRO A 1 296 ? -0.808 -17.151 28.056 1.00 66.12 296 PRO A CA 1
ATOM 2297 C C . PRO A 1 296 ? 0.077 -16.584 29.174 1.00 66.12 296 PRO A C 1
ATOM 2299 O O . PRO A 1 296 ? 0.720 -15.551 28.996 1.00 66.12 296 PRO A O 1
ATOM 2302 N N . ASP A 1 297 ? 0.169 -17.301 30.299 1.00 66.62 297 ASP A N 1
ATOM 2303 C CA . ASP A 1 297 ? 1.011 -16.910 31.446 1.00 66.62 297 ASP A CA 1
ATOM 2304 C C . ASP A 1 297 ? 2.501 -16.835 31.089 1.00 66.62 297 ASP A C 1
ATOM 2306 O O . ASP A 1 297 ? 3.259 -16.060 31.672 1.00 66.62 297 ASP A O 1
ATOM 2310 N N . LYS A 1 298 ? 2.920 -17.646 30.110 1.00 62.88 298 LYS A N 1
ATOM 2311 C CA . LYS A 1 298 ? 4.248 -17.607 29.507 1.00 62.88 298 LYS A CA 1
ATOM 2312 C C . LYS A 1 298 ? 4.105 -17.217 28.042 1.00 62.88 298 LYS A C 1
ATOM 2314 O O . LYS A 1 298 ? 3.576 -17.986 27.242 1.00 62.88 298 LYS A O 1
ATOM 2319 N N . ILE A 1 299 ? 4.585 -16.027 27.702 1.00 62.75 299 ILE A N 1
ATOM 2320 C CA . ILE A 1 299 ? 4.640 -15.541 26.324 1.00 62.75 299 ILE A CA 1
ATOM 2321 C C . ILE A 1 299 ? 5.793 -16.285 25.636 1.00 62.75 299 ILE A C 1
ATOM 2323 O O . ILE A 1 299 ? 6.960 -16.024 25.919 1.00 62.75 299 ILE A O 1
ATOM 2327 N N . ASP A 1 300 ? 5.463 -17.279 24.811 1.00 52.00 300 ASP A N 1
ATOM 2328 C CA . ASP A 1 300 ? 6.424 -18.028 23.993 1.00 52.00 300 ASP A CA 1
ATOM 2329 C C . ASP A 1 300 ? 6.368 -17.527 22.547 1.00 52.00 300 ASP A C 1
ATOM 2331 O O . ASP A 1 300 ? 5.292 -17.413 21.953 1.00 52.00 300 ASP A O 1
ATOM 2335 N N . PHE A 1 301 ? 7.529 -17.208 21.980 1.00 53.16 301 PHE A N 1
ATOM 2336 C CA . PHE A 1 301 ? 7.616 -16.608 20.659 1.00 53.16 301 PHE A CA 1
ATOM 2337 C C . PHE A 1 301 ? 7.731 -17.652 19.565 1.00 53.16 301 PHE A C 1
ATOM 2339 O O . PHE A 1 301 ? 8.754 -18.317 19.402 1.00 53.16 301 PHE A O 1
ATOM 2346 N N . LYS A 1 302 ? 6.731 -17.665 18.687 1.00 50.16 302 LYS A N 1
ATOM 2347 C CA . LYS A 1 302 ? 6.935 -18.034 17.287 1.00 50.16 302 LYS A CA 1
ATOM 2348 C C . LYS A 1 302 ? 6.404 -16.886 16.437 1.00 50.16 302 LYS A C 1
ATOM 2350 O O . LYS A 1 302 ? 5.229 -16.556 16.525 1.00 50.16 302 LYS A O 1
ATOM 2355 N N . GLY A 1 303 ? 7.324 -16.239 15.716 1.00 62.28 303 GLY A N 1
ATOM 2356 C CA . GLY A 1 303 ? 7.144 -14.932 15.074 1.00 62.28 303 GLY A CA 1
ATOM 2357 C C . GLY A 1 303 ? 5.884 -14.761 14.222 1.00 62.28 303 GLY A C 1
ATOM 2358 O O . GLY A 1 303 ? 5.327 -15.727 13.702 1.00 62.28 303 GLY A O 1
ATOM 2359 N N . GLY A 1 304 ? 5.484 -13.498 14.072 1.00 80.00 304 GLY A N 1
ATOM 2360 C CA . GLY A 1 304 ? 4.366 -13.048 13.246 1.00 80.00 304 GLY A CA 1
ATOM 2361 C C . GLY A 1 304 ? 4.825 -12.236 12.034 1.00 80.00 304 GLY A C 1
ATOM 2362 O O . GLY A 1 304 ? 5.984 -12.318 11.615 1.00 80.00 304 GLY A O 1
ATOM 2363 N N . TYR A 1 305 ? 3.906 -11.455 11.472 1.00 87.25 305 TYR A N 1
ATOM 2364 C CA . TYR A 1 305 ? 4.135 -10.647 10.278 1.00 87.25 305 TYR A CA 1
ATOM 2365 C C . TYR A 1 305 ? 3.700 -9.198 10.496 1.00 87.25 305 TYR A C 1
ATOM 2367 O O . TYR A 1 305 ? 2.625 -8.938 11.034 1.00 87.25 305 TYR A O 1
ATOM 2375 N N . ASN A 1 306 ? 4.532 -8.270 10.035 1.00 87.06 306 ASN A N 1
ATOM 2376 C CA . ASN A 1 306 ? 4.122 -6.906 9.735 1.00 87.06 306 ASN A CA 1
ATOM 2377 C C . ASN A 1 306 ? 3.641 -6.869 8.285 1.00 87.06 306 ASN A C 1
ATOM 2379 O O . ASN A 1 306 ? 4.314 -7.404 7.399 1.00 87.06 306 ASN A O 1
ATOM 2383 N N . PHE A 1 307 ? 2.492 -6.249 8.062 1.00 88.69 307 PHE A N 1
ATOM 2384 C CA . PHE A 1 307 ? 1.842 -6.162 6.766 1.00 88.69 307 PHE A CA 1
ATOM 2385 C C . PHE A 1 307 ? 1.972 -4.741 6.244 1.00 88.69 307 PHE A C 1
ATOM 2387 O O . PHE A 1 307 ? 1.602 -3.771 6.914 1.00 88.69 307 PHE A O 1
ATOM 2394 N N . PHE A 1 308 ? 2.504 -4.633 5.038 1.00 87.19 308 PHE A N 1
ATOM 2395 C CA . PHE A 1 308 ? 2.644 -3.387 4.310 1.00 87.19 308 PHE A CA 1
ATOM 2396 C C . PHE A 1 308 ? 1.858 -3.497 3.013 1.00 87.19 308 PHE A C 1
ATOM 2398 O O . PHE A 1 308 ? 1.746 -4.590 2.469 1.00 87.19 308 PHE A O 1
ATOM 2405 N N . ARG A 1 309 ? 1.298 -2.389 2.532 1.00 85.31 309 ARG A N 1
ATOM 2406 C CA . ARG A 1 309 ? 0.712 -2.300 1.195 1.00 85.31 309 ARG A CA 1
ATOM 2407 C C . ARG A 1 309 ? 1.540 -1.324 0.384 1.00 85.31 309 ARG A C 1
ATOM 2409 O O . ARG A 1 309 ? 1.638 -0.152 0.747 1.00 85.31 309 ARG A O 1
ATOM 2416 N N . ASN A 1 310 ? 2.164 -1.803 -0.685 1.00 80.31 310 ASN A N 1
ATOM 2417 C CA . ASN A 1 310 ? 3.108 -1.031 -1.490 1.00 80.31 310 ASN A CA 1
ATOM 2418 C C . ASN A 1 310 ? 4.197 -0.348 -0.635 1.00 80.31 310 ASN A C 1
ATOM 2420 O O . ASN A 1 310 ? 4.601 0.774 -0.938 1.00 80.31 310 ASN A O 1
ATOM 2424 N N . GLY A 1 311 ? 4.646 -0.965 0.460 1.00 78.75 311 GLY A N 1
ATOM 2425 C CA . GLY A 1 311 ? 5.626 -0.376 1.383 1.00 78.75 311 GLY A CA 1
ATOM 2426 C C . GLY A 1 311 ? 5.063 0.495 2.511 1.00 78.75 311 GLY A C 1
ATOM 2427 O O . GLY A 1 311 ? 5.823 0.896 3.389 1.00 78.75 311 GLY A O 1
ATOM 2428 N N . GLU A 1 312 ? 3.760 0.777 2.548 1.00 78.00 312 GLU A N 1
ATOM 2429 C CA . GLU A 1 312 ? 3.137 1.516 3.655 1.00 78.00 312 GLU A CA 1
ATOM 2430 C C . GLU A 1 312 ? 2.621 0.569 4.728 1.00 78.00 312 GLU A C 1
ATOM 2432 O O . GLU A 1 312 ? 1.889 -0.370 4.421 1.00 78.00 312 GLU A O 1
ATOM 2437 N N . PHE A 1 313 ? 2.979 0.814 5.990 1.00 80.94 313 PHE A N 1
ATOM 2438 C CA . PHE A 1 313 ? 2.531 -0.026 7.099 1.00 80.94 313 PHE A CA 1
ATOM 2439 C C . PHE A 1 313 ? 1.005 -0.010 7.205 1.00 80.94 313 PHE A C 1
ATOM 2441 O O . PHE A 1 313 ? 0.383 1.055 7.213 1.00 80.94 313 PHE A O 1
ATOM 2448 N N . ARG A 1 314 ? 0.407 -1.198 7.305 1.00 82.31 314 ARG A N 1
ATOM 2449 C CA . ARG A 1 314 ? -1.035 -1.376 7.496 1.00 82.31 314 ARG A CA 1
ATOM 2450 C C . ARG A 1 314 ? -1.330 -1.821 8.918 1.00 82.31 314 ARG A C 1
ATOM 2452 O O . ARG A 1 314 ? -2.054 -1.137 9.636 1.00 82.31 314 ARG A O 1
ATOM 2459 N N . PHE A 1 315 ? -0.748 -2.944 9.324 1.00 83.00 315 PHE A N 1
ATOM 2460 C CA . PHE A 1 315 ? -0.911 -3.514 10.658 1.00 83.00 315 PHE A CA 1
ATOM 2461 C C . PHE A 1 315 ? 0.148 -4.594 10.919 1.00 83.00 315 PHE A C 1
ATOM 2463 O O . PHE A 1 315 ? 0.835 -5.067 10.012 1.00 83.00 315 PHE A O 1
ATOM 2470 N N . SER A 1 316 ? 0.257 -5.015 12.171 1.00 85.00 316 SER A N 1
ATOM 2471 C CA . SER A 1 316 ? 0.992 -6.195 12.612 1.00 85.00 316 SER A CA 1
ATOM 2472 C C . SER A 1 316 ? 0.015 -7.296 13.017 1.00 85.00 316 SER A C 1
ATOM 2474 O O . SER A 1 316 ? -1.052 -7.048 13.576 1.00 85.00 316 SER A O 1
ATOM 2476 N N . SER A 1 317 ? 0.400 -8.558 12.841 1.00 84.75 317 SER A N 1
ATOM 2477 C CA . SER A 1 317 ? -0.351 -9.673 13.431 1.00 84.75 317 SER A CA 1
ATOM 2478 C C . SER A 1 317 ? -0.488 -9.582 14.961 1.00 84.75 317 SER A C 1
ATOM 2480 O O . SER A 1 317 ? -1.364 -10.235 15.524 1.00 84.75 317 SER A O 1
ATOM 2482 N N . SER A 1 318 ? 0.373 -8.814 15.646 1.00 78.62 318 SER A N 1
ATOM 2483 C CA . SER A 1 318 ? 0.281 -8.591 17.097 1.00 78.62 318 SER A CA 1
ATOM 2484 C C . SER A 1 318 ? -0.691 -7.480 17.500 1.00 78.62 318 SER A C 1
ATOM 2486 O O . SER A 1 318 ? -1.226 -7.547 18.605 1.00 78.62 318 SER A O 1
ATOM 2488 N N . ASP A 1 319 ? -0.929 -6.486 16.639 1.00 81.12 319 ASP A N 1
ATOM 2489 C CA . ASP A 1 319 ? -1.708 -5.283 16.974 1.00 81.12 319 ASP A CA 1
ATOM 2490 C C . ASP A 1 319 ? -3.116 -5.267 16.350 1.00 81.12 319 ASP A C 1
ATOM 2492 O O . ASP A 1 319 ? -4.003 -4.569 16.849 1.00 81.12 319 ASP A O 1
ATOM 2496 N N . GLU A 1 320 ? -3.354 -6.065 15.302 1.00 87.50 320 GLU A N 1
ATOM 2497 C CA . GLU A 1 320 ? -4.596 -6.033 14.521 1.00 87.50 320 GLU A CA 1
ATOM 2498 C C . GLU A 1 320 ? -5.834 -6.249 15.392 1.00 87.50 320 GLU A C 1
ATOM 2500 O O . GLU A 1 320 ? -6.850 -5.581 15.210 1.00 87.50 320 GLU A O 1
ATOM 2505 N N . LYS A 1 321 ? -5.728 -7.114 16.405 1.00 89.00 321 LYS A N 1
ATOM 2506 C CA . LYS A 1 321 ? -6.826 -7.417 17.328 1.00 89.00 321 LYS A CA 1
ATOM 2507 C C . LYS A 1 321 ? -7.237 -6.197 18.140 1.00 89.00 321 LYS A C 1
ATOM 2509 O O . LYS A 1 321 ? -8.422 -5.977 18.360 1.00 89.00 321 LYS A O 1
ATOM 2514 N N . ILE A 1 322 ? -6.261 -5.392 18.562 1.00 89.31 322 ILE A N 1
ATOM 2515 C CA . ILE A 1 322 ? -6.494 -4.155 19.311 1.00 89.31 322 ILE A CA 1
ATOM 2516 C C . ILE A 1 322 ? -7.204 -3.145 18.409 1.00 89.31 322 ILE A C 1
ATOM 2518 O O . ILE A 1 322 ? -8.197 -2.541 18.810 1.00 89.31 322 ILE A O 1
ATOM 2522 N N . PHE A 1 323 ? -6.710 -2.974 17.181 1.00 90.12 323 PHE A N 1
ATOM 2523 C CA . PHE A 1 323 ? -7.299 -2.053 16.213 1.00 90.12 323 PHE A CA 1
ATOM 2524 C C . PHE A 1 323 ? -8.745 -2.428 15.874 1.00 90.12 323 PHE A C 1
ATOM 2526 O O . PHE A 1 323 ? -9.647 -1.599 16.006 1.00 90.12 323 PHE A O 1
ATOM 2533 N N . ASN A 1 324 ? -8.983 -3.683 15.491 1.00 92.56 324 ASN A N 1
ATOM 2534 C CA . ASN A 1 324 ? -10.295 -4.133 15.041 1.00 92.56 324 ASN A CA 1
ATOM 2535 C C . ASN A 1 324 ? -11.316 -4.214 16.184 1.00 92.56 324 ASN A C 1
ATOM 2537 O O . ASN A 1 324 ? -12.489 -3.921 15.965 1.00 92.56 324 ASN A O 1
ATOM 2541 N N . ASP A 1 325 ? -10.897 -4.490 17.422 1.00 93.12 325 ASP A N 1
ATOM 2542 C CA . ASP A 1 325 ? -11.798 -4.397 18.573 1.00 93.12 325 ASP A CA 1
ATOM 2543 C C . ASP A 1 325 ? -12.321 -2.971 18.793 1.00 93.12 325 ASP A C 1
ATOM 2545 O O . ASP A 1 325 ? -13.486 -2.789 19.145 1.00 93.12 325 ASP A O 1
ATOM 2549 N N . PHE A 1 326 ? -11.508 -1.943 18.548 1.00 93.56 326 PHE A N 1
ATOM 2550 C CA . PHE A 1 326 ? -11.965 -0.555 18.655 1.00 93.56 326 PHE A CA 1
ATOM 2551 C C . PHE A 1 326 ? -12.690 -0.058 17.406 1.00 93.56 326 PHE A C 1
ATOM 2553 O O . PHE A 1 326 ? -13.634 0.723 17.526 1.00 93.56 326 PHE A O 1
ATOM 2560 N N . LEU A 1 327 ? -12.306 -0.504 16.213 1.00 94.94 327 LEU A N 1
ATOM 2561 C CA . LEU A 1 327 ? -13.013 -0.124 14.992 1.00 94.94 327 LEU A CA 1
ATOM 2562 C C . LEU A 1 327 ? -14.386 -0.805 14.883 1.00 94.94 327 LEU A C 1
ATOM 2564 O O . LEU A 1 327 ? -15.317 -0.185 14.384 1.00 94.94 327 LEU A O 1
ATOM 2568 N N . VAL A 1 328 ? -14.523 -2.046 15.363 1.00 95.88 328 VAL A N 1
ATOM 2569 C CA . VAL A 1 328 ? -15.727 -2.879 15.193 1.00 95.88 328 VAL A CA 1
ATOM 2570 C C . VAL A 1 328 ? -16.479 -3.091 16.501 1.00 95.88 328 VAL A C 1
ATOM 2572 O O . VAL A 1 328 ? -17.642 -2.706 16.626 1.00 95.88 328 VAL A O 1
ATOM 2575 N N . ASN A 1 329 ? -15.837 -3.707 17.493 1.00 95.44 329 ASN A N 1
ATOM 2576 C CA . ASN A 1 329 ? -16.527 -4.181 18.695 1.00 95.44 329 ASN A CA 1
ATOM 2577 C C . ASN A 1 329 ? -16.961 -3.027 19.613 1.00 95.44 329 ASN A C 1
ATOM 2579 O O . ASN A 1 329 ? -18.080 -3.038 20.132 1.00 95.44 329 ASN A O 1
ATOM 2583 N N . PHE A 1 330 ? -16.131 -1.990 19.752 1.00 94.38 330 PHE A N 1
ATOM 2584 C CA . PHE A 1 330 ? -16.461 -0.793 20.523 1.00 94.38 330 PHE A CA 1
ATOM 2585 C C . PHE A 1 330 ? -17.723 -0.081 20.011 1.00 94.38 330 PHE A C 1
ATOM 2587 O O . PHE A 1 330 ? -18.641 0.091 20.812 1.00 94.38 330 PHE A O 1
ATOM 2594 N N . PRO A 1 331 ? -17.849 0.319 18.729 1.00 94.31 331 PRO A N 1
ATOM 2595 C CA . PRO A 1 331 ? -19.041 1.026 18.265 1.00 94.31 331 PRO A CA 1
ATOM 2596 C C . PRO A 1 331 ? -20.303 0.153 18.282 1.00 94.31 331 PRO A C 1
ATOM 2598 O O . PRO A 1 331 ? -21.387 0.681 18.529 1.00 94.31 331 PRO A O 1
ATOM 2601 N N . VAL A 1 332 ? -20.192 -1.174 18.118 1.00 95.19 332 VAL A N 1
ATOM 2602 C CA . VAL A 1 332 ? -21.327 -2.094 18.323 1.00 95.19 332 VAL A CA 1
ATOM 2603 C C . VAL A 1 332 ? -21.795 -2.051 19.782 1.00 95.19 332 VAL A C 1
ATOM 2605 O O . VAL A 1 332 ? -22.973 -1.786 20.032 1.00 95.19 332 VAL A O 1
ATOM 2608 N N . ALA A 1 333 ? -20.881 -2.206 20.747 1.00 93.25 333 ALA A N 1
ATOM 2609 C CA . ALA A 1 333 ? -21.183 -2.087 22.177 1.00 93.25 333 ALA A CA 1
ATOM 2610 C C . ALA A 1 333 ? -21.753 -0.703 22.536 1.00 93.25 333 ALA A C 1
ATOM 2612 O O . ALA A 1 333 ? -22.757 -0.595 23.240 1.00 93.25 333 ALA A O 1
ATOM 2613 N N . PHE A 1 334 ? -21.152 0.357 21.997 1.00 91.50 334 PHE A N 1
ATOM 2614 C CA . PHE A 1 334 ? -21.516 1.747 22.259 1.00 91.50 334 PHE A CA 1
ATOM 2615 C C . PHE A 1 334 ? -22.887 2.121 21.682 1.00 91.50 334 PHE A C 1
ATOM 2617 O O . PHE A 1 334 ? -23.651 2.855 22.312 1.00 91.50 334 PHE A O 1
ATOM 2624 N N . SER A 1 335 ? -23.243 1.564 20.521 1.00 91.56 335 SER A N 1
ATOM 2625 C CA . SER A 1 335 ? -24.571 1.734 19.924 1.00 91.56 335 SER A CA 1
ATOM 2626 C C . SER A 1 335 ? -25.682 1.028 20.710 1.00 91.56 335 SER A C 1
ATOM 2628 O O . SER A 1 335 ? -26.851 1.386 20.570 1.00 91.56 335 SER A O 1
ATOM 2630 N N . GLY A 1 336 ? -25.333 0.031 21.531 1.00 90.62 336 GLY A N 1
ATOM 2631 C CA . GLY A 1 336 ? -26.286 -0.763 22.304 1.00 90.62 336 GLY A CA 1
ATOM 2632 C C . GLY A 1 336 ? -27.080 -1.777 21.476 1.00 90.62 336 GLY A C 1
ATOM 2633 O O . GLY A 1 336 ? -28.014 -2.381 22.004 1.00 90.62 336 GLY A O 1
ATOM 2634 N N . LYS A 1 337 ? -26.712 -2.016 20.210 1.00 91.38 337 LYS A N 1
ATOM 2635 C CA . LYS A 1 337 ? -27.381 -2.995 19.344 1.00 91.38 337 LYS A CA 1
ATOM 2636 C C . LYS A 1 337 ? -26.426 -3.679 18.367 1.00 91.38 337 LYS A C 1
ATOM 2638 O O . LYS A 1 337 ? -25.473 -3.081 17.881 1.00 91.38 337 LYS A O 1
ATOM 2643 N N . VAL A 1 338 ? -26.745 -4.924 18.019 1.00 95.75 338 VAL A N 1
ATOM 2644 C CA . VAL A 1 338 ? -26.049 -5.664 16.958 1.00 95.75 338 VAL A CA 1
ATOM 2645 C C . VAL A 1 338 ? -26.604 -5.233 15.591 1.00 95.75 338 VAL A C 1
ATOM 2647 O O . VAL A 1 338 ? -27.812 -5.379 15.379 1.00 95.75 338 VAL A O 1
ATOM 2650 N N . PRO A 1 339 ? -25.778 -4.707 14.665 1.00 96.69 339 PRO A N 1
ATOM 2651 C CA . PRO A 1 339 ? -26.220 -4.370 13.311 1.00 96.69 339 PRO A CA 1
ATOM 2652 C C . PRO A 1 339 ? -26.487 -5.637 12.481 1.00 96.69 339 PRO A C 1
ATOM 2654 O O . PRO A 1 339 ? -25.760 -6.620 12.608 1.00 96.69 339 PRO A O 1
ATOM 2657 N N . ARG A 1 340 ? -27.515 -5.623 11.620 1.00 98.19 340 ARG A N 1
ATOM 2658 C CA . ARG A 1 340 ? -27.875 -6.770 10.763 1.00 98.19 340 ARG A CA 1
ATOM 2659 C C . ARG A 1 340 ? -27.318 -6.619 9.355 1.00 98.19 340 ARG A C 1
ATOM 2661 O O . ARG A 1 340 ? -26.734 -7.565 8.824 1.00 98.19 340 ARG A O 1
ATOM 2668 N N . HIS A 1 341 ? -27.482 -5.429 8.779 1.00 98.38 341 HIS A N 1
ATOM 2669 C CA . HIS A 1 341 ? -26.981 -5.066 7.455 1.00 98.38 341 HIS A CA 1
ATOM 2670 C C . HIS A 1 341 ? -25.809 -4.105 7.594 1.00 98.38 341 HIS A C 1
ATOM 2672 O O . HIS A 1 341 ? -25.967 -2.996 8.103 1.00 98.38 341 HIS A O 1
ATOM 2678 N N . ILE A 1 342 ? -24.633 -4.521 7.142 1.00 98.56 342 ILE A N 1
ATOM 2679 C CA . ILE A 1 342 ? -23.393 -3.773 7.338 1.00 98.56 342 ILE A CA 1
ATOM 2680 C C . ILE A 1 342 ? -22.773 -3.423 5.992 1.00 98.56 342 ILE A C 1
ATOM 2682 O O . ILE A 1 342 ? -22.771 -4.243 5.073 1.00 98.56 342 ILE A O 1
ATOM 2686 N N . LEU A 1 343 ? -22.239 -2.208 5.900 1.00 98.06 343 LEU A N 1
ATOM 2687 C CA . LEU A 1 343 ? -21.372 -1.770 4.816 1.00 98.06 343 LEU A CA 1
ATOM 2688 C C . LEU A 1 343 ? -19.954 -1.566 5.355 1.00 98.06 343 LEU A C 1
ATOM 2690 O O . LEU A 1 343 ? -19.765 -0.898 6.367 1.00 98.06 343 LEU A O 1
ATOM 2694 N N . ILE A 1 344 ? -18.964 -2.116 4.667 1.00 97.50 344 ILE A N 1
ATOM 2695 C CA . ILE A 1 344 ? -17.541 -1.879 4.908 1.00 97.50 344 ILE A CA 1
ATOM 2696 C C . ILE A 1 344 ? -16.985 -1.166 3.679 1.00 97.50 344 ILE A C 1
ATOM 2698 O O . ILE A 1 344 ? -17.311 -1.548 2.553 1.00 97.50 344 ILE A O 1
ATOM 2702 N N . ILE A 1 345 ? -16.162 -0.139 3.877 1.00 95.38 345 ILE A N 1
ATOM 2703 C CA . ILE A 1 345 ? -15.419 0.521 2.797 1.00 95.38 345 ILE A CA 1
ATOM 2704 C C . ILE A 1 345 ? -13.955 0.646 3.200 1.00 95.38 345 ILE A C 1
ATOM 2706 O O . ILE A 1 345 ? -13.646 1.115 4.299 1.00 95.38 345 ILE A O 1
ATOM 2710 N N . GLY A 1 346 ? -13.063 0.244 2.296 1.00 89.81 346 GLY A N 1
ATOM 2711 C CA . GLY A 1 346 ? -11.657 0.029 2.637 1.00 89.81 346 GLY A CA 1
ATOM 2712 C C . GLY A 1 346 ? -11.484 -1.267 3.433 1.00 89.81 346 GLY A C 1
ATOM 2713 O O . GLY A 1 346 ? -12.393 -2.087 3.424 1.00 89.81 346 GLY A O 1
ATOM 2714 N N . GLY A 1 347 ? -10.332 -1.468 4.082 1.00 78.19 347 GLY A N 1
ATOM 2715 C CA . GLY A 1 347 ? -10.013 -2.671 4.876 1.00 78.19 347 GLY A CA 1
ATOM 2716 C C . GLY A 1 347 ? -10.176 -3.987 4.106 1.00 78.19 347 GLY A C 1
ATOM 2717 O O . GLY A 1 347 ? -11.269 -4.502 3.952 1.00 78.19 347 GLY A O 1
ATOM 2718 N N . SER A 1 348 ? -9.100 -4.562 3.588 1.00 65.44 348 SER A N 1
ATOM 2719 C CA . SER A 1 348 ? -9.162 -5.540 2.486 1.00 65.44 348 SER A CA 1
ATOM 2720 C C . SER A 1 348 ? -8.827 -6.973 2.844 1.00 65.44 348 SER A C 1
ATOM 2722 O O . SER A 1 348 ? -8.967 -7.895 2.045 1.00 65.44 348 SER A O 1
ATOM 2724 N N . GLU A 1 349 ? -8.332 -7.147 4.055 1.00 84.50 349 GLU A N 1
ATOM 2725 C CA . GLU A 1 349 ? -7.685 -8.368 4.469 1.00 84.50 349 GLU A CA 1
ATOM 2726 C C . GLU A 1 349 ? -8.692 -9.356 5.062 1.00 84.50 349 GLU A C 1
ATOM 2728 O O . GLU A 1 349 ? -8.289 -10.455 5.411 1.00 84.50 349 GLU A O 1
ATOM 2733 N N . GLY A 1 350 ? -9.987 -9.016 5.150 1.00 92.56 350 GLY A N 1
ATOM 2734 C CA . GLY A 1 350 ? -11.047 -9.876 5.695 1.00 92.56 350 GLY A CA 1
ATOM 2735 C C . GLY A 1 350 ? -11.197 -9.815 7.223 1.00 92.56 350 GLY A C 1
ATOM 2736 O O . GLY A 1 350 ? -11.920 -10.614 7.821 1.00 92.56 350 GLY A O 1
ATOM 2737 N N . ILE A 1 351 ? -10.451 -8.929 7.889 1.00 94.00 351 ILE A N 1
ATOM 2738 C CA . ILE A 1 351 ? -10.338 -8.903 9.354 1.00 94.00 351 ILE A CA 1
ATOM 2739 C C . ILE A 1 351 ? -11.557 -8.231 10.002 1.00 94.00 351 ILE A C 1
ATOM 2741 O O . ILE A 1 351 ? -12.035 -8.689 11.040 1.00 94.00 351 ILE A O 1
ATOM 2745 N N . ILE A 1 352 ? -12.110 -7.189 9.377 1.00 96.12 352 ILE A N 1
ATOM 2746 C CA . ILE A 1 352 ? -13.322 -6.517 9.867 1.00 96.12 352 ILE A CA 1
ATOM 2747 C C . ILE A 1 352 ? -14.514 -7.477 9.763 1.00 96.12 352 ILE A C 1
ATOM 2749 O O . ILE A 1 352 ? -15.290 -7.623 10.708 1.00 96.12 352 ILE A O 1
ATOM 2753 N N . GLU A 1 353 ? -14.626 -8.198 8.647 1.00 97.81 353 GLU A N 1
ATOM 2754 C CA . GLU A 1 353 ? -15.622 -9.242 8.418 1.00 97.81 353 GLU A CA 1
ATOM 2755 C C . GLU A 1 353 ? -15.512 -10.334 9.478 1.00 97.81 353 GLU A C 1
ATOM 2757 O O . GLU A 1 353 ? -16.522 -10.716 10.068 1.00 97.81 353 GLU A O 1
ATOM 2762 N N . ARG A 1 354 ? -14.289 -10.801 9.767 1.00 96.44 354 ARG A N 1
ATOM 2763 C CA . ARG A 1 354 ? -14.018 -11.791 10.819 1.00 96.44 354 ARG A CA 1
ATOM 2764 C C . ARG A 1 354 ? -14.583 -11.351 12.166 1.00 96.44 354 ARG A C 1
ATOM 2766 O O . ARG A 1 354 ? -15.174 -12.172 12.865 1.00 96.44 354 ARG A O 1
ATOM 2773 N N . GLU A 1 355 ? -14.394 -10.086 12.538 1.00 96.19 355 GLU A N 1
ATOM 2774 C CA . GLU A 1 355 ? -14.918 -9.542 13.792 1.00 96.19 355 GLU A CA 1
ATOM 2775 C C . GLU A 1 355 ? -16.445 -9.442 13.786 1.00 96.19 355 GLU A C 1
ATOM 2777 O O . GLU A 1 355 ? -17.098 -9.889 14.729 1.00 96.19 355 GLU A O 1
ATOM 2782 N N . LEU A 1 356 ? -17.033 -8.931 12.705 1.00 97.31 356 LEU A N 1
ATOM 2783 C CA . LEU A 1 356 ? -18.484 -8.793 12.573 1.00 97.31 356 LEU A CA 1
ATOM 2784 C C . LEU A 1 356 ? -19.203 -10.145 12.571 1.00 97.31 356 LEU A C 1
ATOM 2786 O O . LEU A 1 356 ? -20.259 -10.289 13.186 1.00 97.31 356 LEU A O 1
ATOM 2790 N N . LEU A 1 357 ? -18.618 -11.163 11.942 1.00 97.50 357 LEU A N 1
ATOM 2791 C CA . LEU A 1 357 ? -19.182 -12.512 11.877 1.00 97.50 357 LEU A CA 1
ATOM 2792 C C . LEU A 1 357 ? -19.228 -13.222 13.240 1.00 97.50 357 LEU A C 1
ATOM 2794 O O . LEU A 1 357 ? -19.913 -14.239 13.358 1.00 97.50 357 LEU A O 1
ATOM 2798 N N . LYS A 1 358 ? -18.571 -12.689 14.283 1.00 96.38 358 LYS A N 1
ATOM 2799 C CA . LYS A 1 358 ? -18.729 -13.181 15.662 1.00 96.38 358 LYS A CA 1
ATOM 2800 C C . LYS A 1 358 ? -20.132 -12.900 16.226 1.00 96.38 358 LYS A C 1
ATOM 2802 O O . LYS A 1 358 ? -20.555 -13.579 17.160 1.00 96.38 358 LYS A O 1
ATOM 2807 N N . TYR A 1 359 ? -20.861 -11.924 15.679 1.00 97.38 359 TYR A N 1
ATOM 2808 C CA . TYR A 1 359 ? -22.199 -11.556 16.137 1.00 97.38 359 TYR A CA 1
ATOM 2809 C C . TYR A 1 359 ? -23.288 -12.335 15.388 1.00 97.38 359 TYR A C 1
ATOM 2811 O O . TYR A 1 359 ? -23.513 -12.143 14.194 1.00 97.38 359 TYR A O 1
ATOM 2819 N N . ASN A 1 360 ? -24.057 -13.150 16.114 1.00 94.12 360 ASN A N 1
ATOM 2820 C CA . ASN A 1 360 ? -25.126 -13.975 15.528 1.00 94.12 360 ASN A CA 1
ATOM 2821 C C . ASN A 1 360 ? -26.229 -13.167 14.819 1.00 94.12 360 ASN A C 1
ATOM 2823 O O . ASN A 1 360 ? -26.873 -13.689 13.912 1.00 94.12 360 ASN A O 1
ATOM 2827 N N . GLY A 1 361 ? -26.443 -11.911 15.225 1.00 95.69 361 GLY A N 1
ATOM 2828 C CA . GLY A 1 361 ? -27.439 -11.017 14.628 1.00 95.69 361 GLY A CA 1
ATOM 2829 C C . GLY A 1 361 ? -27.051 -10.441 13.263 1.00 95.69 361 GLY A C 1
ATOM 2830 O O . GLY A 1 361 ? -27.896 -9.825 12.626 1.00 95.69 361 GLY A O 1
ATOM 2831 N N . VAL A 1 362 ? -25.810 -10.630 12.803 1.00 98.19 362 VAL A N 1
ATOM 2832 C CA . VAL A 1 362 ? -25.375 -10.162 11.481 1.00 98.19 362 VAL A CA 1
ATOM 2833 C C . VAL A 1 362 ? -26.001 -11.025 10.390 1.00 98.19 362 VAL A C 1
ATOM 2835 O O . VAL A 1 362 ? -25.836 -12.248 10.379 1.00 98.19 362 VAL A O 1
ATOM 2838 N N . GLU A 1 363 ? -26.692 -10.387 9.449 1.00 98.19 363 GLU A N 1
ATOM 2839 C CA . GLU A 1 363 ? -27.397 -11.041 8.342 1.00 98.19 363 GLU A CA 1
ATOM 2840 C C . GLU A 1 363 ? -26.642 -10.873 7.020 1.00 98.19 363 GLU A C 1
ATOM 2842 O O . GLU A 1 363 ? -26.517 -11.835 6.261 1.00 98.19 363 GLU A O 1
ATOM 2847 N N . LYS A 1 364 ? -26.096 -9.679 6.756 1.00 98.25 364 LYS A N 1
ATOM 2848 C CA . LYS A 1 364 ? -25.406 -9.360 5.502 1.00 98.25 364 LYS A CA 1
ATOM 2849 C C . LYS A 1 364 ? -24.304 -8.327 5.709 1.00 98.25 364 LYS A C 1
ATOM 2851 O O . LYS A 1 364 ? -24.532 -7.280 6.310 1.00 98.25 364 LYS A O 1
ATOM 2856 N N . ILE A 1 365 ? -23.148 -8.592 5.117 1.00 98.44 365 ILE A N 1
ATOM 2857 C CA . ILE A 1 365 ? -22.016 -7.675 5.021 1.00 98.44 365 ILE A CA 1
ATOM 2858 C C . ILE A 1 365 ? -21.787 -7.385 3.538 1.00 98.44 365 ILE A C 1
ATOM 2860 O O . ILE A 1 365 ? -21.557 -8.297 2.743 1.00 98.44 365 ILE A O 1
ATOM 2864 N N . VAL A 1 366 ? -21.873 -6.116 3.156 1.00 97.56 366 VAL A N 1
ATOM 2865 C CA . VAL A 1 366 ? -21.403 -5.637 1.856 1.00 97.56 366 VAL A CA 1
ATOM 2866 C C . VAL A 1 366 ? -20.076 -4.939 2.073 1.00 97.56 366 VAL A C 1
ATOM 2868 O O . VAL A 1 366 ? -19.977 -4.054 2.911 1.00 97.56 366 VAL A O 1
ATOM 2871 N N . HIS A 1 367 ? -19.070 -5.320 1.305 1.00 96.94 367 HIS A N 1
ATOM 2872 C CA . HIS A 1 367 ? -17.739 -4.745 1.387 1.00 96.94 367 HIS A CA 1
ATOM 2873 C C . HIS A 1 367 ? -17.380 -4.110 0.052 1.00 96.94 367 HIS A C 1
ATOM 2875 O O . HIS A 1 367 ? -17.353 -4.798 -0.962 1.00 96.94 367 HIS A O 1
ATOM 2881 N N . ILE A 1 368 ? -17.151 -2.801 0.029 1.00 95.50 368 ILE A N 1
ATOM 2882 C CA . ILE A 1 368 ? -16.623 -2.097 -1.139 1.00 95.50 368 ILE A CA 1
ATOM 2883 C C . ILE A 1 368 ? -15.110 -2.021 -0.997 1.00 95.50 368 ILE A C 1
ATOM 2885 O O . ILE A 1 368 ? -14.598 -1.447 -0.032 1.00 95.50 368 ILE A O 1
ATOM 2889 N N . PHE A 1 369 ? -14.407 -2.565 -1.985 1.00 92.12 369 PHE A N 1
ATOM 2890 C CA . PHE A 1 369 ? -12.957 -2.565 -1.998 1.00 92.12 369 PHE A CA 1
ATOM 2891 C C . PHE A 1 369 ? -12.390 -2.275 -3.390 1.00 92.12 369 PHE A C 1
ATOM 2893 O O . PHE A 1 369 ? -12.877 -2.779 -4.399 1.00 92.12 369 PHE A O 1
ATOM 2900 N N . SER A 1 370 ? -11.341 -1.456 -3.451 1.00 88.94 370 SER A N 1
ATOM 2901 C CA . SER A 1 370 ? -10.816 -0.893 -4.699 1.00 88.94 370 SER A CA 1
ATOM 2902 C C . SER A 1 370 ? -9.795 -1.773 -5.429 1.00 88.94 370 SER A C 1
ATOM 2904 O O . SER A 1 370 ? -9.403 -1.428 -6.541 1.00 88.94 370 SER A O 1
ATOM 2906 N N . SER A 1 371 ? -9.383 -2.913 -4.860 1.00 89.44 371 SER A N 1
ATOM 2907 C CA . SER A 1 371 ? -8.344 -3.773 -5.447 1.00 89.44 371 SER A CA 1
ATOM 2908 C C . SER A 1 371 ? -8.772 -5.236 -5.554 1.00 89.44 371 SER A C 1
ATOM 2910 O O . SER A 1 371 ? -9.009 -5.917 -4.557 1.00 89.44 371 SER A O 1
ATOM 2912 N N . ALA A 1 372 ? -8.857 -5.748 -6.782 1.00 90.44 372 ALA A N 1
ATOM 2913 C CA . ALA A 1 372 ? -9.153 -7.161 -7.010 1.00 90.44 372 ALA A CA 1
ATOM 2914 C C . ALA A 1 372 ? -7.970 -8.042 -6.584 1.00 90.44 372 ALA A C 1
ATOM 2916 O O . ALA A 1 372 ? -8.153 -9.102 -5.994 1.00 90.44 372 ALA A O 1
ATOM 2917 N N . GLU A 1 373 ? -6.754 -7.569 -6.837 1.00 88.81 373 GLU A N 1
ATOM 2918 C CA . GLU A 1 373 ? -5.509 -8.291 -6.614 1.00 88.81 373 GLU A CA 1
ATOM 2919 C C . GLU A 1 373 ? -5.251 -8.542 -5.130 1.00 88.81 373 GLU A C 1
ATOM 2921 O O . GLU A 1 373 ? -4.805 -9.625 -4.746 1.00 88.81 373 GLU A O 1
ATOM 2926 N N . ILE A 1 374 ? -5.559 -7.554 -4.286 1.00 90.44 374 ILE A N 1
ATOM 2927 C CA . ILE A 1 374 ? -5.445 -7.702 -2.838 1.00 90.44 374 ILE A CA 1
ATOM 2928 C C . ILE A 1 374 ? -6.563 -8.587 -2.277 1.00 90.44 374 ILE A C 1
ATOM 2930 O O . ILE A 1 374 ? -6.300 -9.400 -1.392 1.00 90.44 374 ILE A O 1
ATOM 2934 N N . LEU A 1 375 ? -7.782 -8.507 -2.822 1.00 92.62 375 LEU A N 1
ATOM 2935 C CA . LEU A 1 375 ? -8.865 -9.404 -2.416 1.00 92.62 375 LEU A CA 1
ATOM 2936 C C . LEU A 1 375 ? -8.532 -10.870 -2.732 1.00 92.62 375 LEU A C 1
ATOM 2938 O O . LEU A 1 375 ? -8.720 -11.745 -1.888 1.00 92.62 375 LEU A O 1
ATOM 2942 N N . GLU A 1 376 ? -8.018 -11.144 -3.933 1.00 92.00 376 GLU A N 1
ATOM 2943 C CA . GLU A 1 376 ? -7.536 -12.477 -4.308 1.00 92.00 376 GLU A CA 1
ATOM 2944 C C . GLU A 1 376 ? -6.413 -12.936 -3.374 1.00 92.00 376 GLU A C 1
ATOM 2946 O O . GLU A 1 376 ? -6.460 -14.048 -2.848 1.00 92.00 376 GLU A O 1
ATOM 2951 N N . ALA A 1 377 ? -5.442 -12.065 -3.079 1.00 91.31 377 ALA A N 1
ATOM 2952 C CA . ALA A 1 377 ? -4.388 -12.368 -2.117 1.00 91.31 377 ALA A CA 1
ATOM 2953 C C . ALA A 1 377 ? -4.949 -12.729 -0.730 1.00 91.31 377 ALA A C 1
ATOM 2955 O O . ALA A 1 377 ? -4.492 -13.703 -0.132 1.00 91.31 377 ALA A O 1
ATOM 2956 N N . ALA A 1 378 ? -5.949 -11.997 -0.233 1.00 92.94 378 ALA A N 1
ATOM 2957 C CA . ALA A 1 378 ? -6.579 -12.255 1.060 1.00 92.94 378 ALA A CA 1
ATOM 2958 C C . ALA A 1 378 ? -7.366 -13.579 1.106 1.00 92.94 378 ALA A C 1
ATOM 2960 O O . ALA A 1 378 ? -7.502 -14.171 2.181 1.00 92.94 378 ALA A O 1
ATOM 2961 N N . ARG A 1 379 ? -7.849 -14.062 -0.047 1.00 93.94 379 ARG A N 1
ATOM 2962 C CA . ARG A 1 379 ? -8.550 -15.348 -0.198 1.00 93.94 379 ARG A CA 1
ATOM 2963 C C . ARG A 1 379 ? -7.634 -16.539 -0.439 1.00 93.94 379 ARG A C 1
ATOM 2965 O O . ARG A 1 379 ? -7.989 -17.647 -0.059 1.00 93.94 379 ARG A O 1
ATOM 2972 N N . GLU A 1 380 ? -6.485 -16.343 -1.080 1.00 92.81 380 GLU A N 1
ATOM 2973 C CA . GLU A 1 380 ? -5.614 -17.443 -1.514 1.00 92.81 380 GLU A CA 1
ATOM 2974 C C . GLU A 1 380 ? -4.366 -17.610 -0.641 1.00 92.81 380 GLU A C 1
ATOM 2976 O O . GLU A 1 380 ? -3.877 -18.726 -0.459 1.00 92.81 380 GLU A O 1
ATOM 2981 N N . ASN A 1 381 ? -3.822 -16.519 -0.094 1.00 92.75 381 ASN A N 1
ATOM 2982 C CA . ASN A 1 381 ? -2.571 -16.574 0.650 1.00 92.75 381 ASN A CA 1
ATOM 2983 C C . ASN A 1 381 ? -2.778 -17.165 2.050 1.00 92.75 381 ASN A C 1
ATOM 2985 O O . ASN A 1 381 ? -3.525 -16.619 2.856 1.00 92.75 381 ASN A O 1
ATOM 2989 N N . GLU A 1 382 ? -2.045 -18.228 2.379 1.00 92.56 382 GLU A N 1
ATOM 2990 C CA . GLU A 1 382 ? -2.181 -18.948 3.653 1.00 92.56 382 GLU A CA 1
ATOM 2991 C C . GLU A 1 382 ? -2.038 -18.059 4.899 1.00 92.56 382 GLU A C 1
ATOM 2993 O O . GLU A 1 382 ? -2.736 -18.281 5.886 1.00 92.56 382 GLU A O 1
ATOM 2998 N N . ILE A 1 383 ? -1.163 -17.045 4.871 1.00 91.38 383 ILE A N 1
ATOM 2999 C CA . ILE A 1 383 ? -0.963 -16.145 6.018 1.00 91.38 383 ILE A CA 1
ATOM 3000 C C . ILE A 1 383 ? -2.174 -15.230 6.189 1.00 91.38 383 ILE A C 1
ATOM 3002 O O . ILE A 1 383 ? -2.672 -15.081 7.304 1.00 91.38 383 ILE A O 1
ATOM 3006 N N . LEU A 1 384 ? -2.657 -14.635 5.095 1.00 92.00 384 LEU A N 1
ATOM 3007 C CA . LEU A 1 384 ? -3.816 -13.741 5.127 1.00 92.00 384 LEU A CA 1
ATOM 3008 C C . LEU A 1 384 ? -5.098 -14.509 5.474 1.00 92.00 384 LEU A C 1
ATOM 3010 O O . LEU A 1 384 ? -5.858 -14.060 6.328 1.00 92.00 384 LEU A O 1
ATOM 3014 N N . ARG A 1 385 ? -5.282 -15.713 4.921 1.00 93.81 385 ARG A N 1
ATOM 3015 C CA . ARG A 1 385 ? -6.384 -16.614 5.284 1.00 93.81 385 ARG A CA 1
ATOM 3016 C C . ARG A 1 385 ? -6.368 -16.995 6.761 1.00 93.81 385 ARG A C 1
ATOM 3018 O O . ARG A 1 385 ? -7.397 -16.960 7.430 1.00 93.81 385 ARG A O 1
ATOM 3025 N N . ALA A 1 386 ? -5.196 -17.334 7.304 1.00 91.75 386 ALA A N 1
ATOM 3026 C CA . ALA A 1 386 ? -5.065 -17.642 8.727 1.00 91.75 386 ALA A CA 1
ATOM 3027 C C . ALA A 1 386 ? -5.426 -16.434 9.608 1.00 91.75 386 ALA A C 1
ATOM 3029 O O . ALA A 1 386 ? -6.020 -16.599 10.676 1.00 91.75 386 ALA A O 1
ATOM 3030 N N . LEU A 1 387 ? -5.098 -15.224 9.149 1.00 90.50 387 LEU A N 1
ATOM 3031 C CA . LEU A 1 387 ? -5.407 -13.983 9.845 1.00 90.50 387 LEU A CA 1
ATOM 3032 C C . LEU A 1 387 ? -6.910 -13.664 9.824 1.00 90.50 387 LEU A C 1
ATOM 3034 O O . LEU A 1 387 ? -7.497 -13.362 10.865 1.00 90.50 387 LEU A O 1
ATOM 3038 N N . ASN A 1 388 ? -7.549 -13.766 8.659 1.00 93.81 388 ASN A N 1
ATOM 3039 C CA . ASN A 1 388 ? -8.964 -13.438 8.487 1.00 93.81 388 ASN A CA 1
ATOM 3040 C C . ASN A 1 388 ? -9.926 -14.590 8.792 1.00 93.81 388 ASN A C 1
ATOM 3042 O O . ASN A 1 388 ? -11.132 -14.374 8.872 1.00 93.81 388 ASN A O 1
ATOM 3046 N N . LYS A 1 389 ? -9.401 -15.797 9.027 1.00 95.12 389 LYS A N 1
ATOM 3047 C CA . LYS A 1 389 ? -10.168 -17.016 9.317 1.00 95.12 389 LYS A CA 1
ATOM 3048 C C . LYS A 1 389 ? -11.220 -17.322 8.251 1.00 95.12 389 LYS A C 1
ATOM 3050 O O . LYS A 1 389 ? -12.344 -17.692 8.584 1.00 95.12 389 LYS A O 1
ATOM 3055 N N . ASP A 1 390 ? -10.854 -17.134 6.988 1.00 96.06 390 ASP A N 1
ATOM 3056 C CA . ASP A 1 390 ? -11.714 -17.371 5.828 1.00 96.06 390 ASP A CA 1
ATOM 3057 C C . ASP A 1 390 ? -13.018 -16.553 5.842 1.00 96.06 390 ASP A C 1
ATOM 3059 O O . ASP A 1 390 ? -14.013 -16.933 5.225 1.00 96.06 390 ASP A O 1
ATOM 3063 N N . ALA A 1 391 ? -13.037 -15.403 6.528 1.00 96.94 391 ALA A N 1
ATOM 3064 C CA . ALA A 1 391 ? -14.230 -14.562 6.632 1.00 96.94 391 ALA A CA 1
ATOM 3065 C C . ALA A 1 391 ? -14.768 -14.111 5.262 1.00 96.94 391 ALA A C 1
ATOM 3067 O O . ALA A 1 391 ? -15.980 -14.000 5.085 1.00 96.94 391 ALA A O 1
ATOM 3068 N N . LEU A 1 392 ? -13.880 -13.920 4.282 1.00 96.69 392 LEU A N 1
ATOM 3069 C CA . LEU A 1 392 ? -14.221 -13.526 2.911 1.00 96.69 392 LEU A CA 1
ATOM 3070 C C . LEU A 1 392 ? -14.956 -14.615 2.108 1.00 96.69 392 LEU A C 1
ATOM 3072 O O . LEU A 1 392 ? -15.539 -14.297 1.070 1.00 96.69 392 LEU A O 1
ATOM 3076 N N . GLU A 1 393 ? -14.939 -15.865 2.581 1.00 96.06 393 GLU A N 1
ATOM 3077 C CA . GLU A 1 393 ? -15.659 -17.007 1.996 1.00 96.06 393 GLU A CA 1
ATOM 3078 C C . GLU A 1 393 ? -17.032 -17.228 2.655 1.00 96.06 393 GLU A C 1
ATOM 3080 O O . GLU A 1 393 ? -17.798 -18.114 2.268 1.00 96.06 393 GLU A O 1
ATOM 3085 N N . ASN A 1 394 ? -17.375 -16.436 3.675 1.00 97.94 394 ASN A N 1
ATOM 3086 C CA . ASN A 1 394 ? -18.651 -16.568 4.358 1.00 97.94 394 ASN A CA 1
ATOM 3087 C C . ASN A 1 394 ? -19.811 -16.135 3.437 1.00 97.94 394 ASN A C 1
ATOM 3089 O O . ASN A 1 394 ? -19.760 -15.043 2.873 1.00 97.94 394 ASN A O 1
ATOM 3093 N N . PRO A 1 395 ? -20.919 -16.898 3.347 1.00 97.75 395 PRO A N 1
ATOM 3094 C CA . PRO A 1 395 ? -22.047 -16.562 2.470 1.00 97.75 395 PRO A CA 1
ATOM 3095 C C . PRO A 1 395 ? -22.758 -15.247 2.831 1.00 97.75 395 PRO A C 1
ATOM 3097 O O . PRO A 1 395 ? -23.519 -14.720 2.019 1.00 97.75 395 PRO A O 1
ATOM 3100 N N . LYS A 1 396 ? -22.536 -14.709 4.038 1.00 98.19 396 LYS A N 1
ATOM 3101 C CA . LYS A 1 396 ? -23.050 -13.396 4.452 1.00 98.19 396 LYS A CA 1
ATOM 3102 C C . LYS A 1 396 ? -22.226 -12.233 3.893 1.00 98.19 396 LYS A C 1
ATOM 3104 O O . LYS A 1 396 ? -22.704 -11.102 3.945 1.00 98.19 396 LYS A O 1
ATOM 3109 N N . VAL A 1 397 ? -21.015 -12.484 3.392 1.00 98.06 397 VAL A N 1
ATOM 3110 C CA . VAL A 1 397 ? -20.087 -11.465 2.890 1.00 98.06 397 VAL A CA 1
ATOM 3111 C C . VAL A 1 397 ? -20.197 -11.370 1.372 1.00 98.06 397 VAL A C 1
ATOM 3113 O O . VAL A 1 397 ? -19.996 -12.338 0.643 1.00 98.06 397 VAL A O 1
ATOM 3116 N N . ARG A 1 398 ? -20.496 -10.168 0.879 1.00 96.31 398 ARG A N 1
ATOM 3117 C CA . ARG A 1 398 ? -20.463 -9.830 -0.544 1.00 96.31 398 ARG A CA 1
ATOM 3118 C C . ARG A 1 398 ? -19.477 -8.696 -0.766 1.00 96.31 398 ARG A C 1
ATOM 3120 O O . ARG A 1 398 ? -19.753 -7.564 -0.377 1.00 96.31 398 ARG A O 1
ATOM 3127 N N . VAL A 1 399 ? -18.389 -8.992 -1.467 1.00 95.81 399 VAL A N 1
ATOM 3128 C CA . VAL A 1 399 ? -17.411 -7.977 -1.870 1.00 95.81 399 VAL A CA 1
ATOM 3129 C C . VAL A 1 399 ? -17.780 -7.404 -3.239 1.00 95.81 399 VAL A C 1
ATOM 3131 O O . VAL A 1 399 ? -18.104 -8.147 -4.168 1.00 95.81 399 VAL A O 1
ATOM 3134 N N . ILE A 1 400 ? -17.761 -6.081 -3.354 1.00 94.88 400 ILE A N 1
ATOM 3135 C CA . ILE A 1 400 ? -17.939 -5.304 -4.578 1.00 94.88 400 ILE A CA 1
ATOM 3136 C C . ILE A 1 400 ? -16.583 -4.675 -4.893 1.00 94.88 400 ILE A C 1
ATOM 3138 O O . ILE A 1 400 ? -16.089 -3.855 -4.121 1.00 94.88 400 ILE A O 1
ATOM 3142 N N . ILE A 1 401 ? -15.994 -5.068 -6.024 1.00 93.12 401 ILE A N 1
ATOM 3143 C CA . ILE A 1 401 ? -14.756 -4.460 -6.511 1.00 93.12 401 ILE A CA 1
ATOM 3144 C C . ILE A 1 401 ? -15.086 -3.176 -7.266 1.00 93.12 401 ILE A C 1
ATOM 3146 O O . ILE A 1 401 ? -15.817 -3.215 -8.257 1.00 93.12 401 ILE A O 1
ATOM 3150 N N . GLY A 1 402 ? -14.534 -2.052 -6.818 1.00 90.31 402 GLY A N 1
ATOM 3151 C CA . GLY A 1 402 ? -14.695 -0.764 -7.484 1.00 90.31 402 GLY A CA 1
ATOM 3152 C C . GLY A 1 402 ? -14.190 0.413 -6.656 1.00 90.31 402 GLY A C 1
ATOM 3153 O O . GLY A 1 402 ? -13.965 0.288 -5.454 1.00 90.31 402 GLY A O 1
ATOM 3154 N N . GLU A 1 403 ? -14.025 1.563 -7.313 1.00 89.19 403 GLU A N 1
ATOM 3155 C CA . GLU A 1 403 ? -13.751 2.831 -6.624 1.00 89.19 403 GLU A CA 1
ATOM 3156 C C . GLU A 1 403 ? -14.902 3.162 -5.667 1.00 89.19 403 GLU A C 1
ATOM 3158 O O . GLU A 1 403 ? -16.075 3.001 -6.013 1.00 89.19 403 GLU A O 1
ATOM 3163 N N . GLU A 1 404 ? -14.566 3.661 -4.483 1.00 90.44 404 GLU A N 1
ATOM 3164 C CA . GLU A 1 404 ? -15.480 3.840 -3.364 1.00 90.44 404 GLU A CA 1
ATOM 3165 C C . GLU A 1 404 ? -16.658 4.760 -3.722 1.00 90.44 404 GLU A C 1
ATOM 3167 O O . GLU A 1 404 ? -17.798 4.444 -3.391 1.00 90.44 404 GLU A O 1
ATOM 3172 N N . PHE A 1 405 ? -16.423 5.865 -4.443 1.00 87.06 405 PHE A N 1
ATOM 3173 C CA . PHE A 1 405 ? -17.502 6.763 -4.878 1.00 87.06 405 PHE A CA 1
ATOM 3174 C C . PHE A 1 405 ? -18.458 6.102 -5.873 1.00 87.06 405 PHE A C 1
ATOM 3176 O O . PHE A 1 405 ? -19.672 6.173 -5.685 1.00 87.06 405 PHE A O 1
ATOM 3183 N N . ASN A 1 406 ? -17.924 5.455 -6.909 1.00 87.38 406 ASN A N 1
ATOM 3184 C CA . ASN A 1 406 ? -18.743 4.880 -7.979 1.00 87.38 406 ASN A CA 1
ATOM 3185 C C . ASN A 1 406 ? -19.522 3.663 -7.472 1.00 87.38 406 ASN A C 1
ATOM 3187 O O . ASN A 1 406 ? -20.709 3.522 -7.747 1.00 87.38 406 ASN A O 1
ATOM 3191 N N . ALA A 1 407 ? -18.882 2.814 -6.662 1.00 89.19 407 ALA A N 1
ATOM 3192 C CA . ALA A 1 407 ? -19.517 1.632 -6.088 1.00 89.19 407 ALA A CA 1
ATOM 3193 C C . ALA A 1 407 ? -20.664 1.982 -5.129 1.00 89.19 407 ALA A C 1
ATOM 3195 O O . ALA A 1 407 ? -21.570 1.171 -4.932 1.00 89.19 407 ALA A O 1
ATOM 3196 N N . LEU A 1 408 ? -20.652 3.184 -4.541 1.00 88.50 408 LEU A N 1
ATOM 3197 C CA . LEU A 1 408 ? -21.781 3.663 -3.759 1.00 88.50 408 LEU A CA 1
ATOM 3198 C C . LEU A 1 408 ? -22.998 3.939 -4.643 1.00 88.50 408 LEU A C 1
ATOM 3200 O O . LEU A 1 408 ? -24.096 3.606 -4.211 1.00 88.50 408 LEU A O 1
ATOM 3204 N N . GLU A 1 409 ? -22.857 4.522 -5.839 1.00 82.94 409 GLU A N 1
ATOM 3205 C CA . GLU A 1 409 ? -23.995 4.933 -6.688 1.00 82.94 409 GLU A CA 1
ATOM 3206 C C . GLU A 1 409 ? -25.001 3.802 -6.929 1.00 82.94 409 GLU A C 1
ATOM 3208 O O . GLU A 1 409 ? -26.199 4.009 -6.739 1.00 82.94 409 GLU A O 1
ATOM 3213 N N . ASP A 1 410 ? -24.506 2.598 -7.208 1.00 81.06 410 ASP A N 1
ATOM 3214 C CA . ASP A 1 410 ? -25.322 1.406 -7.466 1.00 81.06 410 ASP A CA 1
ATOM 3215 C C . ASP A 1 410 ? -25.762 0.663 -6.189 1.00 81.06 410 ASP A C 1
ATOM 3217 O O . ASP A 1 410 ? -26.467 -0.353 -6.243 1.00 81.06 410 ASP A O 1
ATOM 3221 N N . LEU A 1 411 ? -25.342 1.142 -5.016 1.00 88.06 411 LEU A N 1
ATOM 3222 C CA . LEU A 1 411 ? -25.639 0.522 -3.734 1.00 88.06 411 LEU A CA 1
ATOM 3223 C C . LEU A 1 411 ? -26.948 1.058 -3.146 1.00 88.06 411 LEU A C 1
ATOM 3225 O O . LEU A 1 411 ? -27.105 2.262 -2.934 1.00 88.06 411 LEU A O 1
ATOM 3229 N N . GLY A 1 412 ? -27.856 0.135 -2.816 1.00 85.56 412 GLY A N 1
ATOM 3230 C CA . GLY A 1 412 ? -29.104 0.440 -2.114 1.00 85.56 412 GLY A CA 1
ATOM 3231 C C . GLY A 1 412 ? -28.902 1.005 -0.701 1.00 85.56 412 GLY A C 1
ATOM 3232 O O . GLY A 1 412 ? -27.798 1.030 -0.160 1.00 85.56 412 GLY A O 1
ATOM 3233 N N . GLU A 1 413 ? -29.998 1.452 -0.097 1.00 88.38 413 GLU A N 1
ATOM 3234 C CA . GLU A 1 413 ? -30.033 1.990 1.267 1.00 88.38 413 GLU A CA 1
ATOM 3235 C C . GLU A 1 413 ? -30.323 0.888 2.306 1.00 88.38 413 GLU A C 1
ATOM 3237 O O . GLU A 1 413 ? -30.657 -0.246 1.953 1.00 88.38 413 GLU A O 1
ATOM 3242 N N . GLY A 1 414 ? -30.228 1.224 3.596 1.00 93.50 414 GLY A N 1
ATOM 3243 C CA . GLY A 1 414 ? -30.700 0.367 4.689 1.00 93.50 414 GLY A CA 1
ATOM 3244 C C . GLY A 1 414 ? -29.607 -0.291 5.536 1.00 93.50 414 GLY A C 1
ATOM 3245 O O . GLY A 1 414 ? -29.854 -1.331 6.145 1.00 93.50 414 GLY A O 1
ATOM 3246 N N . PHE A 1 415 ? -28.402 0.278 5.587 1.00 97.75 415 PHE A N 1
ATOM 3247 C CA . PHE A 1 415 ? -27.329 -0.245 6.436 1.00 97.75 415 PHE A CA 1
ATOM 3248 C C . PHE A 1 415 ? -27.486 0.206 7.891 1.00 97.75 415 PHE A C 1
ATOM 3250 O O . PHE A 1 415 ? -27.620 1.393 8.186 1.00 97.75 415 PHE A O 1
ATOM 3257 N N . ASP A 1 416 ? -27.421 -0.744 8.818 1.00 97.62 416 ASP A N 1
ATOM 3258 C CA . ASP A 1 416 ? -27.460 -0.494 10.261 1.00 97.62 416 ASP A CA 1
ATOM 3259 C C . ASP A 1 416 ? -26.114 0.008 10.795 1.00 97.62 416 ASP A C 1
ATOM 3261 O O . ASP A 1 416 ? -26.071 0.703 11.813 1.00 97.62 416 ASP A O 1
ATOM 3265 N N . ALA A 1 417 ? -25.020 -0.346 10.120 1.00 97.81 417 ALA A N 1
ATOM 3266 C CA . ALA A 1 417 ? -23.679 0.122 10.433 1.00 97.81 417 ALA A CA 1
ATOM 3267 C C . ALA A 1 417 ? -22.837 0.283 9.161 1.00 97.81 417 ALA A C 1
ATOM 3269 O O . ALA A 1 417 ? -22.891 -0.554 8.258 1.00 97.81 417 ALA A O 1
ATOM 3270 N N . VAL A 1 418 ? -22.034 1.343 9.122 1.00 97.94 418 VAL A N 1
ATOM 3271 C CA . VAL A 1 418 ? -20.995 1.573 8.114 1.00 97.94 418 VAL A CA 1
ATOM 3272 C C . VAL A 1 418 ? -19.644 1.607 8.820 1.00 97.94 418 VAL A C 1
ATOM 3274 O O . VAL A 1 418 ? -19.453 2.421 9.720 1.00 97.94 418 VAL A O 1
ATOM 3277 N N . PHE A 1 419 ? -18.707 0.758 8.410 1.00 98.00 419 PHE A N 1
ATOM 3278 C CA . PHE A 1 419 ? -17.328 0.764 8.897 1.00 98.00 419 PHE A CA 1
ATOM 3279 C C . PHE A 1 419 ? -16.398 1.272 7.801 1.00 98.00 419 PHE A C 1
ATOM 3281 O O . PHE A 1 419 ? -16.409 0.752 6.686 1.00 98.00 419 PHE A O 1
ATOM 3288 N N . LEU A 1 420 ? -15.600 2.289 8.116 1.00 96.44 420 LEU A N 1
ATOM 3289 C CA . LEU A 1 420 ? -14.609 2.845 7.203 1.00 96.44 420 LEU A CA 1
ATOM 3290 C C . LEU A 1 420 ? -13.197 2.573 7.738 1.00 96.44 420 LEU A C 1
ATOM 3292 O O . LEU A 1 420 ? -12.816 3.099 8.786 1.00 96.44 420 LEU A O 1
ATOM 3296 N N . ASP A 1 421 ? -12.423 1.780 6.999 1.00 91.81 421 ASP A N 1
ATOM 3297 C CA . ASP A 1 421 ? -10.978 1.615 7.203 1.00 91.81 421 ASP A CA 1
ATOM 3298 C C . ASP A 1 421 ? -10.231 2.185 5.999 1.00 91.81 421 ASP A C 1
ATOM 3300 O O . ASP A 1 421 ? -9.813 1.481 5.073 1.00 91.81 421 ASP A O 1
ATOM 3304 N N . LEU A 1 422 ? -10.146 3.511 5.987 1.00 87.69 422 LEU A N 1
ATOM 3305 C CA . LEU A 1 422 ? -9.616 4.265 4.863 1.00 87.69 422 LEU A CA 1
ATOM 3306 C C . LEU A 1 422 ? -8.104 4.484 5.017 1.00 87.69 422 LEU A C 1
ATOM 3308 O O . LEU A 1 422 ? -7.589 4.537 6.143 1.00 87.69 422 LEU A O 1
ATOM 3312 N N . PRO A 1 423 ? -7.367 4.599 3.897 1.00 79.81 423 PRO A N 1
ATOM 3313 C CA . PRO A 1 423 ? -5.977 5.035 3.928 1.00 79.81 423 PRO A CA 1
ATOM 3314 C C . PRO A 1 423 ? -5.874 6.475 4.439 1.00 79.81 423 PRO A C 1
ATOM 3316 O O . PRO A 1 423 ? -6.802 7.264 4.291 1.00 79.81 423 PRO A O 1
ATOM 3319 N N . SER A 1 424 ? -4.721 6.834 5.004 1.00 77.94 424 SER A N 1
ATOM 3320 C CA . SER A 1 424 ? -4.454 8.217 5.408 1.00 77.94 424 SER A CA 1
ATOM 3321 C C . SER A 1 424 ? -4.642 9.183 4.222 1.00 77.94 424 SER A C 1
ATOM 3323 O O . SER A 1 424 ? -4.179 8.870 3.123 1.00 77.94 424 SER A O 1
ATOM 3325 N N . PRO A 1 425 ? -5.267 10.360 4.421 1.00 78.00 425 PRO A N 1
ATOM 3326 C CA . PRO A 1 425 ? -5.558 11.322 3.355 1.00 78.00 425 PRO A CA 1
ATOM 3327 C C . PRO A 1 425 ? -4.293 12.089 2.940 1.00 78.00 425 PRO A C 1
ATOM 3329 O O . PRO A 1 425 ? -4.108 13.239 3.314 1.00 78.00 425 PRO A O 1
ATOM 3332 N N . LEU A 1 426 ? -3.388 11.412 2.233 1.00 70.69 426 LEU A N 1
ATOM 3333 C CA . LEU A 1 426 ? -2.053 11.903 1.860 1.00 70.69 426 LEU A CA 1
ATOM 3334 C C . LEU A 1 426 ? -1.930 12.291 0.377 1.00 70.69 426 LEU A C 1
ATOM 3336 O O . LEU A 1 426 ? -0.836 12.593 -0.107 1.00 70.69 426 LEU A O 1
ATOM 3340 N N . GLY A 1 427 ? -3.048 12.264 -0.343 1.00 67.88 427 GLY A N 1
ATOM 3341 C CA . GLY A 1 427 ? -3.139 12.560 -1.761 1.00 67.88 427 GLY A CA 1
ATOM 3342 C C . GLY A 1 427 ? -4.562 12.926 -2.165 1.00 67.88 427 GLY A C 1
ATOM 3343 O O . GLY A 1 427 ? -5.525 12.714 -1.428 1.00 67.88 427 GLY A O 1
ATOM 3344 N N . VAL A 1 428 ? -4.700 13.489 -3.368 1.00 70.19 428 VAL A N 1
ATOM 3345 C CA . VAL A 1 428 ? -5.983 14.008 -3.874 1.00 70.19 428 VAL A CA 1
ATOM 3346 C C . VAL A 1 428 ? -7.064 12.925 -3.917 1.00 70.19 428 VAL A C 1
ATOM 3348 O O . VAL A 1 428 ? -8.226 13.212 -3.642 1.00 70.19 428 VAL A O 1
ATOM 3351 N N . SER A 1 429 ? -6.706 11.686 -4.258 1.00 77.00 429 SER A N 1
ATOM 3352 C CA . SER A 1 429 ? -7.660 10.575 -4.321 1.00 77.00 429 SER A CA 1
ATOM 3353 C C . SER A 1 429 ? -8.153 10.182 -2.927 1.00 77.00 429 SER A C 1
ATOM 3355 O O . SER A 1 429 ? -9.358 10.077 -2.709 1.00 77.00 429 SER A O 1
ATOM 3357 N N . GLU A 1 430 ? -7.238 10.037 -1.970 1.00 80.94 430 GLU A N 1
ATOM 3358 C CA . GLU A 1 430 ? -7.521 9.612 -0.599 1.00 80.94 430 GLU A CA 1
ATOM 3359 C C . GLU A 1 430 ? -8.272 10.703 0.172 1.00 80.94 430 GLU A C 1
ATOM 3361 O O . GLU A 1 430 ? -9.254 10.422 0.854 1.00 80.94 430 GLU A O 1
ATOM 3366 N N . GLU A 1 431 ? -7.884 11.972 0.013 1.00 81.94 431 GLU A N 1
ATOM 3367 C CA . GLU A 1 431 ? -8.545 13.117 0.650 1.00 81.94 431 GLU A CA 1
ATOM 3368 C C . GLU A 1 431 ? -10.028 13.238 0.278 1.00 81.94 431 GLU A C 1
ATOM 3370 O O . GLU A 1 431 ? -10.844 13.662 1.105 1.00 81.94 431 GLU A O 1
ATOM 3375 N N . ARG A 1 432 ? -10.408 12.849 -0.948 1.00 88.88 432 ARG A N 1
ATOM 3376 C CA . ARG A 1 432 ? -11.814 12.858 -1.380 1.00 88.88 432 ARG A CA 1
ATOM 3377 C C . ARG A 1 432 ? -12.677 11.904 -0.550 1.00 88.88 432 ARG A C 1
ATOM 3379 O O . ARG A 1 432 ? -13.860 12.196 -0.368 1.00 88.88 432 ARG A O 1
ATOM 3386 N N . LEU A 1 433 ? -12.112 10.824 -0.002 1.00 91.44 433 LEU A N 1
ATOM 3387 C CA . LEU A 1 433 ? -12.814 9.871 0.874 1.00 91.44 433 LEU A CA 1
ATOM 3388 C C . LEU A 1 433 ? -13.088 10.442 2.277 1.00 91.44 433 LEU A C 1
ATOM 3390 O O . LEU A 1 433 ? -13.874 9.884 3.035 1.00 91.44 433 LEU A O 1
ATOM 3394 N N . TYR A 1 434 ? -12.498 11.591 2.606 1.00 92.56 434 TYR A N 1
ATOM 3395 C CA . TYR A 1 434 ? -12.745 12.334 3.843 1.00 92.56 434 TYR A CA 1
ATOM 3396 C C . TYR A 1 434 ? -13.525 13.628 3.581 1.00 92.56 434 TYR A C 1
ATOM 3398 O O . TYR A 1 434 ? -13.411 14.589 4.340 1.00 92.56 434 TYR A O 1
ATOM 3406 N N . SER A 1 435 ? -14.265 13.706 2.472 1.00 94.25 435 SER A N 1
ATOM 3407 C CA . SER A 1 435 ? -15.026 14.896 2.080 1.00 94.25 435 SER A CA 1
ATOM 3408 C C . SER A 1 435 ? -16.466 14.867 2.589 1.00 94.25 435 SER A C 1
ATOM 3410 O O . SER A 1 435 ? -17.076 13.809 2.775 1.00 94.25 435 SER A O 1
ATOM 3412 N N . ARG A 1 436 ? -17.062 16.055 2.735 1.00 95.25 436 ARG A N 1
ATOM 3413 C CA . ARG A 1 436 ? -18.492 16.202 3.034 1.00 95.25 436 ARG A CA 1
ATOM 3414 C C . ARG A 1 436 ? -19.346 15.479 1.999 1.00 95.25 436 ARG A C 1
ATOM 3416 O O . ARG A 1 436 ? -20.363 14.890 2.357 1.00 95.25 436 ARG A O 1
ATOM 3423 N N . GLU A 1 437 ? -18.961 15.534 0.726 1.00 94.88 437 GLU A N 1
ATOM 3424 C CA . GLU A 1 437 ? -19.694 14.897 -0.366 1.00 94.88 437 GLU A CA 1
ATOM 3425 C C . GLU A 1 437 ? -19.732 13.371 -0.194 1.00 94.88 437 GLU A C 1
ATOM 3427 O O . GLU A 1 437 ? -20.816 12.786 -0.230 1.00 94.88 437 GLU A O 1
ATOM 3432 N N . PHE A 1 438 ? -18.588 12.741 0.097 1.00 94.81 438 PHE A N 1
ATOM 3433 C CA . PHE A 1 438 ? -18.511 11.303 0.373 1.00 94.81 438 PHE A CA 1
ATOM 3434 C C . PHE A 1 438 ? -19.381 10.900 1.569 1.00 94.81 438 PHE A C 1
ATOM 3436 O O . PHE A 1 438 ? -20.246 10.027 1.464 1.00 94.81 438 PHE A O 1
ATOM 3443 N N . PHE A 1 439 ? -19.232 11.597 2.697 1.00 95.50 439 PHE A N 1
ATOM 3444 C CA . PHE A 1 439 ? -20.025 11.308 3.891 1.00 95.50 439 PHE A CA 1
ATOM 3445 C C . PHE A 1 439 ? -21.522 11.570 3.685 1.00 95.50 439 PHE A C 1
ATOM 3447 O O . PHE A 1 439 ? -22.346 10.850 4.244 1.00 95.50 439 PHE A O 1
ATOM 3454 N N . SER A 1 440 ? -21.898 12.536 2.841 1.00 93.75 440 SER A N 1
ATOM 3455 C CA . SER A 1 440 ? -23.303 12.796 2.500 1.00 93.75 440 SER A CA 1
ATOM 3456 C C . SER A 1 440 ? -23.905 11.647 1.690 1.00 93.75 440 SER A C 1
ATOM 3458 O O . SER A 1 440 ? -25.068 11.293 1.891 1.00 93.75 440 SER A O 1
ATOM 3460 N N . PHE A 1 441 ? -23.123 11.041 0.791 1.00 93.19 441 PHE A N 1
ATOM 3461 C CA . PHE A 1 441 ? -23.527 9.828 0.084 1.00 93.19 441 PHE A CA 1
ATOM 3462 C C . PHE A 1 441 ? -23.688 8.645 1.040 1.00 93.19 441 PHE A C 1
ATOM 3464 O O . PHE A 1 441 ? -24.676 7.917 0.936 1.00 93.19 441 PHE A O 1
ATOM 3471 N N . LEU A 1 442 ? -22.774 8.468 1.994 1.00 95.19 442 LEU A N 1
ATOM 3472 C CA . LEU A 1 442 ? -22.893 7.407 2.996 1.00 95.19 442 LEU A CA 1
ATOM 3473 C C . LEU A 1 442 ? -24.105 7.595 3.898 1.00 95.19 442 LEU A C 1
ATOM 3475 O O . LEU A 1 442 ? -24.870 6.654 4.087 1.00 95.19 442 LEU A O 1
ATOM 3479 N N . ARG A 1 443 ? -24.337 8.816 4.389 1.00 93.81 443 ARG A N 1
ATOM 3480 C CA . ARG A 1 443 ? -25.469 9.124 5.268 1.00 93.81 443 ARG A CA 1
ATOM 3481 C C . ARG A 1 443 ? -26.800 8.695 4.658 1.00 93.81 443 ARG A C 1
ATOM 3483 O O . ARG A 1 443 ? -27.635 8.164 5.375 1.00 93.81 443 ARG A O 1
ATOM 3490 N N . LYS A 1 444 ? -27.000 8.887 3.348 1.00 92.62 444 LYS A N 1
ATOM 3491 C CA . LYS A 1 444 ? -28.241 8.483 2.655 1.00 92.62 444 LYS A CA 1
ATOM 3492 C C . LYS A 1 444 ? -28.487 6.971 2.669 1.00 92.62 444 LYS A C 1
ATOM 3494 O O . LYS A 1 444 ? -29.625 6.548 2.566 1.00 92.62 444 LYS A O 1
ATOM 3499 N N . ARG A 1 445 ? -27.437 6.160 2.811 1.00 94.25 445 ARG A N 1
ATOM 3500 C CA . ARG A 1 445 ? -27.526 4.692 2.802 1.00 94.25 445 ARG A CA 1
ATOM 3501 C C . ARG A 1 445 ? -27.649 4.090 4.201 1.00 94.25 445 ARG A C 1
ATOM 3503 O O . ARG A 1 445 ? -27.944 2.902 4.320 1.00 94.25 445 ARG A O 1
ATOM 3510 N N . ILE A 1 446 ? -27.447 4.888 5.249 1.00 95.88 446 ILE A N 1
ATOM 3511 C CA . ILE A 1 446 ? -27.562 4.457 6.645 1.00 95.88 446 ILE A CA 1
ATOM 3512 C C . ILE A 1 446 ? -29.032 4.512 7.079 1.00 95.88 446 ILE A C 1
ATOM 3514 O O . ILE A 1 446 ? -29.707 5.525 6.907 1.00 95.88 446 ILE A O 1
ATOM 3518 N N . SER A 1 447 ? -29.524 3.424 7.671 1.00 94.88 447 SER A N 1
ATOM 3519 C CA . SER A 1 447 ? -30.883 3.314 8.211 1.00 94.88 447 SER A CA 1
ATOM 3520 C C . SER A 1 447 ? -31.164 4.356 9.303 1.00 94.88 447 SER A C 1
ATOM 3522 O O . SER A 1 447 ? -30.252 4.741 10.041 1.00 94.88 447 SER A O 1
ATOM 3524 N N . PRO A 1 448 ? -32.434 4.747 9.529 1.00 89.56 448 PRO A N 1
ATOM 3525 C CA . PRO A 1 448 ? -32.824 5.495 10.721 1.00 89.56 448 PRO A CA 1
ATOM 3526 C C . PRO A 1 448 ? -32.411 4.745 11.999 1.00 89.56 448 PRO A C 1
ATOM 3528 O O . PRO A 1 448 ? -32.950 3.695 12.337 1.00 89.56 448 PRO A O 1
ATOM 3531 N N . GLY A 1 449 ? -31.407 5.274 12.699 1.00 90.25 449 GLY A N 1
ATOM 3532 C CA . GLY A 1 449 ? -30.807 4.644 13.878 1.00 90.25 449 GLY A CA 1
ATOM 3533 C C . GLY A 1 449 ? -29.544 3.828 13.596 1.00 90.25 449 GLY A C 1
ATOM 3534 O O . GLY A 1 449 ? -29.017 3.218 14.520 1.00 90.25 449 GLY A O 1
ATOM 3535 N N . GLY A 1 450 ? -29.058 3.770 12.361 1.00 95.44 450 GLY A N 1
ATOM 3536 C CA . GLY A 1 450 ? -27.745 3.222 12.044 1.00 95.44 450 GLY A CA 1
ATOM 3537 C C . GLY A 1 450 ? -26.614 4.194 12.385 1.00 95.44 450 GLY A C 1
ATOM 3538 O O . GLY A 1 450 ? -26.847 5.373 12.675 1.00 95.44 450 GLY A O 1
ATOM 3539 N N . PHE A 1 451 ? -25.385 3.691 12.372 1.00 96.12 451 PHE A N 1
ATOM 3540 C CA . PHE A 1 451 ? -24.194 4.478 12.686 1.00 96.12 451 PHE A CA 1
ATOM 3541 C C . PHE A 1 451 ? -23.089 4.290 11.649 1.00 96.12 451 PHE A C 1
ATOM 3543 O O . PHE A 1 451 ? -23.094 3.348 10.861 1.00 96.12 451 PHE A O 1
ATOM 3550 N N . LEU A 1 452 ? -22.123 5.196 11.686 1.00 97.06 452 LEU A N 1
ATOM 3551 C CA . LEU A 1 452 ? -20.852 5.104 10.993 1.00 97.06 452 LEU A CA 1
ATOM 3552 C C . LEU A 1 452 ? -19.738 5.046 12.037 1.00 97.06 452 LEU A C 1
ATOM 3554 O O . LEU A 1 452 ? -19.746 5.818 12.995 1.00 97.06 452 LEU A O 1
ATOM 3558 N N . ALA A 1 453 ? -18.788 4.139 11.853 1.00 95.94 453 ALA A N 1
ATOM 3559 C CA . ALA A 1 453 ? -17.556 4.072 12.619 1.00 95.94 453 ALA A CA 1
ATOM 3560 C C . ALA A 1 453 ? -16.364 4.125 11.662 1.00 95.94 453 ALA A C 1
ATOM 3562 O O . ALA A 1 453 ? -16.382 3.494 10.607 1.00 95.94 453 ALA A O 1
ATOM 3563 N N . MET A 1 454 ? -15.335 4.889 12.011 1.00 94.12 454 MET A N 1
ATOM 3564 C CA . MET A 1 454 ? -14.143 5.016 11.176 1.00 94.12 454 MET A CA 1
ATOM 3565 C C . MET A 1 454 ? -12.872 5.151 12.001 1.00 94.12 454 MET A C 1
ATOM 3567 O O . MET A 1 454 ? -12.890 5.708 13.104 1.00 94.12 454 MET A O 1
ATOM 3571 N N . ASN A 1 455 ? -11.757 4.696 11.433 1.00 88.81 455 ASN A N 1
ATOM 3572 C CA . ASN A 1 455 ? -10.444 5.121 11.896 1.00 88.81 455 ASN A CA 1
ATOM 3573 C C . ASN A 1 455 ? -10.272 6.634 11.636 1.00 88.81 455 ASN A C 1
ATOM 3575 O O . ASN A 1 455 ? -10.773 7.184 10.658 1.00 88.81 455 ASN A O 1
ATOM 3579 N N . ALA A 1 456 ? -9.587 7.339 12.533 1.00 83.75 456 ALA A N 1
ATOM 3580 C CA . ALA A 1 456 ? -9.316 8.768 12.389 1.00 83.75 456 ALA A CA 1
ATOM 3581 C C . ALA A 1 456 ? -7.797 8.998 12.365 1.00 83.75 456 ALA A C 1
ATOM 3583 O O . ALA A 1 456 ? -7.205 9.329 13.397 1.00 83.75 456 ALA A O 1
ATOM 3584 N N . PRO A 1 457 ? -7.128 8.772 11.216 1.00 72.50 457 PRO A N 1
ATOM 3585 C CA . PRO A 1 457 ? -5.681 8.928 11.122 1.00 72.50 457 PRO A CA 1
ATOM 3586 C C . PRO A 1 457 ? -5.291 10.392 11.372 1.00 72.50 457 PRO A C 1
ATOM 3588 O O . PRO A 1 457 ? -5.865 11.307 10.785 1.00 72.50 457 PRO A O 1
ATOM 3591 N N . GLY A 1 458 ? -4.327 10.630 12.266 1.00 60.56 458 GLY A N 1
ATOM 3592 C CA . GLY A 1 458 ? -3.903 11.997 12.592 1.00 60.56 458 GLY A CA 1
ATOM 3593 C C . GLY A 1 458 ? -2.903 12.144 13.740 1.00 60.56 458 GLY A C 1
ATOM 3594 O O . GLY A 1 458 ? -2.122 13.088 13.731 1.00 60.56 458 GLY A O 1
ATOM 3595 N N . LYS A 1 459 ? -2.866 11.209 14.699 1.00 49.50 459 LYS A N 1
ATOM 3596 C CA . LYS A 1 459 ? -1.895 11.249 15.810 1.00 49.50 459 LYS A CA 1
ATOM 3597 C C . LYS A 1 459 ? -0.493 10.785 15.385 1.00 49.50 459 LYS A C 1
ATOM 3599 O O . LYS A 1 459 ? 0.477 11.498 15.591 1.00 49.50 459 LYS A O 1
ATOM 3604 N N . ASN A 1 460 ? -0.403 9.659 14.674 1.00 47.12 460 ASN A N 1
ATOM 3605 C CA . ASN A 1 460 ? 0.871 9.108 14.175 1.00 47.12 460 ASN A CA 1
ATOM 3606 C C . ASN A 1 460 ? 1.428 9.872 12.956 1.00 47.12 460 ASN A C 1
ATOM 3608 O O . ASN A 1 460 ? 2.487 9.534 12.435 1.00 47.12 460 ASN A O 1
ATOM 3612 N N . PHE A 1 461 ? 0.722 10.912 12.498 1.00 50.97 461 PHE A N 1
ATOM 3613 C CA . PHE A 1 461 ? 1.247 11.854 11.513 1.00 50.97 461 PHE A CA 1
ATOM 3614 C C . PHE A 1 461 ? 2.434 12.656 12.070 1.00 50.97 461 PHE A C 1
ATOM 3616 O O . PHE A 1 461 ? 3.245 13.116 11.278 1.00 50.97 461 PHE A O 1
ATOM 3623 N N . SER A 1 462 ? 2.571 12.846 13.390 1.00 43.53 462 SER A N 1
ATOM 3624 C CA . SER A 1 462 ? 3.661 13.673 13.932 1.00 43.53 462 SER A CA 1
ATOM 3625 C C . SER A 1 462 ? 5.009 12.951 13.938 1.00 43.53 462 SER A C 1
ATOM 3627 O O . SER A 1 462 ? 5.999 13.550 13.545 1.00 43.53 462 SER A O 1
ATOM 3629 N N . GLU A 1 463 ? 5.083 11.669 14.305 1.00 42.12 463 GLU A N 1
ATOM 3630 C CA . GLU A 1 463 ? 6.375 10.993 14.498 1.00 42.12 463 GLU A CA 1
ATOM 3631 C C . GLU A 1 463 ? 7.091 10.711 13.170 1.00 42.12 463 GLU A C 1
ATOM 3633 O O . GLU A 1 463 ? 8.246 11.104 13.005 1.00 42.12 463 GLU A O 1
ATOM 3638 N N . THR A 1 464 ? 6.403 10.140 12.173 1.00 45.06 464 THR A N 1
ATOM 3639 C CA . THR A 1 464 ? 6.995 9.859 10.850 1.00 45.06 464 THR A CA 1
ATOM 3640 C C . THR A 1 464 ? 7.285 11.137 10.051 1.00 45.06 464 THR A C 1
ATOM 3642 O O . THR A 1 464 ? 8.251 11.177 9.296 1.00 45.06 464 THR A O 1
ATOM 3645 N N . TYR A 1 465 ? 6.506 12.210 10.228 1.00 51.38 465 TYR A N 1
ATOM 3646 C CA . TYR A 1 465 ? 6.656 13.458 9.462 1.00 51.38 465 TYR A CA 1
ATOM 3647 C C . TYR A 1 465 ? 7.292 14.612 10.249 1.00 51.38 465 TYR A C 1
ATOM 3649 O O . TYR A 1 465 ? 7.518 15.681 9.680 1.00 51.38 465 TYR A O 1
ATOM 3657 N N . SER A 1 466 ? 7.663 14.398 11.515 1.00 49.00 466 SER A N 1
ATOM 3658 C CA . SER A 1 466 ? 8.515 15.312 12.293 1.00 49.00 466 SER A CA 1
ATOM 3659 C C . SER A 1 466 ? 9.827 15.597 11.559 1.00 49.00 466 SER A C 1
ATOM 3661 O O . SER A 1 466 ? 10.284 16.736 11.539 1.00 49.00 466 SER A O 1
ATOM 3663 N N . ALA A 1 467 ? 10.354 14.602 10.832 1.00 46.66 467 ALA A N 1
ATOM 3664 C CA . ALA A 1 467 ? 11.502 14.734 9.932 1.00 46.66 467 ALA A CA 1
ATOM 3665 C C . ALA A 1 467 ? 11.304 15.781 8.812 1.00 46.66 467 ALA A C 1
ATOM 3667 O O . ALA A 1 467 ? 12.276 16.242 8.216 1.00 46.66 467 ALA A O 1
ATOM 3668 N N . TYR A 1 468 ? 10.056 16.165 8.527 1.00 48.38 468 TYR A N 1
ATOM 3669 C CA . TYR A 1 468 ? 9.675 17.213 7.580 1.00 48.38 468 TYR A CA 1
ATOM 3670 C C . TYR A 1 468 ? 9.174 18.506 8.269 1.00 48.38 468 TYR A C 1
ATOM 3672 O O . TYR A 1 468 ? 8.705 19.404 7.572 1.00 48.38 468 TYR A O 1
ATOM 3680 N N . ASN A 1 469 ? 9.307 18.645 9.599 1.00 48.59 469 ASN A N 1
ATOM 3681 C CA . ASN A 1 469 ? 8.871 19.805 10.406 1.00 48.59 469 ASN A CA 1
ATOM 3682 C C . ASN A 1 469 ? 7.383 20.160 10.251 1.00 48.59 469 ASN A C 1
ATOM 3684 O O . ASN A 1 469 ? 6.993 21.325 10.160 1.00 48.59 469 ASN A O 1
ATOM 3688 N N . LEU A 1 470 ? 6.543 19.134 10.202 1.00 52.44 470 LEU A N 1
ATOM 3689 C CA . LEU A 1 470 ? 5.116 19.254 9.957 1.00 52.44 470 LEU A CA 1
ATOM 3690 C C . LEU A 1 470 ? 4.333 19.165 11.288 1.00 52.44 470 LEU A C 1
ATOM 3692 O O . LEU A 1 470 ? 4.105 18.086 11.828 1.00 52.44 470 LEU A O 1
ATOM 3696 N N . GLU A 1 471 ? 3.955 20.315 11.856 1.00 50.38 471 GLU A N 1
ATOM 3697 C CA . GLU A 1 471 ? 3.293 20.439 13.168 1.00 50.38 471 GLU A CA 1
ATOM 3698 C C . GLU A 1 471 ? 1.768 20.190 13.057 1.00 50.38 471 GLU A C 1
ATOM 3700 O O . GLU A 1 471 ? 0.991 21.103 12.773 1.00 50.38 471 GLU A O 1
ATOM 3705 N N . TYR A 1 472 ? 1.314 18.942 13.246 1.00 55.41 472 TYR A N 1
ATOM 3706 C CA . TYR A 1 472 ? -0.069 18.547 12.901 1.00 55.41 472 TYR A CA 1
ATOM 3707 C C . TYR A 1 472 ? -0.927 17.918 14.015 1.00 55.41 472 TYR A C 1
ATOM 3709 O O . TYR A 1 472 ? -2.115 17.651 13.825 1.00 55.41 472 TYR A O 1
ATOM 3717 N N . GLU A 1 473 ? -0.383 17.734 15.211 1.00 50.06 473 GLU A N 1
ATOM 3718 C CA . GLU A 1 473 ? -0.782 16.642 16.112 1.00 50.06 473 GLU A CA 1
ATOM 3719 C C . GLU A 1 473 ? -2.181 16.732 16.774 1.00 50.06 473 GLU A C 1
ATOM 3721 O O . GLU A 1 473 ? -2.629 15.780 17.408 1.00 50.06 473 GLU A O 1
ATOM 3726 N N . LYS A 1 474 ? -2.917 17.846 16.639 1.00 50.62 474 LYS A N 1
ATOM 3727 C CA . LYS A 1 474 ? -4.237 18.023 17.296 1.00 50.62 474 LYS A CA 1
ATOM 3728 C C . LYS A 1 474 ? -5.363 18.555 16.418 1.00 50.62 474 LYS A C 1
ATOM 3730 O O . LYS A 1 474 ? -6.490 18.664 16.891 1.00 50.62 474 LYS A O 1
ATOM 3735 N N . ARG A 1 475 ? -5.096 18.908 15.159 1.00 61.50 475 ARG A N 1
ATOM 3736 C CA . ARG A 1 475 ? -6.076 19.649 14.353 1.00 61.50 475 ARG A CA 1
ATOM 3737 C C . ARG A 1 475 ? -7.020 18.745 13.552 1.00 61.50 475 ARG A C 1
ATOM 3739 O O . ARG A 1 475 ? -8.165 19.136 13.380 1.00 61.50 475 ARG A O 1
ATOM 3746 N N . PHE A 1 476 ? -6.609 17.542 13.131 1.00 76.75 476 PHE A N 1
ATOM 3747 C CA . PHE A 1 476 ? -7.385 16.719 12.180 1.00 76.75 476 PHE A CA 1
ATOM 3748 C C . PHE A 1 476 ? -8.734 16.221 12.671 1.00 76.75 476 PHE A C 1
ATOM 3750 O O . PHE A 1 476 ? -9.679 16.189 11.886 1.00 76.75 476 PHE A O 1
ATOM 3757 N N . LEU A 1 477 ? -8.851 15.875 13.953 1.00 80.25 477 LEU A N 1
ATOM 3758 C CA . LEU A 1 477 ? -10.126 15.408 14.497 1.00 80.25 477 LEU A CA 1
ATOM 3759 C C . LEU A 1 477 ? -11.236 16.443 14.319 1.00 80.25 477 LEU A C 1
ATOM 3761 O O . LEU A 1 477 ? -12.361 16.064 14.006 1.00 80.25 477 LEU A O 1
ATOM 3765 N N . ASP A 1 478 ? -10.921 17.734 14.455 1.00 82.06 478 ASP A N 1
ATOM 3766 C CA . ASP A 1 478 ? -11.898 18.790 14.201 1.00 82.06 478 ASP A CA 1
ATOM 3767 C C . ASP A 1 478 ? -12.325 18.820 12.728 1.00 82.06 478 ASP A C 1
ATOM 3769 O O . ASP A 1 478 ? -13.508 18.997 12.459 1.00 82.06 478 ASP A O 1
ATOM 3773 N N . TYR A 1 479 ? -11.403 18.607 11.780 1.00 87.88 479 TYR A N 1
ATOM 3774 C CA . TYR A 1 479 ? -11.747 18.558 10.353 1.00 87.88 479 TYR A CA 1
ATOM 3775 C C . TYR A 1 479 ? -12.663 17.377 10.051 1.00 87.88 479 TYR A C 1
ATOM 3777 O O . TYR A 1 479 ? -13.712 17.557 9.435 1.00 87.88 479 TYR A O 1
ATOM 3785 N N . TYR A 1 480 ? -12.323 16.174 10.520 1.00 89.25 480 TYR A N 1
ATOM 3786 C CA . TYR A 1 480 ? -13.171 14.998 10.312 1.00 89.25 480 TYR A CA 1
ATOM 3787 C C . TYR A 1 480 ? -14.547 15.173 10.960 1.00 89.25 480 TYR A C 1
ATOM 3789 O O . TYR A 1 480 ? -15.568 14.911 10.322 1.00 89.25 480 TYR A O 1
ATOM 3797 N N . ARG A 1 481 ? -14.586 15.673 12.203 1.00 88.19 481 ARG A N 1
ATOM 3798 C CA . ARG A 1 481 ? -15.826 15.928 12.942 1.00 88.19 481 ARG A CA 1
ATOM 3799 C C . ARG A 1 481 ? -16.709 16.937 12.219 1.00 88.19 481 ARG A C 1
ATOM 3801 O O . ARG A 1 481 ? -17.878 16.646 11.978 1.00 88.19 481 ARG A O 1
ATOM 3808 N N . ASP A 1 482 ? -16.168 18.100 11.872 1.00 89.12 482 ASP A N 1
ATOM 3809 C CA . ASP A 1 482 ? -16.938 19.182 11.257 1.00 89.12 482 ASP A CA 1
ATOM 3810 C C . ASP A 1 482 ? -17.383 18.791 9.841 1.00 89.12 482 ASP A C 1
ATOM 3812 O O . ASP A 1 482 ? -18.491 19.127 9.418 1.00 89.12 482 ASP A O 1
ATOM 3816 N N . THR A 1 483 ? -16.578 17.990 9.136 1.00 93.56 483 THR A N 1
ATOM 3817 C CA . THR A 1 483 ? -16.944 17.434 7.829 1.00 93.56 483 THR A CA 1
ATOM 3818 C C . THR A 1 483 ? -18.098 16.432 7.939 1.00 93.56 483 THR A C 1
ATOM 3820 O O . THR A 1 483 ? -19.083 16.578 7.213 1.00 93.56 483 THR A O 1
ATOM 3823 N N . LEU A 1 484 ? -18.052 15.477 8.878 1.00 93.31 484 LEU A N 1
ATOM 3824 C CA . LEU A 1 484 ? -19.165 14.553 9.157 1.00 93.31 484 LEU A CA 1
ATOM 3825 C C . LEU A 1 484 ? -20.432 15.306 9.587 1.00 93.31 484 LEU A C 1
ATOM 3827 O O . LEU A 1 484 ? -21.520 15.045 9.070 1.00 93.31 484 LEU A O 1
ATOM 3831 N N . ALA A 1 485 ? -20.296 16.287 10.478 1.00 91.12 485 ALA A N 1
ATOM 3832 C CA . ALA A 1 485 ? -21.415 17.112 10.918 1.00 91.12 485 ALA A CA 1
ATOM 3833 C C . ALA A 1 485 ? -22.055 17.870 9.744 1.00 91.12 485 ALA A C 1
ATOM 3835 O O . ALA A 1 485 ? -23.276 17.857 9.577 1.00 91.12 485 ALA A O 1
ATOM 3836 N N . SER A 1 486 ? -21.235 18.448 8.861 1.00 92.19 486 SER A N 1
ATOM 3837 C CA . SER A 1 486 ? -21.707 19.134 7.652 1.00 92.19 486 SER A CA 1
ATOM 3838 C C . SER A 1 486 ? -22.367 18.203 6.625 1.00 92.19 486 SER A C 1
ATOM 3840 O O . SER A 1 486 ? -23.160 18.667 5.807 1.00 92.19 486 SER A O 1
ATOM 3842 N N . ALA A 1 487 ? -22.078 16.898 6.681 1.00 94.19 487 ALA A N 1
ATOM 3843 C CA . ALA A 1 487 ? -22.710 15.864 5.862 1.00 94.19 487 ALA A CA 1
ATOM 3844 C C . ALA A 1 487 ? -24.054 15.363 6.432 1.00 94.19 487 ALA A C 1
ATOM 3846 O O . ALA A 1 487 ? -24.735 14.549 5.804 1.00 94.19 487 ALA A O 1
ATOM 3847 N N . GLY A 1 488 ? -24.464 15.862 7.605 1.00 91.44 488 GLY A N 1
ATOM 3848 C CA . GLY A 1 488 ? -25.758 15.570 8.225 1.00 91.44 488 GLY A CA 1
ATOM 3849 C C . GLY A 1 488 ? -25.711 14.611 9.417 1.00 91.44 488 GLY A C 1
ATOM 3850 O O . GLY A 1 488 ? -26.769 14.267 9.943 1.00 91.44 488 GLY A O 1
ATOM 3851 N N . PHE A 1 489 ? -24.528 14.196 9.879 1.00 91.62 489 PHE A N 1
ATOM 3852 C CA . PHE A 1 489 ? -24.396 13.430 11.121 1.00 91.62 489 PHE A CA 1
ATOM 3853 C C . PHE A 1 489 ? -24.504 14.364 12.334 1.00 91.62 489 PHE A C 1
ATOM 3855 O O . PHE A 1 489 ? -23.602 15.152 12.597 1.00 91.62 489 PHE A O 1
ATOM 3862 N N . ARG A 1 490 ? -25.608 14.298 13.087 1.00 86.06 490 ARG A N 1
ATOM 3863 C CA . ARG A 1 490 ? -25.850 15.220 14.216 1.00 86.06 490 ARG A CA 1
ATOM 3864 C C . ARG A 1 490 ? -25.086 14.846 15.479 1.00 86.06 490 ARG A C 1
ATOM 3866 O O . ARG A 1 490 ? -24.807 15.716 16.294 1.00 86.06 490 ARG A O 1
ATOM 3873 N N . ASN A 1 491 ? -24.768 13.565 15.654 1.00 88.19 491 ASN A N 1
ATOM 3874 C CA . ASN A 1 491 ? -24.014 13.087 16.804 1.00 88.19 491 ASN A CA 1
ATOM 3875 C C . ASN A 1 491 ? -22.705 12.481 16.311 1.00 88.19 491 ASN A C 1
ATOM 3877 O O . ASN A 1 491 ? -22.705 11.376 15.772 1.00 88.19 491 ASN A O 1
ATOM 3881 N N . VAL A 1 492 ? -21.607 13.209 16.498 1.00 88.94 492 VAL A N 1
ATOM 3882 C CA . VAL A 1 492 ? -20.251 12.751 16.186 1.00 88.94 492 VAL A CA 1
ATOM 3883 C C . VAL A 1 492 ? -19.454 12.717 17.482 1.00 88.94 492 VAL A C 1
ATOM 3885 O O . VAL A 1 492 ? -19.386 13.727 18.182 1.00 88.94 492 VAL A O 1
ATOM 3888 N N . TYR A 1 493 ? -18.872 11.563 17.792 1.00 87.56 493 TYR A N 1
ATOM 3889 C CA . TYR A 1 493 ? -18.063 11.318 18.979 1.00 87.56 493 TYR A CA 1
ATOM 3890 C C . TYR A 1 493 ? -16.702 10.774 18.566 1.00 87.56 493 TYR A C 1
ATOM 3892 O O . TYR A 1 493 ? -16.617 9.807 17.812 1.00 87.56 493 TYR A O 1
ATOM 3900 N N . SER A 1 494 ? -15.636 11.359 19.098 1.00 86.56 494 SER A N 1
ATOM 3901 C CA . SER A 1 494 ? -14.308 10.756 19.059 1.00 86.56 494 SER A CA 1
ATOM 3902 C C . SER A 1 494 ? -14.118 9.792 20.220 1.00 86.56 494 SER A C 1
ATOM 3904 O O . SER A 1 494 ? -14.538 10.062 21.346 1.00 86.56 494 SER A O 1
ATOM 3906 N N . TYR A 1 495 ? -13.444 8.683 19.951 1.00 87.94 495 TYR A N 1
ATOM 3907 C CA . TYR A 1 495 ? -12.976 7.754 20.968 1.00 87.94 495 TYR A CA 1
ATOM 3908 C C . TYR A 1 495 ? -11.592 7.238 20.583 1.00 87.94 495 TYR A C 1
ATOM 3910 O O . TYR A 1 495 ? -11.128 7.402 19.454 1.00 87.94 495 TYR A O 1
ATOM 3918 N N . GLU A 1 496 ? -10.888 6.667 21.548 1.00 86.69 496 GLU A N 1
ATOM 3919 C CA . GLU A 1 496 ? -9.510 6.229 21.362 1.00 86.69 496 GLU A CA 1
ATOM 3920 C C . GLU A 1 496 ? -9.306 4.869 22.015 1.00 86.69 496 GLU A C 1
ATOM 3922 O O . GLU A 1 496 ? -10.070 4.490 22.905 1.00 86.69 496 GLU A O 1
ATOM 3927 N N . THR A 1 497 ? -8.263 4.150 21.605 1.00 87.62 497 THR A N 1
ATOM 3928 C CA . THR A 1 497 ? -7.911 2.867 22.220 1.00 87.62 497 THR A CA 1
ATOM 3929 C C . THR A 1 497 ? -7.709 3.040 23.728 1.00 87.62 497 THR A C 1
ATOM 3931 O O . THR A 1 497 ? -6.824 3.769 24.183 1.00 87.62 497 THR A O 1
ATOM 3934 N N . GLY A 1 498 ? -8.549 2.363 24.510 1.00 82.00 498 GLY A N 1
ATOM 3935 C CA . GLY A 1 498 ? -8.424 2.268 25.958 1.00 82.00 498 GLY A CA 1
ATOM 3936 C C . GLY A 1 498 ? -7.321 1.282 26.335 1.00 82.00 498 GLY A C 1
ATOM 3937 O O . GLY A 1 498 ? -7.371 0.118 25.946 1.00 82.00 498 GLY A O 1
ATOM 3938 N N . MET A 1 499 ? -6.333 1.738 27.101 1.00 84.69 499 MET A N 1
ATOM 3939 C CA . MET A 1 499 ? -5.279 0.893 27.667 1.00 84.69 499 MET A CA 1
ATOM 3940 C C . MET A 1 499 ? -5.060 1.287 29.128 1.00 84.69 499 MET A C 1
ATOM 3942 O O . MET A 1 499 ? -4.902 2.476 29.446 1.00 84.69 499 MET A O 1
ATOM 3946 N N . GLU A 1 500 ? -5.103 0.316 30.036 1.00 81.19 500 GLU A N 1
ATOM 3947 C CA . GLU A 1 500 ? -4.830 0.538 31.454 1.00 81.19 500 GLU A CA 1
ATOM 3948 C C . GLU A 1 500 ? -3.354 0.918 31.630 1.00 81.19 500 GLU A C 1
ATOM 3950 O O . GLU A 1 500 ? -2.487 0.311 31.018 1.00 81.19 500 GLU A O 1
ATOM 3955 N N . THR A 1 501 ? -3.045 1.937 32.442 1.00 70.25 501 THR A N 1
ATOM 3956 C CA . THR A 1 501 ? -1.630 2.257 32.735 1.00 70.25 501 THR A CA 1
ATOM 3957 C C . THR A 1 501 ? -1.007 1.186 33.633 1.00 70.25 501 THR A C 1
ATOM 3959 O O . THR A 1 501 ? 0.153 0.833 33.470 1.00 70.25 501 THR A O 1
ATOM 3962 N N . TYR A 1 502 ? -1.795 0.655 34.570 1.00 77.69 502 TYR A N 1
ATOM 3963 C CA . TYR A 1 502 ? -1.363 -0.364 35.516 1.00 77.69 502 TYR A CA 1
ATOM 3964 C C . TYR A 1 502 ? -1.931 -1.721 35.105 1.00 77.69 502 TYR A C 1
ATOM 3966 O O . TYR A 1 502 ? -3.059 -2.067 35.448 1.00 77.69 502 TYR A O 1
ATOM 3974 N N . ASN A 1 503 ? -1.138 -2.486 34.357 1.00 84.31 503 ASN A N 1
ATOM 3975 C CA . ASN A 1 503 ? -1.425 -3.874 34.011 1.00 84.31 503 ASN A CA 1
ATOM 3976 C C . ASN A 1 503 ? -0.325 -4.759 34.605 1.00 84.31 503 ASN A C 1
ATOM 3978 O O . ASN A 1 503 ? 0.824 -4.693 34.175 1.00 84.31 503 ASN A O 1
ATOM 3982 N N . GLY A 1 504 ? -0.674 -5.600 35.584 1.00 84.81 504 GLY A N 1
ATOM 3983 C CA . GLY A 1 504 ? 0.304 -6.418 36.310 1.00 84.81 504 GLY A CA 1
ATOM 3984 C C . GLY A 1 504 ? 1.114 -7.368 35.419 1.00 84.81 504 GLY A C 1
ATOM 3985 O O . GLY A 1 504 ? 2.279 -7.619 35.709 1.00 84.81 504 GLY A O 1
ATOM 3986 N N . ARG A 1 505 ? 0.543 -7.854 34.305 1.00 85.19 505 ARG A N 1
ATOM 3987 C CA . ARG A 1 505 ? 1.269 -8.701 33.340 1.00 85.19 505 ARG A CA 1
ATOM 3988 C C . ARG A 1 505 ? 2.279 -7.891 32.530 1.00 85.19 505 ARG A C 1
ATOM 3990 O O . ARG A 1 505 ? 3.399 -8.349 32.342 1.00 85.19 505 ARG A O 1
ATOM 3997 N N . ALA A 1 506 ? 1.893 -6.695 32.089 1.00 84.75 506 ALA A N 1
ATOM 3998 C CA . ALA A 1 506 ? 2.781 -5.791 31.362 1.00 84.75 506 ALA A CA 1
ATOM 3999 C C . ALA A 1 506 ? 3.929 -5.286 32.253 1.00 84.75 506 ALA A C 1
ATOM 4001 O O . ALA A 1 506 ? 5.082 -5.309 31.833 1.00 84.75 506 ALA A O 1
ATOM 4002 N N . ILE A 1 507 ? 3.624 -4.900 33.498 1.00 86.00 507 ILE A N 1
ATOM 4003 C CA . ILE A 1 507 ? 4.615 -4.473 34.500 1.00 86.00 507 ILE A CA 1
ATOM 4004 C C . ILE A 1 507 ? 5.609 -5.602 34.772 1.00 86.00 507 ILE A C 1
ATOM 4006 O O . ILE A 1 507 ? 6.807 -5.394 34.619 1.00 86.00 507 ILE A O 1
ATOM 4010 N N . LYS A 1 508 ? 5.122 -6.816 35.065 1.00 86.06 508 LYS A N 1
ATOM 4011 C CA . LYS A 1 508 ? 5.984 -7.979 35.305 1.00 86.06 508 LYS A CA 1
ATOM 4012 C C . LYS A 1 508 ? 6.871 -8.312 34.103 1.00 86.06 508 LYS A C 1
ATOM 4014 O O . LYS A 1 508 ? 8.040 -8.632 34.272 1.00 86.06 508 LYS A O 1
ATOM 4019 N N . LEU A 1 509 ? 6.336 -8.224 32.882 1.00 84.12 509 LEU A N 1
ATOM 4020 C CA . LEU A 1 509 ? 7.134 -8.433 31.675 1.00 84.12 509 LEU A CA 1
ATOM 4021 C C . LEU A 1 509 ? 8.271 -7.408 31.571 1.00 84.12 509 LEU A C 1
ATOM 4023 O O . LEU A 1 509 ? 9.396 -7.780 31.254 1.00 84.12 509 LEU A O 1
ATOM 4027 N N . LEU A 1 510 ? 7.987 -6.130 31.828 1.00 84.38 510 LEU A N 1
ATOM 4028 C CA . LEU A 1 510 ? 9.003 -5.077 31.807 1.00 84.38 510 LEU A CA 1
ATOM 4029 C C . LEU A 1 510 ? 10.052 -5.279 32.906 1.00 84.38 510 LEU A C 1
ATOM 4031 O O . LEU A 1 510 ? 11.238 -5.123 32.629 1.00 84.38 510 LEU A O 1
ATOM 4035 N N . GLU A 1 511 ? 9.642 -5.678 34.112 1.00 83.69 511 GLU A N 1
ATOM 4036 C CA . GLU A 1 511 ? 10.556 -6.057 35.198 1.00 83.69 511 GLU A CA 1
ATOM 4037 C C . GLU A 1 511 ? 11.485 -7.202 34.765 1.00 83.69 511 GLU A C 1
ATOM 4039 O O . GLU A 1 511 ? 12.705 -7.048 34.827 1.00 83.69 511 GLU A O 1
ATOM 4044 N N . ASP A 1 512 ? 10.931 -8.295 34.226 1.00 81.75 512 ASP A N 1
ATOM 4045 C CA . ASP A 1 512 ? 11.690 -9.459 33.749 1.00 81.75 512 ASP A CA 1
ATOM 4046 C C . ASP A 1 512 ? 12.684 -9.095 32.625 1.00 81.75 512 ASP A C 1
ATOM 4048 O O . ASP A 1 512 ? 13.772 -9.671 32.538 1.00 81.75 512 ASP A O 1
ATOM 4052 N N . LEU A 1 513 ? 12.315 -8.173 31.726 1.00 78.44 513 LEU A N 1
ATOM 4053 C CA . LEU A 1 513 ? 13.181 -7.707 30.634 1.00 78.44 513 LEU A CA 1
ATOM 4054 C C . LEU A 1 513 ? 14.324 -6.823 31.148 1.00 78.44 513 LEU A C 1
ATOM 4056 O O . LEU A 1 513 ? 15.470 -7.014 30.736 1.00 78.44 513 LEU A O 1
ATOM 4060 N N . ILE A 1 514 ? 14.026 -5.904 32.075 1.00 76.69 514 ILE A N 1
ATOM 4061 C CA . ILE A 1 514 ? 15.020 -5.035 32.722 1.00 76.69 514 ILE A CA 1
ATOM 4062 C C . ILE A 1 514 ? 16.006 -5.869 33.549 1.00 76.69 514 ILE A C 1
ATOM 4064 O O . ILE A 1 514 ? 17.207 -5.608 33.512 1.00 76.69 514 ILE A O 1
ATOM 4068 N N . GLU A 1 515 ? 15.535 -6.887 34.275 1.00 76.00 515 GLU A N 1
ATOM 4069 C CA . GLU A 1 515 ? 16.398 -7.787 35.054 1.00 76.00 515 GLU A CA 1
ATOM 4070 C C . GLU A 1 515 ? 17.360 -8.604 34.192 1.00 76.00 515 GLU A C 1
ATOM 4072 O O . GLU A 1 515 ? 18.471 -8.899 34.627 1.00 76.00 515 GLU A O 1
ATOM 4077 N N . LYS A 1 516 ? 16.956 -8.951 32.968 1.00 72.25 516 LYS A N 1
ATOM 4078 C CA . LYS A 1 516 ? 17.791 -9.697 32.016 1.00 72.25 516 LYS A CA 1
ATOM 4079 C C . LYS A 1 516 ? 18.770 -8.817 31.237 1.00 72.25 516 LYS A C 1
ATOM 4081 O O . LYS A 1 516 ? 19.421 -9.331 30.332 1.00 72.25 516 LYS A O 1
ATOM 4086 N N . GLU A 1 517 ? 18.846 -7.520 31.549 1.00 63.69 517 GLU A N 1
ATOM 4087 C CA . GLU A 1 517 ? 19.621 -6.519 30.800 1.00 63.69 517 GLU A CA 1
ATOM 4088 C C . GLU A 1 517 ? 19.325 -6.546 29.289 1.00 63.69 517 GLU A C 1
ATOM 4090 O O . GLU A 1 517 ? 20.167 -6.183 28.464 1.00 63.69 517 GLU A O 1
ATOM 4095 N N . ILE A 1 518 ? 18.116 -6.973 28.902 1.00 58.31 518 ILE A N 1
ATOM 4096 C CA . ILE A 1 518 ? 17.684 -6.907 27.509 1.00 58.31 518 ILE A CA 1
ATOM 4097 C C . ILE A 1 518 ? 17.426 -5.432 27.233 1.00 58.31 518 ILE A C 1
ATOM 4099 O O . ILE A 1 518 ? 16.425 -4.864 27.668 1.00 58.31 518 ILE A O 1
ATOM 4103 N N . VAL A 1 519 ? 18.409 -4.817 26.576 1.00 52.06 519 VAL A N 1
ATOM 4104 C CA . VAL A 1 519 ? 18.461 -3.402 26.222 1.00 52.06 519 VAL A CA 1
ATOM 4105 C C . VAL A 1 519 ? 17.117 -2.974 25.639 1.00 52.06 519 VAL A C 1
ATOM 4107 O O . VAL A 1 519 ? 16.716 -3.415 24.563 1.00 52.06 519 VAL A O 1
ATOM 4110 N N . VAL A 1 520 ? 16.427 -2.085 26.349 1.00 50.03 520 VAL A N 1
ATOM 4111 C CA . VAL A 1 520 ? 15.389 -1.245 25.758 1.00 50.03 520 VAL A CA 1
ATOM 4112 C C . VAL A 1 520 ? 16.133 -0.281 24.834 1.00 50.03 520 VAL A C 1
ATOM 4114 O O . VAL A 1 520 ? 16.689 0.716 25.289 1.00 50.03 520 VAL A O 1
ATOM 4117 N N . GLU A 1 521 ? 16.289 -0.646 23.562 1.00 40.19 521 GLU A N 1
ATOM 4118 C CA . GLU A 1 521 ? 17.055 0.153 22.604 1.00 40.19 521 GLU A CA 1
ATOM 4119 C C . GLU A 1 521 ? 16.520 1.592 22.540 1.00 40.19 521 GLU A C 1
ATOM 4121 O O . GLU A 1 521 ? 15.339 1.813 22.285 1.00 40.19 521 GLU A O 1
ATOM 4126 N N . GLY A 1 522 ? 17.406 2.578 22.739 1.00 41.31 522 GLY A N 1
ATOM 4127 C CA . GLY A 1 522 ? 17.188 3.940 22.238 1.00 41.31 522 GLY A CA 1
ATOM 4128 C C . GLY A 1 522 ? 17.338 5.115 23.207 1.00 41.31 522 GLY A C 1
ATOM 4129 O O . GLY A 1 522 ? 17.308 6.249 22.734 1.00 41.31 522 GLY A O 1
ATOM 4130 N N . LYS A 1 523 ? 17.539 4.926 24.516 1.00 37.47 523 LYS A N 1
ATOM 4131 C CA . LYS A 1 523 ? 17.804 6.055 25.433 1.00 37.47 523 LYS A CA 1
ATOM 4132 C C . LYS A 1 523 ? 18.942 5.734 26.391 1.00 37.47 523 LYS A C 1
ATOM 4134 O O . LYS A 1 523 ? 19.024 4.623 26.903 1.00 37.47 523 LYS A O 1
ATOM 4139 N N . ASP A 1 524 ? 19.820 6.719 26.585 1.00 36.69 524 ASP A N 1
ATOM 4140 C CA . ASP A 1 524 ? 20.958 6.688 27.503 1.00 36.69 524 ASP A CA 1
ATOM 4141 C C . ASP A 1 524 ? 20.588 5.958 28.802 1.00 36.69 524 ASP A C 1
ATOM 4143 O O . ASP A 1 524 ? 19.795 6.444 29.607 1.00 36.69 524 ASP A O 1
ATOM 4147 N N . SER A 1 525 ? 21.241 4.828 29.065 1.00 40.09 525 SER A N 1
ATOM 4148 C CA . SER A 1 525 ? 21.268 4.171 30.377 1.00 40.09 525 SER A CA 1
ATOM 4149 C C . SER A 1 525 ? 22.039 5.001 31.422 1.00 40.09 525 SER A C 1
ATOM 4151 O O . SER A 1 525 ? 22.465 4.495 32.463 1.00 40.09 525 SER A O 1
ATOM 4153 N N . GLY A 1 526 ? 22.242 6.294 31.156 1.00 40.94 526 GLY A N 1
ATOM 4154 C CA . GLY A 1 526 ? 22.753 7.278 32.087 1.00 40.94 526 GLY A CA 1
ATOM 4155 C C . GLY A 1 526 ? 21.732 7.538 33.190 1.00 40.94 526 GLY A C 1
ATOM 4156 O O . GLY A 1 526 ? 20.912 8.439 33.083 1.00 40.94 526 GLY A O 1
ATOM 4157 N N . LYS A 1 527 ? 21.854 6.773 34.282 1.00 44.25 527 LYS A N 1
ATOM 4158 C CA . LYS A 1 527 ? 21.155 6.942 35.571 1.00 44.25 527 LYS A CA 1
ATOM 4159 C C . LYS A 1 527 ? 19.644 6.675 35.556 1.00 44.25 527 LYS A C 1
ATOM 4161 O O . LYS A 1 527 ? 18.853 7.543 35.907 1.00 44.25 527 LYS A O 1
ATOM 4166 N N . ILE A 1 528 ? 19.242 5.425 35.338 1.00 49.53 528 ILE A N 1
ATOM 4167 C CA . ILE A 1 528 ? 18.006 4.938 35.973 1.00 49.53 528 ILE A CA 1
ATOM 4168 C C . ILE A 1 528 ? 18.361 4.619 37.432 1.00 49.53 528 ILE A C 1
ATOM 4170 O O . ILE A 1 528 ? 18.878 3.549 37.738 1.00 49.53 528 ILE A O 1
ATOM 4174 N N . SER A 1 529 ? 18.155 5.572 38.345 1.00 51.72 529 SER A N 1
ATOM 4175 C CA . SER A 1 529 ? 18.386 5.363 39.784 1.00 51.72 529 SER A CA 1
ATOM 4176 C C . SER A 1 529 ? 17.299 4.514 40.457 1.00 51.72 529 SER A C 1
ATOM 4178 O O . SER A 1 529 ? 17.495 4.075 41.588 1.00 51.72 529 SER A O 1
ATOM 4180 N N . ASN A 1 530 ? 16.170 4.269 39.777 1.00 70.50 530 ASN A N 1
ATOM 4181 C CA . ASN A 1 530 ? 15.023 3.531 40.302 1.00 70.50 530 ASN A CA 1
ATOM 4182 C C . ASN A 1 530 ? 14.381 2.632 39.224 1.00 70.50 530 ASN A C 1
ATOM 4184 O O . ASN A 1 530 ? 13.852 3.124 38.230 1.00 70.50 530 ASN A O 1
ATOM 4188 N N . LYS A 1 531 ? 14.403 1.306 39.427 1.00 70.31 531 LYS A N 1
ATOM 4189 C CA . LYS A 1 531 ? 13.820 0.319 38.494 1.00 70.31 531 LYS A CA 1
ATOM 4190 C C . LYS A 1 531 ? 12.308 0.489 38.310 1.00 70.31 531 LYS A C 1
ATOM 4192 O O . LYS A 1 531 ? 11.814 0.296 37.205 1.00 70.31 531 LYS A O 1
ATOM 4197 N N . VAL A 1 532 ? 11.594 0.880 39.368 1.00 72.88 532 VAL A N 1
ATOM 4198 C CA . VAL A 1 532 ? 10.134 1.075 39.332 1.00 72.88 532 VAL A CA 1
ATOM 4199 C C . 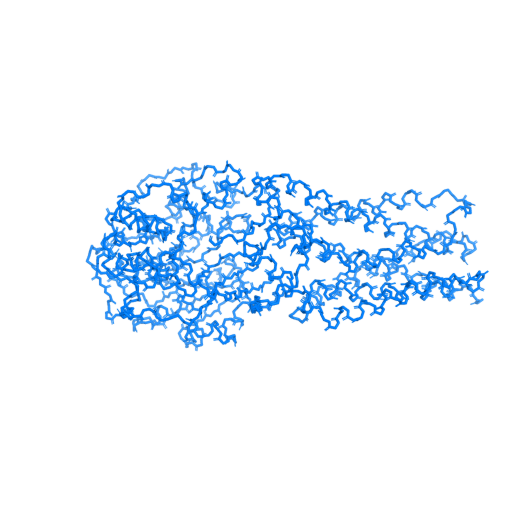VAL A 1 532 ? 9.773 2.213 38.378 1.00 72.88 532 VAL A C 1
ATOM 4201 O O . VAL A 1 532 ? 8.906 2.059 37.526 1.00 72.88 532 VAL A O 1
ATOM 4204 N N . GLU A 1 533 ? 10.512 3.320 38.457 1.00 75.50 533 GLU A N 1
ATOM 4205 C CA . GLU A 1 533 ? 10.310 4.493 37.602 1.00 75.50 533 GLU A CA 1
ATOM 4206 C C . GLU A 1 533 ? 10.546 4.170 36.117 1.00 75.50 533 GLU A C 1
ATOM 4208 O O . GLU A 1 533 ? 9.811 4.636 35.251 1.00 75.50 533 GLU A O 1
ATOM 4213 N N . ALA A 1 534 ? 11.527 3.316 35.802 1.00 75.06 534 ALA A N 1
ATOM 4214 C CA . ALA A 1 534 ? 11.761 2.873 34.428 1.00 75.06 534 ALA A CA 1
ATOM 4215 C C . ALA A 1 534 ? 10.610 2.025 33.872 1.00 75.06 534 ALA A C 1
ATOM 4217 O O . ALA A 1 534 ? 10.189 2.245 32.737 1.00 75.06 534 ALA A O 1
ATOM 4218 N N . VAL A 1 535 ? 10.075 1.090 34.664 1.00 80.69 535 VAL A N 1
ATOM 4219 C CA . VAL A 1 535 ? 8.921 0.272 34.257 1.00 80.69 535 VAL A CA 1
ATOM 4220 C C . VAL A 1 535 ? 7.696 1.149 34.008 1.00 80.69 535 VAL A C 1
ATOM 4222 O O . VAL A 1 535 ? 7.041 1.008 32.975 1.00 80.69 535 VAL A O 1
ATOM 4225 N N . GLU A 1 536 ? 7.407 2.085 34.916 1.00 77.44 536 GLU A N 1
ATOM 4226 C CA . GLU A 1 536 ? 6.277 3.006 34.769 1.00 77.44 536 GLU A CA 1
ATOM 4227 C C . GLU A 1 536 ? 6.424 3.908 33.536 1.00 77.44 536 GLU A C 1
ATOM 4229 O O . GLU A 1 536 ? 5.461 4.076 32.783 1.00 77.44 536 GLU A O 1
ATOM 4234 N N . ASN A 1 537 ? 7.627 4.431 33.280 1.00 80.00 537 ASN A N 1
ATOM 4235 C CA . ASN A 1 537 ? 7.901 5.247 32.099 1.00 80.00 537 ASN A CA 1
ATOM 4236 C C . ASN A 1 537 ? 7.707 4.453 30.800 1.00 80.00 537 ASN A C 1
ATOM 4238 O O . ASN A 1 537 ? 7.005 4.924 29.908 1.00 80.00 537 ASN A O 1
ATOM 4242 N N . LEU A 1 538 ? 8.245 3.234 30.702 1.00 79.12 538 LEU A N 1
ATOM 4243 C CA . LEU A 1 538 ? 8.108 2.392 29.506 1.00 79.12 538 LEU A CA 1
ATOM 4244 C C . LEU A 1 538 ? 6.661 1.960 29.256 1.00 79.12 538 LEU A C 1
ATOM 4246 O O . LEU A 1 538 ? 6.186 1.999 28.120 1.00 79.12 538 LEU A O 1
ATOM 4250 N N . ALA A 1 539 ? 5.934 1.594 30.314 1.00 79.88 539 ALA A N 1
ATOM 4251 C CA . ALA A 1 539 ? 4.510 1.293 30.219 1.00 79.88 539 ALA A CA 1
ATOM 4252 C C . ALA A 1 539 ? 3.708 2.525 29.759 1.00 79.88 539 ALA A C 1
ATOM 4254 O O . ALA A 1 539 ? 2.814 2.411 28.916 1.00 79.88 539 ALA A O 1
ATOM 4255 N N . GLY A 1 540 ? 4.048 3.711 30.276 1.00 79.88 540 GLY A N 1
ATOM 4256 C CA . GLY A 1 540 ? 3.453 4.983 29.874 1.00 79.88 540 GLY A CA 1
ATOM 4257 C C . GLY A 1 540 ? 3.744 5.362 28.418 1.00 79.88 540 GLY A C 1
ATOM 4258 O O . GLY A 1 540 ? 2.833 5.787 27.704 1.00 79.88 540 GLY A O 1
ATOM 4259 N N . GLU A 1 541 ? 4.983 5.181 27.957 1.00 78.19 541 GLU A N 1
ATOM 4260 C CA . GLU A 1 541 ? 5.399 5.416 26.570 1.00 78.19 541 GLU A CA 1
ATOM 4261 C C . GLU A 1 541 ? 4.671 4.477 25.603 1.00 78.19 541 GLU A C 1
ATOM 4263 O O . GLU A 1 541 ? 4.042 4.954 24.658 1.00 78.19 541 GLU A O 1
ATOM 4268 N N . HIS A 1 542 ? 4.654 3.169 25.882 1.00 81.50 542 HIS A N 1
ATOM 4269 C CA . HIS A 1 542 ? 3.937 2.198 25.053 1.00 81.50 542 HIS A CA 1
ATOM 4270 C C . HIS A 1 542 ? 2.434 2.489 24.991 1.00 81.50 542 HIS A C 1
ATOM 4272 O O . HIS A 1 542 ? 1.831 2.484 23.921 1.00 81.50 542 HIS A O 1
ATOM 4278 N N . LYS A 1 543 ? 1.817 2.841 26.125 1.00 81.69 543 LYS A N 1
ATOM 4279 C CA . LYS A 1 543 ? 0.418 3.279 26.146 1.00 81.69 543 LYS A CA 1
ATOM 4280 C C . LYS A 1 543 ? 0.170 4.480 25.234 1.00 81.69 543 LYS A C 1
ATOM 4282 O O . LYS A 1 543 ? -0.886 4.574 24.606 1.00 81.69 543 LYS A O 1
ATOM 4287 N N . ASN A 1 544 ? 1.102 5.427 25.187 1.00 77.75 544 ASN A N 1
ATOM 4288 C CA . ASN A 1 544 ? 0.976 6.602 24.337 1.00 77.75 544 ASN A CA 1
ATOM 4289 C C . ASN A 1 544 ? 1.171 6.266 22.852 1.00 77.75 544 ASN A C 1
ATOM 4291 O O . ASN A 1 544 ? 0.428 6.827 22.040 1.00 77.75 544 ASN A O 1
ATOM 4295 N N . SER A 1 545 ? 2.093 5.364 22.503 1.00 74.06 545 SER A N 1
ATOM 4296 C CA . SER A 1 545 ? 2.352 4.953 21.114 1.00 74.06 545 SER A CA 1
ATOM 4297 C C . SER A 1 545 ? 1.271 4.020 20.551 1.00 74.06 545 SER A C 1
ATOM 4299 O O . SER A 1 545 ? 0.865 4.171 19.402 1.00 74.06 545 SER A O 1
ATOM 4301 N N . ALA A 1 546 ? 0.703 3.128 21.370 1.00 77.50 546 ALA A N 1
ATOM 4302 C CA . ALA A 1 546 ? -0.382 2.219 20.978 1.00 77.50 546 ALA A CA 1
ATOM 4303 C C . ALA A 1 546 ? -1.747 2.921 20.809 1.00 77.50 546 ALA A C 1
ATOM 4305 O O . ALA A 1 546 ? -2.727 2.333 20.341 1.00 77.50 546 ALA A O 1
ATOM 4306 N N . LYS A 1 547 ? -1.841 4.194 21.202 1.00 80.19 547 LYS A N 1
ATOM 4307 C CA . LYS A 1 547 ? -3.083 4.965 21.209 1.00 80.19 547 LYS A CA 1
ATOM 4308 C C . LYS A 1 547 ? -3.527 5.322 19.790 1.00 80.19 547 LYS A C 1
ATOM 4310 O O . LYS A 1 547 ? -2.926 6.177 19.143 1.00 80.19 547 LYS A O 1
ATOM 4315 N N . ARG A 1 548 ? -4.650 4.755 19.350 1.00 82.75 548 ARG A N 1
ATOM 4316 C CA . ARG A 1 548 ? -5.294 5.085 18.068 1.00 82.75 548 ARG A CA 1
ATOM 4317 C C . ARG A 1 548 ? -6.582 5.866 18.285 1.00 82.75 548 ARG A C 1
ATOM 4319 O O . ARG A 1 548 ? -7.200 5.742 19.341 1.00 82.75 548 ARG A O 1
ATOM 4326 N N . GLN A 1 549 ? -6.966 6.667 17.296 1.00 85.75 549 GLN A N 1
ATOM 4327 C CA . GLN A 1 549 ? -8.162 7.508 17.334 1.00 85.75 549 GLN A CA 1
ATOM 4328 C C . GLN A 1 549 ? -9.199 7.020 16.326 1.00 85.75 549 GLN A C 1
ATOM 4330 O O . GLN A 1 549 ? -8.857 6.570 15.230 1.00 85.75 549 GLN A O 1
ATOM 4335 N N . TYR A 1 550 ? -10.464 7.149 16.705 1.00 90.19 550 TYR A N 1
ATOM 4336 C CA . TYR A 1 550 ? -11.618 6.695 15.945 1.00 90.19 550 TYR A CA 1
ATOM 4337 C C . TYR A 1 550 ? -12.764 7.694 16.086 1.00 90.19 550 TYR A C 1
ATOM 4339 O O . TYR A 1 550 ? -12.808 8.496 17.026 1.00 90.19 550 TYR A O 1
ATOM 4347 N N . LEU A 1 551 ? -13.713 7.618 15.160 1.00 91.62 551 LEU A N 1
ATOM 4348 C CA . LEU A 1 551 ? -14.935 8.410 15.182 1.00 91.62 551 LEU A CA 1
ATOM 4349 C C . LEU A 1 551 ? -16.152 7.501 15.087 1.00 91.62 551 LEU A C 1
ATOM 4351 O O . LEU A 1 551 ? -16.183 6.564 14.294 1.00 91.62 551 LEU A O 1
ATOM 4355 N N . PHE A 1 552 ? -17.162 7.827 15.882 1.00 93.44 552 PHE A N 1
ATOM 4356 C CA . PHE A 1 552 ? -18.510 7.292 15.803 1.00 93.44 552 PHE A CA 1
ATOM 4357 C C . PHE A 1 552 ? -19.446 8.421 15.384 1.00 93.44 552 PHE A C 1
ATOM 4359 O O . PHE A 1 552 ? -19.453 9.481 16.010 1.00 93.44 552 PHE A O 1
ATOM 4366 N N . ALA A 1 553 ? -20.258 8.202 14.359 1.00 93.44 553 ALA A N 1
ATOM 4367 C CA . ALA A 1 553 ? -21.196 9.186 13.850 1.00 93.44 553 ALA A CA 1
ATOM 4368 C C . ALA A 1 553 ? -22.585 8.576 13.654 1.00 93.44 553 ALA A C 1
ATOM 4370 O O . ALA A 1 553 ? -22.738 7.452 13.185 1.00 93.44 553 ALA A O 1
ATOM 4371 N N . SER A 1 554 ? -23.624 9.327 13.994 1.00 92.75 554 SER A N 1
ATOM 4372 C CA . SER A 1 554 ? -25.010 8.931 13.754 1.00 92.75 554 SER A CA 1
ATOM 4373 C C . SER A 1 554 ? -25.895 10.156 13.549 1.00 92.75 554 SER A C 1
ATOM 4375 O O . SER A 1 554 ? -25.548 11.282 13.916 1.00 92.75 554 SER A O 1
ATOM 4377 N N . GLU A 1 555 ? -27.051 9.941 12.932 1.00 87.12 555 GLU A N 1
ATOM 4378 C CA . GLU A 1 555 ? -27.986 11.027 12.651 1.00 87.12 555 GLU A CA 1
ATOM 4379 C C . GLU A 1 555 ? -28.922 11.310 13.829 1.00 87.12 555 GLU A C 1
ATOM 4381 O O . GLU A 1 555 ? -29.014 12.443 14.290 1.00 87.12 555 GLU A O 1
ATOM 4386 N N . ASN A 1 556 ? -29.635 10.286 14.305 1.00 79.31 556 ASN A N 1
ATOM 4387 C CA . ASN A 1 556 ? -30.855 10.484 15.095 1.00 79.31 556 ASN A CA 1
ATOM 4388 C C . ASN A 1 556 ? -30.826 9.837 16.481 1.00 79.31 556 ASN A C 1
ATOM 4390 O O . ASN A 1 556 ? -31.841 9.856 17.172 1.00 79.31 556 ASN A O 1
ATOM 4394 N N . PHE A 1 557 ? -29.694 9.276 16.911 1.00 82.06 557 PHE A N 1
ATOM 4395 C CA . PHE A 1 557 ? -29.573 8.763 18.271 1.00 82.06 557 PHE A CA 1
ATOM 4396 C C . PHE A 1 557 ? -28.249 9.165 18.901 1.00 82.06 557 PHE A C 1
ATOM 4398 O O . PHE A 1 557 ? -27.204 9.128 18.266 1.00 82.06 557 PHE A O 1
ATOM 4405 N N . ALA A 1 558 ? -28.300 9.541 20.172 1.00 76.38 558 ALA A N 1
ATOM 4406 C CA . ALA A 1 558 ? -27.108 9.532 20.994 1.00 76.38 558 ALA A CA 1
ATOM 4407 C C . ALA A 1 558 ? -26.914 8.094 21.514 1.00 76.38 558 ALA A C 1
ATOM 4409 O O . ALA A 1 558 ? -27.900 7.461 21.914 1.00 76.38 558 ALA A O 1
ATOM 4410 N N . PRO A 1 559 ? -25.687 7.558 21.499 1.00 71.25 559 PRO A N 1
ATOM 4411 C CA . PRO A 1 559 ? -25.383 6.248 22.055 1.00 71.25 559 PRO A CA 1
ATOM 4412 C C . PRO A 1 559 ? -25.829 6.195 23.519 1.00 71.25 559 PRO A C 1
ATOM 4414 O O . PRO A 1 559 ? -25.531 7.084 24.316 1.00 71.25 559 PRO A O 1
ATOM 4417 N N . GLN A 1 560 ? -26.619 5.173 23.850 1.00 58.19 560 GLN A N 1
ATOM 4418 C CA . GLN A 1 560 ? -27.342 5.103 25.123 1.00 58.19 560 GLN A CA 1
ATOM 4419 C C . GLN A 1 560 ? -26.499 4.532 26.269 1.00 58.19 560 GLN A C 1
ATOM 4421 O O . GLN A 1 560 ? -26.891 4.647 27.430 1.00 58.19 560 GLN A O 1
ATOM 4426 N N . SER A 1 561 ? -25.354 3.911 25.974 1.00 59.41 561 SER A N 1
ATOM 4427 C CA . SER A 1 561 ? -24.693 3.029 26.928 1.00 59.41 561 SER A CA 1
ATOM 4428 C C . SER A 1 561 ? -23.329 3.536 27.393 1.00 59.41 561 SER A C 1
ATOM 4430 O O . SER A 1 561 ? -22.350 3.495 26.653 1.00 59.41 561 SER A O 1
ATOM 4432 N N . LYS A 1 562 ? -23.239 3.930 28.672 1.00 66.38 562 LYS A N 1
ATOM 4433 C CA . LYS A 1 562 ? -21.969 3.881 29.426 1.00 66.38 562 LYS A CA 1
ATOM 4434 C C . LYS A 1 562 ? -21.637 2.463 29.903 1.00 66.38 562 LYS A C 1
ATOM 4436 O O . LYS A 1 562 ? -20.572 2.251 30.467 1.00 66.38 562 LYS A O 1
ATOM 4441 N N . ILE A 1 563 ? -22.558 1.520 29.710 1.00 76.62 563 ILE A N 1
ATOM 4442 C CA . ILE A 1 563 ? -22.441 0.141 30.167 1.00 76.62 563 ILE A CA 1
ATOM 4443 C C . ILE A 1 563 ? -21.872 -0.692 29.023 1.00 76.62 563 ILE A C 1
ATOM 4445 O O . ILE A 1 563 ? -22.367 -0.669 27.893 1.00 76.62 563 ILE A O 1
ATOM 4449 N N . TYR A 1 564 ? -20.821 -1.439 29.304 1.00 86.62 564 TYR A N 1
ATOM 4450 C CA . TYR A 1 564 ? -20.251 -2.332 28.316 1.00 86.62 564 TYR A CA 1
ATOM 4451 C C . TYR A 1 564 ? -21.182 -3.530 28.080 1.00 86.62 564 TYR A C 1
ATOM 4453 O O . TYR A 1 564 ? -21.492 -4.281 29.001 1.00 86.62 564 TYR A O 1
ATOM 4461 N N . ASN A 1 565 ? -21.631 -3.712 26.836 1.00 87.81 565 ASN A N 1
ATOM 4462 C CA . ASN A 1 565 ? -22.386 -4.888 26.410 1.00 87.81 565 ASN A CA 1
ATOM 4463 C C . ASN A 1 565 ? -21.638 -5.588 25.273 1.00 87.81 565 ASN A C 1
ATOM 4465 O O . ASN A 1 565 ? -21.468 -5.023 24.195 1.00 87.81 565 ASN A O 1
ATOM 4469 N N . ASN A 1 566 ? -21.208 -6.824 25.514 1.00 88.94 566 ASN A N 1
ATOM 4470 C CA . ASN A 1 566 ? -20.476 -7.626 24.536 1.00 88.94 566 ASN A CA 1
ATOM 4471 C C . ASN A 1 566 ? -21.383 -8.512 23.665 1.00 88.94 566 ASN A C 1
ATOM 4473 O O . ASN A 1 566 ? -20.879 -9.212 22.792 1.00 88.94 566 ASN A O 1
ATOM 4477 N N . PHE A 1 567 ? -22.699 -8.534 23.912 1.00 92.94 567 PHE A N 1
ATOM 4478 C CA . PHE A 1 567 ? -23.675 -9.376 23.207 1.00 92.94 567 PHE A CA 1
ATOM 4479 C C . PHE A 1 567 ? -23.311 -10.871 23.175 1.00 92.94 567 PHE A C 1
ATOM 4481 O O . PHE A 1 567 ? -23.623 -11.575 22.215 1.00 92.94 567 PHE A O 1
ATOM 4488 N N . GLY A 1 568 ? -22.630 -11.364 24.215 1.00 91.06 568 GLY A N 1
ATOM 4489 C CA . GLY A 1 568 ? -22.159 -12.750 24.282 1.00 91.06 568 GLY A CA 1
ATOM 4490 C C . GLY A 1 568 ? -20.973 -13.066 23.361 1.00 91.06 568 GLY A C 1
ATOM 4491 O O . GLY A 1 568 ? -20.581 -14.227 23.260 1.00 91.06 568 GLY A O 1
ATOM 4492 N N . VAL A 1 569 ? -20.380 -12.062 22.709 1.00 93.38 569 VAL A N 1
ATOM 4493 C CA . VAL A 1 569 ? -19.172 -12.212 21.894 1.00 93.38 569 VAL A CA 1
ATOM 4494 C C . VAL A 1 569 ? -17.926 -12.129 22.774 1.00 93.38 569 VAL A C 1
ATOM 4496 O O . VAL A 1 569 ? -17.796 -11.263 23.640 1.00 93.38 569 VAL A O 1
ATOM 4499 N N . LYS A 1 570 ? -16.971 -13.032 22.532 1.00 90.62 570 LYS A N 1
ATOM 4500 C CA . LYS A 1 570 ? -15.636 -12.962 23.131 1.00 90.62 570 LYS A CA 1
ATOM 4501 C C . LYS A 1 570 ? -14.759 -11.997 22.327 1.00 90.62 570 LYS A C 1
ATOM 4503 O O . LYS A 1 570 ? -14.370 -12.313 21.201 1.00 90.62 570 LYS A O 1
ATOM 4508 N N . HIS A 1 571 ? -14.440 -10.848 22.915 1.00 92.06 571 HIS A N 1
ATOM 4509 C CA . HIS A 1 571 ? -13.513 -9.863 22.344 1.00 92.06 571 HIS A CA 1
ATOM 4510 C C . HIS A 1 571 ? -12.060 -10.205 22.686 1.00 92.06 571 HIS A C 1
ATOM 4512 O O . HIS A 1 571 ? -11.771 -10.749 23.759 1.00 92.06 571 HIS A O 1
ATOM 4518 N N . ASP A 1 572 ? -11.149 -9.920 21.758 1.00 89.12 572 ASP A N 1
ATOM 4519 C CA . ASP A 1 572 ? -9.732 -10.283 21.864 1.00 89.12 572 ASP A CA 1
ATOM 4520 C C . ASP A 1 572 ? -8.942 -9.307 22.758 1.00 89.12 572 ASP A C 1
ATOM 4522 O O . ASP A 1 572 ? -7.943 -9.694 23.358 1.00 89.12 572 ASP A O 1
ATOM 4526 N N . TYR A 1 573 ? -9.399 -8.064 22.884 1.00 90.75 573 TYR A N 1
ATOM 4527 C CA . TYR A 1 573 ? -8.781 -6.979 23.643 1.00 90.75 573 TYR A CA 1
ATOM 4528 C C . TYR A 1 573 ? -9.813 -6.142 24.418 1.00 90.75 573 TYR A C 1
ATOM 4530 O O . TYR A 1 573 ? -9.563 -5.773 25.563 1.00 90.75 573 TYR A O 1
ATOM 4538 N N . LEU A 1 574 ? -10.973 -5.820 23.847 1.00 91.75 574 LEU A N 1
ATOM 4539 C CA . LEU A 1 574 ? -11.973 -4.980 24.506 1.00 91.75 574 LEU A CA 1
ATOM 4540 C C . LEU A 1 574 ? -12.548 -5.679 25.753 1.00 91.75 574 LEU A C 1
ATOM 4542 O O . LEU A 1 574 ? -12.797 -6.885 25.770 1.00 91.75 574 LEU A O 1
ATOM 4546 N N . ASN A 1 575 ? -12.722 -4.908 26.822 1.00 90.88 575 ASN A N 1
ATOM 4547 C CA . ASN A 1 575 ? -13.357 -5.307 28.075 1.00 90.88 575 ASN A CA 1
ATOM 4548 C C . ASN A 1 575 ? -14.066 -4.080 28.686 1.00 90.88 575 ASN A C 1
ATOM 4550 O O . ASN A 1 575 ? -13.994 -2.981 28.127 1.00 90.88 575 ASN A O 1
ATOM 4554 N N . GLU A 1 576 ? -14.744 -4.256 29.819 1.00 90.12 576 GLU A N 1
ATOM 4555 C CA . GLU A 1 576 ? -15.509 -3.183 30.469 1.00 90.12 576 GLU A CA 1
ATOM 4556 C C . GLU A 1 576 ? -14.643 -1.982 30.881 1.00 90.12 576 GLU A C 1
ATOM 4558 O O . GLU A 1 576 ? -15.012 -0.831 30.623 1.00 90.12 576 GLU A O 1
ATOM 4563 N N . ASP A 1 577 ? -13.458 -2.234 31.440 1.00 88.81 577 ASP A N 1
ATOM 4564 C CA . ASP A 1 577 ? -12.530 -1.185 31.872 1.00 88.81 577 ASP A CA 1
ATOM 4565 C C . ASP A 1 577 ? -12.030 -0.357 30.681 1.00 88.81 577 ASP A C 1
ATOM 4567 O O . ASP A 1 577 ? -12.074 0.875 30.694 1.00 88.81 577 ASP A O 1
ATOM 4571 N N . ARG A 1 578 ? -11.609 -1.017 29.597 1.00 89.94 578 ARG A N 1
ATOM 4572 C CA . ARG A 1 578 ? -11.094 -0.372 28.376 1.00 89.94 578 ARG A CA 1
ATOM 4573 C C . ARG A 1 578 ? -12.183 0.346 27.601 1.00 89.94 578 ARG A C 1
ATOM 4575 O O . ARG A 1 578 ? -11.920 1.417 27.053 1.00 89.94 578 ARG A O 1
ATOM 4582 N N . PHE A 1 579 ? -13.398 -0.198 27.596 1.00 90.62 579 PHE A N 1
ATOM 4583 C CA . PHE A 1 579 ? -14.576 0.489 27.079 1.00 90.62 579 PHE A CA 1
ATOM 4584 C C . PHE A 1 579 ? -14.817 1.788 27.861 1.00 90.62 579 PHE A C 1
ATOM 4586 O O . PHE A 1 579 ? -14.908 2.865 27.272 1.00 90.62 579 PHE A O 1
ATOM 4593 N N . THR A 1 580 ? -14.807 1.720 29.194 1.00 88.75 580 THR A N 1
ATOM 4594 C CA . THR A 1 580 ? -14.988 2.888 30.069 1.00 88.75 580 THR A CA 1
ATOM 4595 C C . THR A 1 580 ? -13.874 3.925 29.893 1.00 88.75 580 THR A C 1
ATOM 4597 O O . THR A 1 580 ? -14.139 5.130 29.831 1.00 88.75 580 THR A O 1
ATOM 4600 N N . LEU A 1 581 ? -12.618 3.488 29.754 1.00 87.75 581 LEU A N 1
ATOM 4601 C CA . LEU A 1 581 ? -11.473 4.365 29.486 1.00 87.75 581 LEU A CA 1
ATOM 4602 C C . LEU A 1 581 ? -11.614 5.116 28.157 1.00 87.75 581 LEU A C 1
ATOM 4604 O O . LEU A 1 581 ? -11.276 6.299 28.088 1.00 87.75 581 LEU A O 1
ATOM 4608 N N . ALA A 1 582 ? -12.132 4.455 27.124 1.00 87.50 582 ALA A N 1
ATOM 4609 C CA . ALA A 1 582 ? -12.356 5.068 25.821 1.00 87.50 582 ALA A CA 1
ATOM 4610 C C . ALA A 1 582 ? -13.507 6.088 25.838 1.00 87.50 582 ALA A C 1
ATOM 4612 O O . ALA A 1 582 ? -13.377 7.165 25.255 1.00 87.50 582 ALA A O 1
ATOM 4613 N N . VAL A 1 583 ? -14.590 5.796 26.569 1.00 80.25 583 VAL A N 1
ATOM 4614 C CA . VAL A 1 583 ? -15.753 6.690 26.733 1.00 80.25 583 VAL A CA 1
ATOM 4615 C C . VAL A 1 583 ? -15.423 7.922 27.594 1.00 80.25 583 VAL A C 1
ATOM 4617 O O . VAL A 1 583 ? -15.904 9.020 27.317 1.00 80.25 583 VAL A O 1
ATOM 4620 N N . SER A 1 584 ? -14.616 7.773 28.650 1.00 62.66 584 SER A N 1
ATOM 4621 C CA . SER A 1 584 ? -14.448 8.797 29.699 1.00 62.66 584 SER A CA 1
ATOM 4622 C C . SER A 1 584 ? -13.469 9.935 29.385 1.00 62.66 584 SER A C 1
ATOM 4624 O O . SER A 1 584 ? -13.588 10.998 29.992 1.00 62.66 584 SER A O 1
ATOM 4626 N N . LYS A 1 585 ? -12.507 9.755 28.469 1.00 60.25 585 LYS A N 1
ATOM 4627 C CA . LYS A 1 585 ? -11.417 10.732 28.268 1.00 60.25 585 LYS A CA 1
ATOM 4628 C C . LYS A 1 585 ? -11.555 11.662 27.059 1.00 60.25 585 LYS A C 1
ATOM 4630 O O . LYS A 1 585 ? -10.925 12.713 27.079 1.00 60.25 585 LYS A O 1
ATOM 4635 N N . ASN A 1 586 ? -12.334 11.317 26.025 1.00 56.22 586 ASN A N 1
ATOM 4636 C CA . ASN A 1 586 ? -12.177 11.965 24.707 1.00 56.22 586 ASN A CA 1
ATOM 4637 C C . ASN A 1 586 ? -13.460 12.197 23.901 1.00 56.22 586 ASN A C 1
ATOM 4639 O O . ASN A 1 586 ? -13.375 12.469 22.704 1.00 56.22 586 ASN A O 1
ATOM 4643 N N . MET A 1 587 ? -14.643 12.103 24.509 1.00 61.69 587 MET A N 1
ATOM 4644 C CA . MET A 1 587 ? -15.872 12.379 23.767 1.00 61.69 587 MET A CA 1
ATOM 4645 C C . MET A 1 587 ? -16.080 13.883 23.594 1.00 61.69 587 MET A C 1
ATOM 4647 O O . MET A 1 587 ? -16.509 14.577 24.512 1.00 61.69 587 MET A O 1
ATOM 4651 N N . VAL A 1 588 ? -15.794 14.380 22.391 1.00 61.44 588 VAL A N 1
ATOM 4652 C CA . VAL A 1 588 ? -16.142 15.738 21.965 1.00 61.44 588 VAL A CA 1
ATOM 4653 C C . VAL A 1 588 ? -17.406 15.663 21.117 1.00 61.44 588 VAL A C 1
ATOM 4655 O O . VAL A 1 588 ? -17.376 15.108 20.024 1.00 61.44 588 VAL A O 1
ATOM 4658 N N . GLN A 1 589 ? -18.509 16.220 21.618 1.00 65.62 589 GLN A N 1
ATOM 4659 C CA . GLN A 1 589 ? -19.763 16.325 20.871 1.00 65.62 589 GLN A CA 1
ATOM 4660 C C . GLN A 1 589 ? -19.735 17.571 19.975 1.00 65.62 589 GLN A C 1
ATOM 4662 O O . GLN A 1 589 ? -19.522 18.688 20.452 1.00 65.62 589 GLN A O 1
ATOM 4667 N N . GLY A 1 590 ? -19.946 17.392 18.672 1.00 57.94 590 GLY A N 1
ATOM 4668 C CA . GLY A 1 590 ? -19.967 18.493 17.706 1.00 57.94 590 GLY A CA 1
ATOM 4669 C C . GLY A 1 590 ? -21.327 19.188 17.628 1.00 57.94 590 GLY A C 1
ATOM 4670 O O . GLY A 1 590 ? -22.187 18.735 16.885 1.00 57.94 590 GLY A O 1
ATOM 4671 N N . ASN A 1 591 ? -21.514 20.306 18.340 1.00 57.78 591 ASN A N 1
ATOM 4672 C CA . ASN A 1 591 ? -22.716 21.152 18.199 1.00 57.78 591 ASN A CA 1
ATOM 4673 C C . ASN A 1 591 ? -22.469 22.435 17.375 1.00 57.78 591 ASN A C 1
ATOM 4675 O O . ASN A 1 591 ? -23.420 23.141 17.047 1.00 57.78 591 ASN A O 1
ATOM 4679 N N . GLN A 1 592 ? -21.214 22.750 17.032 1.0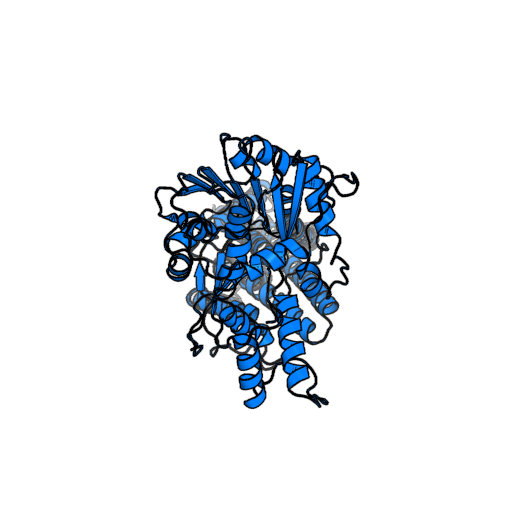0 72.19 592 GLN A N 1
ATOM 4680 C CA . GLN A 1 592 ? -20.840 23.893 16.191 1.00 72.19 592 GLN A CA 1
ATOM 4681 C C . GLN A 1 592 ? -19.912 23.425 15.068 1.00 72.19 592 GLN A C 1
ATOM 4683 O O . GLN A 1 592 ? -18.914 22.762 15.335 1.00 72.19 592 GLN A O 1
ATOM 4688 N N . ILE A 1 593 ? -20.266 23.765 13.827 1.00 85.62 593 ILE A N 1
ATOM 4689 C CA . ILE A 1 593 ? -19.495 23.445 12.620 1.00 85.62 593 ILE A CA 1
ATOM 4690 C C . ILE A 1 593 ? -18.665 24.677 12.256 1.00 85.62 593 ILE A C 1
ATOM 4692 O O . ILE A 1 593 ? -19.245 25.744 12.052 1.00 85.62 593 ILE A O 1
ATOM 4696 N N . ASP A 1 594 ? -17.344 24.539 12.130 1.00 88.00 594 ASP A N 1
ATOM 4697 C CA . ASP A 1 594 ? -16.481 25.566 11.541 1.00 88.00 594 ASP A CA 1
ATOM 4698 C C . ASP A 1 594 ? -16.375 25.345 10.015 1.00 88.00 594 ASP A C 1
ATOM 4700 O O . ASP A 1 594 ? -15.745 24.378 9.575 1.00 88.00 594 ASP A O 1
ATOM 4704 N N . PRO A 1 595 ? -16.936 26.228 9.161 1.00 87.19 595 PRO A N 1
ATOM 4705 C CA . PRO A 1 595 ? -16.839 26.090 7.705 1.00 87.19 595 PRO A CA 1
ATOM 4706 C C . PRO A 1 595 ? -15.398 26.115 7.168 1.00 87.19 595 PRO A C 1
ATOM 4708 O O . PRO A 1 595 ? -15.153 25.700 6.034 1.00 87.19 595 PRO A O 1
ATOM 4711 N N . GLY A 1 596 ? -14.435 26.627 7.942 1.00 88.00 596 GLY A N 1
ATOM 4712 C CA . GLY A 1 596 ? -13.010 26.580 7.625 1.00 88.00 596 GLY A CA 1
ATOM 4713 C C . GLY A 1 596 ? -12.399 25.184 7.750 1.00 88.00 596 GLY A C 1
ATOM 4714 O O . GLY A 1 596 ? -11.387 24.921 7.102 1.00 88.00 596 GLY A O 1
ATOM 4715 N N . LYS A 1 597 ? -13.028 24.294 8.525 1.00 87.81 597 LYS A N 1
ATOM 4716 C CA . LYS A 1 597 ? -12.561 22.927 8.797 1.00 87.81 597 LYS A CA 1
ATOM 4717 C C . LYS A 1 597 ? -13.333 21.846 8.043 1.00 87.81 597 LYS A C 1
ATOM 4719 O O . LYS A 1 597 ? -13.014 20.668 8.148 1.00 87.81 597 LYS A O 1
ATOM 4724 N N . VAL A 1 598 ? -14.327 22.228 7.248 1.00 91.50 598 VAL A N 1
ATOM 4725 C CA . VAL A 1 598 ? -15.061 21.286 6.399 1.00 91.50 598 VAL A CA 1
ATOM 4726 C C . VAL A 1 598 ? -14.223 20.954 5.169 1.00 91.50 598 VAL A C 1
ATOM 4728 O O . VAL A 1 598 ? -13.961 21.824 4.337 1.00 91.50 598 VAL A O 1
ATOM 4731 N N . ASN A 1 599 ? -13.813 19.695 5.046 1.00 92.56 599 ASN A N 1
ATOM 4732 C CA . ASN A 1 599 ? -13.155 19.174 3.856 1.00 92.56 599 ASN A CA 1
ATOM 4733 C C . ASN A 1 599 ? -14.187 18.891 2.758 1.00 92.56 599 ASN A C 1
ATOM 4735 O O . ASN A 1 599 ? -15.235 18.286 2.996 1.00 92.56 599 ASN A O 1
ATOM 4739 N N . SER A 1 600 ? -13.896 19.325 1.539 1.00 92.31 600 SER A N 1
ATOM 4740 C CA . SER A 1 600 ? -14.755 19.119 0.375 1.00 92.31 600 SER A CA 1
ATOM 4741 C C . SER A 1 600 ? -13.909 18.779 -0.840 1.00 92.31 600 SER A C 1
ATOM 4743 O O . SER A 1 600 ? -12.794 19.274 -0.981 1.00 92.31 600 SER A O 1
ATOM 4745 N N . ILE A 1 601 ? -14.468 18.017 -1.778 1.00 89.94 601 ILE A N 1
ATOM 4746 C CA . ILE A 1 601 ? -13.801 17.750 -3.063 1.00 89.94 601 ILE A CA 1
ATOM 4747 C C . ILE A 1 601 ? -13.496 19.038 -3.854 1.00 89.94 601 ILE A C 1
ATOM 4749 O O . ILE A 1 601 ? -12.626 19.041 -4.718 1.00 89.94 601 ILE A O 1
ATOM 4753 N N . PHE A 1 602 ? -14.196 20.139 -3.553 1.00 88.00 602 PHE A N 1
ATOM 4754 C CA . PHE A 1 602 ? -13.977 21.458 -4.159 1.00 88.00 602 PHE A CA 1
ATOM 4755 C C . PHE A 1 602 ? -13.062 22.370 -3.331 1.00 88.00 602 PHE A C 1
ATOM 4757 O O . PHE A 1 602 ? -12.637 23.421 -3.809 1.00 88.00 602 PHE A O 1
ATOM 4764 N N . ARG A 1 603 ? -12.793 22.003 -2.075 1.00 87.12 603 ARG A N 1
ATOM 4765 C CA . ARG A 1 603 ? -11.939 22.742 -1.144 1.00 87.12 603 ARG A CA 1
ATOM 4766 C C . ARG A 1 603 ? -11.302 21.753 -0.178 1.00 87.12 603 ARG A C 1
ATOM 4768 O O . ARG A 1 603 ? -11.877 21.437 0.865 1.00 87.12 603 ARG A O 1
ATOM 4775 N N . GLN A 1 604 ? -10.114 21.295 -0.542 1.00 81.69 604 GLN A N 1
ATOM 4776 C CA . GLN A 1 604 ? -9.310 20.431 0.307 1.00 81.69 604 GLN A CA 1
ATOM 4777 C C . GLN A 1 604 ? -8.803 21.229 1.509 1.00 81.69 604 GLN A C 1
ATOM 4779 O O . GLN A 1 604 ? -8.279 22.336 1.362 1.00 81.69 604 GLN A O 1
ATOM 4784 N N . THR A 1 605 ? -9.033 20.697 2.704 1.00 80.81 605 THR A N 1
ATOM 4785 C CA . THR A 1 605 ? -8.614 21.318 3.972 1.00 80.81 605 THR A CA 1
ATOM 4786 C C . THR A 1 605 ? -7.709 20.412 4.805 1.00 80.81 605 THR A C 1
ATOM 4788 O O . THR A 1 605 ? -7.111 20.869 5.780 1.00 80.81 605 THR A O 1
ATOM 4791 N N . LEU A 1 606 ? -7.583 19.147 4.402 1.00 77.75 606 LEU A N 1
ATOM 4792 C CA . LEU A 1 606 ? -6.598 18.205 4.920 1.00 77.75 606 LEU A CA 1
ATOM 4793 C C . LEU A 1 606 ? -5.220 18.492 4.286 1.00 77.75 606 LEU A C 1
ATOM 4795 O O . LEU A 1 606 ? -5.147 19.193 3.275 1.00 77.75 606 LEU A O 1
ATOM 4799 N N . PRO A 1 607 ? -4.110 18.060 4.906 1.00 64.94 607 PRO A N 1
ATOM 4800 C CA . PRO A 1 607 ? -2.779 18.393 4.429 1.00 64.94 607 PRO A CA 1
ATOM 4801 C C . PRO A 1 607 ? -2.376 17.508 3.264 1.00 64.94 607 PRO A C 1
ATOM 4803 O O . PRO A 1 607 ? -2.395 16.286 3.378 1.00 64.94 607 PRO A O 1
ATOM 4806 N N . ASP A 1 608 ? -1.854 18.150 2.226 1.00 64.19 608 ASP A N 1
ATOM 4807 C CA . ASP A 1 608 ? -1.121 17.462 1.176 1.00 64.19 608 ASP A CA 1
ATOM 4808 C C . ASP A 1 608 ? 0.348 17.286 1.589 1.00 64.19 608 ASP A C 1
ATOM 4810 O O . ASP A 1 608 ? 0.974 18.158 2.207 1.00 64.19 608 ASP A O 1
ATOM 4814 N N . LEU A 1 609 ? 0.924 16.152 1.209 1.00 66.62 609 LEU A N 1
ATOM 4815 C CA . LEU A 1 609 ? 2.349 15.914 1.363 1.00 66.62 609 LEU A CA 1
ATOM 4816 C C . LEU A 1 609 ? 3.160 16.894 0.508 1.00 66.62 609 LEU A C 1
ATOM 4818 O O . LEU A 1 609 ? 2.754 17.237 -0.610 1.00 66.62 609 LEU A O 1
ATOM 4822 N N . PRO A 1 610 ? 4.360 17.311 0.955 1.00 72.94 610 PRO A N 1
ATOM 4823 C CA . PRO A 1 610 ? 5.233 18.110 0.111 1.00 72.94 610 PRO A CA 1
ATOM 4824 C C . PRO A 1 610 ? 5.498 17.368 -1.201 1.00 72.94 610 PRO A C 1
ATOM 4826 O O . PRO A 1 610 ? 5.619 16.145 -1.225 1.00 72.94 610 PRO A O 1
ATOM 4829 N N . ILE A 1 611 ? 5.622 18.110 -2.304 1.00 75.75 611 ILE A N 1
ATOM 4830 C CA . ILE A 1 611 ? 5.871 17.520 -3.632 1.00 75.75 611 ILE A CA 1
ATOM 4831 C C . ILE A 1 611 ? 7.082 16.577 -3.589 1.00 75.75 611 ILE A C 1
ATOM 4833 O O . ILE A 1 611 ? 7.047 15.505 -4.175 1.00 75.75 611 ILE A O 1
ATOM 4837 N N . TRP A 1 612 ? 8.114 16.940 -2.826 1.00 76.50 612 TRP A N 1
ATOM 4838 C CA . TRP A 1 612 ? 9.365 16.194 -2.649 1.00 76.50 612 TRP A CA 1
ATOM 4839 C C . TRP A 1 612 ? 9.285 15.048 -1.632 1.00 76.50 612 TRP A C 1
ATOM 4841 O O . TRP A 1 612 ? 10.322 14.547 -1.190 1.00 76.50 612 TRP A O 1
ATOM 4851 N N . PHE A 1 613 ? 8.083 14.663 -1.207 1.00 77.81 613 PHE A N 1
ATOM 4852 C CA . PHE A 1 613 ? 7.910 13.526 -0.322 1.00 77.81 613 PHE A CA 1
ATOM 4853 C C . PHE A 1 613 ? 8.407 12.240 -0.991 1.00 77.81 613 PHE A C 1
ATOM 4855 O O . PHE A 1 613 ? 8.191 11.985 -2.177 1.00 77.81 613 PHE A O 1
ATOM 4862 N N . ALA A 1 614 ? 9.085 11.428 -0.191 1.00 75.50 614 ALA A N 1
ATOM 4863 C CA . ALA A 1 614 ? 9.414 10.056 -0.515 1.00 75.50 614 ALA A CA 1
ATOM 4864 C C . ALA A 1 614 ? 9.315 9.232 0.765 1.00 75.50 614 ALA A C 1
ATOM 4866 O O . ALA A 1 614 ? 9.693 9.717 1.838 1.00 75.50 614 ALA A O 1
ATOM 4867 N N . LYS A 1 615 ? 8.836 7.991 0.643 1.00 73.31 615 LYS A N 1
ATOM 4868 C CA . LYS A 1 615 ? 8.633 7.064 1.760 1.00 73.31 615 LYS A CA 1
ATOM 4869 C C . LYS A 1 615 ? 9.863 7.024 2.657 1.00 73.31 615 LYS A C 1
ATOM 4871 O O . LYS A 1 615 ? 11.000 7.040 2.180 1.00 73.31 615 LYS A O 1
ATOM 4876 N N . ILE A 1 616 ? 9.636 7.051 3.960 1.00 68.38 616 ILE A N 1
ATOM 4877 C CA . ILE A 1 616 ? 10.704 6.990 4.956 1.00 68.38 616 ILE A CA 1
ATOM 4878 C C . ILE A 1 616 ? 10.980 5.507 5.237 1.00 68.38 616 ILE A C 1
ATOM 4880 O O . ILE A 1 616 ? 10.028 4.725 5.276 1.00 68.38 616 ILE A O 1
ATOM 4884 N N . PRO A 1 617 ? 12.251 5.089 5.384 1.00 61.59 617 PRO A N 1
ATOM 4885 C CA . PRO A 1 617 ? 12.563 3.726 5.796 1.00 61.59 617 PRO A CA 1
ATOM 4886 C C . PRO A 1 617 ? 11.881 3.401 7.130 1.00 61.59 617 PRO A C 1
ATOM 4888 O O . PRO A 1 617 ? 11.837 4.231 8.036 1.00 61.59 617 PRO A O 1
ATOM 4891 N N . ILE A 1 618 ? 11.348 2.188 7.245 1.00 61.34 618 ILE A N 1
ATOM 4892 C CA . ILE A 1 618 ? 10.660 1.738 8.455 1.00 61.34 618 ILE A CA 1
ATOM 4893 C C . ILE A 1 618 ? 11.716 1.525 9.545 1.00 61.34 618 ILE A C 1
ATOM 4895 O O . ILE A 1 618 ? 12.466 0.550 9.510 1.00 61.34 618 ILE A O 1
ATOM 4899 N N . ASN A 1 619 ? 11.791 2.448 10.502 1.00 49.88 619 ASN A N 1
ATOM 4900 C CA . ASN A 1 619 ? 12.440 2.188 11.783 1.00 49.88 619 ASN A CA 1
ATOM 4901 C C . ASN A 1 619 ? 11.420 1.489 12.683 1.00 49.88 619 ASN A C 1
ATOM 4903 O O . ASN A 1 619 ? 10.272 1.928 12.750 1.00 49.88 619 ASN A O 1
ATOM 4907 N N . ARG A 1 620 ? 11.828 0.379 13.304 1.00 42.88 620 ARG A N 1
ATOM 4908 C CA . ARG A 1 620 ? 11.022 -0.268 14.342 1.00 42.88 620 ARG A CA 1
ATOM 4909 C C . ARG A 1 620 ? 10.938 0.600 15.584 1.00 42.88 620 ARG A C 1
ATOM 4911 O O . ARG A 1 620 ? 11.946 1.289 15.863 1.00 42.88 620 ARG A O 1
#

Secondary structure (DSSP, 8-state):
-TTHHHHHHHHHHHHHHHHHHHHHHHHHHHHHHHHHS-HHHHHHHHHHHHHHHHHHHHHHHH-STT-GGG-S--HHHHHHHHHHHHTHHHHHHHHHHHHHHHHTTT-HHHHHHHHHHHHHHHHHHHHHHHHHHHHHHHHHHHHHTTT----HHHHHHHHHHHHHHHHHHHHHSSTT--HHHHHHHHHHHHHHHHHHHHHHHGGGS---HHHHHHHHHHHHHHHHHHHTHHHHHHHHHHHHHSTTTS-SSHHHHT---TTSPPPEEEE-SSSEEEEEE-SS--HHHHHHHHHSTT--SS------EEEEETTEEEEETTTHHHHHIIIIIHHHHHHTS--SEEEEEE--SSHHHHHHTTSTT--EEEEEES-HHHHHHHHH-HHHHHHHTTGGGSTTEEEEES-HHHHHHTPPS-EEEEEEEPPPS-SHHHHHTTSHHHHHHHHHHEEEEEEEEEE---STHHHHHGGGT---TTTHHHHHHHHHHHTT-SEEEEEE----S--HHHHHHHHHHHHTT---TTS--S----HHHHHHHHHHHHHHHS--EEEEEESS-----SS---TT---SS--HHHHHHHHHHH-----S--TTT--BTTB--SPPPPTT--PPP---

Radius of gyration: 29.09 Å; chains: 1; bounding box: 68×46×96 Å

pLDDT: mean 82.6, std 13.52, range [34.81, 98.56]

Sequence (620 aa):
MKNGKNIIFLDLIAALLAAGGLIYALLFAGAFSRVTGKDFFWNIIIVSIYILSTGIALELFSGKHGEKKYSGFPFSSGLIMAVAGGLSAVFLKLFFMIRNNFFTYDSLAAGTVLFFLFSFLFLFLIGFLNGRIIARLKKTRLLASAGEKNDKYFLLSCYFGILLGTLAFSILLSKNFGYIAIGLMAGIANIIAIIGADLIIARKSKVNIAKFALAVIAGVSFFYALKDSGGLEQYFLRKEYFYSESSRDLKTFFSAMKNFPDIKVAGSHNDSIEMVKYNDAGISNLLDQTYLNGAPDKIDFKGGYNFFRNGEFRFSSSDEKIFNDFLVNFPVAFSGKVPRHILIIGGSEGIIERELLKYNGVEKIVHIFSSAEILEAARENEILRALNKDALENPKVRVIIGEEFNALEDLGEGFDAVFLDLPSPLGVSEERLYSREFFSFLRKRISPGGFLAMNAPGKNFSETYSAYNLEYEKRFLDYYRDTLASAGFRNVYSYETGMETYNGRAIKLLEDLIEKEIVVEGKDSGKISNKVEAVENLAGEHKNSAKRQYLFASENFAPQSKIYNNFGVKHDYLNEDRFTLAVSKNMVQGNQIDPGKVNSIFRQTLPDLPIWFAKIPINR

Foldseek 3Di:
DVLPVLLVLLLLLLLLLLLLLVLLLVLLLLLVCLFFVNNVVSNVVSVVLLQVLLVVLLVVQLDDPPDPVLADQPLVLLLCLLLLSLCSSVVLLVLVLQLLLCVVVLRNVVSLVSSVVVSSVSSSSSSNSSSSRLSNSLVNSCVSVVNPPPCVSSVVSSVNSNVVSVVCSVVQQKQPDHSNLSSLVSSLSSLVSSLVSCVSRCVVPDDPVVSNVVSVVSNVVSVVCNVCVVLVVQQSVCCQACVVVFDSDPVRSPPSSVVADGWDWFFGNSKIKTWGKDPDDQLLLVLLLLLWDPRDPDDDDDIWTFIDISNHTDGTLSQLLLVLCVLAQLVCQLLVHQWAAEEEEDDQLLQNLLVSVLFPNHNAYEYEYAGPRSNVCSQPPPRSCVNNVNSCVDPRYDYDHHQLVVVLVPDAAETQEYGYEADDCQDLSRLQCLALVVLLSVQRRHDQSHKYKYFQPFQVCCPQCVSVVDDGHPQRVLLSQLSNVSSQFQWKWKWKFFDDLDDPSQLVVLVVCVVVVVDSPDDDPPDPVDSNVVSSVVSVVSVSVSMTMMMMTHHHDRRDDLAGDSNPGDRGRDDNNRSNRRVPPGTDTDPDRDPLSHAHSVDHNDDHDDSSGTDRRDDD